Protein AF-A0A6J7BBJ6-F1 (afdb_monomer)

Radius of gyration: 28.61 Å; Cα contacts (8 Å, |Δi|>4): 931; chains: 1; bounding box: 84×84×96 Å

Mean predicted aligned error: 10.79 Å

Solvent-accessible surface area (backbone atoms only — not comparable to full-atom values): 25155 Å² total; per-residue (Å²): 145,76,91,88,80,88,88,90,77,88,82,89,84,88,84,90,83,84,90,85,85,83,83,91,78,79,90,72,74,82,72,78,76,70,74,73,74,55,92,48,52,34,48,38,43,37,74,63,39,53,21,38,23,24,44,50,30,40,29,38,36,34,33,75,48,94,60,57,61,78,69,71,33,30,42,39,30,38,13,74,66,78,64,77,52,73,78,51,76,47,78,38,77,61,62,55,50,72,49,68,83,43,61,61,75,39,57,33,28,37,35,33,22,25,26,30,100,70,35,69,21,60,71,35,70,42,76,46,48,16,28,45,49,69,60,57,93,72,55,70,76,49,48,47,60,57,40,11,18,32,39,33,45,47,60,61,39,52,35,86,42,79,49,75,55,103,86,48,77,50,74,43,71,56,62,47,54,70,53,45,57,28,43,41,34,58,60,39,38,18,43,35,38,44,38,42,52,73,90,52,92,53,60,55,52,66,56,70,62,50,49,52,47,42,51,44,34,49,76,63,70,30,31,27,30,26,32,34,54,42,50,64,79,48,49,67,60,37,44,54,31,46,52,52,42,43,65,38,86,75,40,69,27,31,32,43,37,69,68,59,67,75,42,78,53,60,52,62,36,46,47,42,49,42,54,41,40,54,52,49,36,71,76,36,80,83,47,40,29,28,36,31,33,69,31,38,44,48,37,68,70,75,38,33,83,76,47,58,78,58,43,56,38,61,43,32,80,46,33,50,32,40,30,34,53,49,46,14,72,82,47,64,74,70,41,38,34,26,27,56,36,41,42,46,30,54,54,39,44,33,71,50,36,29,72,74,39,35,30,27,47,28,49,31,62,69,52,53,25,68,37,46,32,31,28,49,54,32,51,61,74,65,28,43,16,37,19,20,25,33,37,36,54,66,83,72,27,40,55,61,29,54,59,36,46,46,65,32,54,23,32,73,27,76,48,60,77,50,88,73,78,91,77,74,58,81,50,57,86,70,49,68,76,79,75,74,79,73,77,76,79,77,79,74,84,81,76,86,79,84,82,83,82,87,81,136

Foldseek 3Di:
DDDDDDDDDDDDDDDDDDDDDDDDDDDDDPPPPPVPQDQDAAAEWALWDFLFAAQFKTKIATHGGPGHDDFPWKWKWKDQPQPPDTDDTDTHRHRMDMDGRDHGQGKMKMWMWTHDPRGTYGTDIDIDGNHFADFDDADLQLCQQLFAEEEEDECQQAPQDFDDDPVDTDGHDHDDLLLLLQLLLLVHAEYEYEFDAPPDPDLGPPLVSVVRNLVSNVVSNHAYEYEYEDQLPDLVSRLSSQLCRCPRPNHQAYEYELQHCNPPDQSSSQSSSLVSLVSNCVSCVNHAYEYEYEQLCCCPPPPVVSHPSRRLNSNSNRHNEYEYAQAQCPDDDPSVALQVSLLSRLVSNCVRRNLQHAYAYEPEDDQDLRSLLNNLVNLLVSFANDRAYYYYDSLQHEPSNSNSSNQRNQHHRHRGGDDDDDRDRPDCPSHDPDPDPDPDPDDDDDDDDDDDDDDD

InterPro domains:
  IPR003961 Fibronectin type III [PF00041] (44-122)
  IPR003961 Fibronectin type III [PS50853] (41-137)
  IPR003961 Fibronectin type III [SM00060] (42-121)
  IPR003961 Fibronectin type III [cd00063] (42-124)
  IPR013783 Immunoglobulin-like fold [G3DSA:2.60.40.10] (41-142)
  IPR036116 Fibronectin type III superfamily [SSF49265] (38-124)

Sequence (456 aa):
MRSHLRLAALLSTLLLLPSSLLPAWAASKPTKATTKVATVIPTPVRGLMAVDTRPDRITLGWQAPSKGLPLDSYLVMWSTDGGITWLSDQRVTKTTFSMTNVETNTVYTFAVSAVNVKGISSVSMVNASASYPTPLPLTDAALAPYQGLGFWIDMYSWRKVHVKSKKFTVTYQPFTCDSIDEAASYGARTLFIQTAMPVEDATILDPEYLTQLIACAKRNNLYVVSWYYPQLLNVNLDFTRALASAKLPGVDAFALDIESRKVGEVFDRNKRLVELSDRLHAALPNMAMAAVTYTPYNLDEVQPSTWPYFPWAALAKDFAVWQPMTYWNVRKGDLAKGAAYTTHTINGLRVHLGPAARLNIVGGLSSNGKEIAGMVDSMQLAGAGIIGGGIYQWSQMTCAAKDAQLRINAYDGSGSLRSLPAIAPKYTKFCAPKPAPTPAPTPAPVAPSESATATS

Structure (mmCIF, N/CA/C/O backbone):
data_AF-A0A6J7BBJ6-F1
#
_entry.id   AF-A0A6J7BBJ6-F1
#
loop_
_atom_site.group_PDB
_atom_site.id
_atom_site.type_symbol
_atom_site.label_atom_id
_atom_site.label_alt_id
_atom_site.label_comp_id
_atom_site.label_asym_id
_atom_site.label_entity_id
_atom_site.label_seq_id
_atom_site.pdbx_PDB_ins_code
_atom_site.Cartn_x
_atom_site.Cartn_y
_atom_site.Cartn_z
_atom_site.occupancy
_atom_site.B_iso_or_equiv
_atom_site.auth_seq_id
_atom_site.auth_comp_id
_atom_site.auth_asym_id
_atom_site.auth_atom_id
_atom_site.pdbx_PDB_model_num
ATOM 1 N N . MET A 1 1 ? 10.794 18.879 23.995 1.00 36.19 1 MET A N 1
ATOM 2 C CA . MET A 1 1 ? 10.635 18.131 22.725 1.00 36.19 1 MET A CA 1
ATOM 3 C C . MET A 1 1 ? 11.423 18.806 21.601 1.00 36.19 1 MET A C 1
ATOM 5 O O . MET A 1 1 ? 10.872 19.494 20.758 1.00 36.19 1 MET A O 1
ATOM 9 N N . ARG A 1 2 ? 12.747 18.665 21.634 1.00 28.98 2 ARG A N 1
ATOM 10 C CA . ARG A 1 2 ? 13.718 19.003 20.580 1.00 28.98 2 ARG A CA 1
ATOM 11 C C . ARG A 1 2 ? 14.908 18.080 20.858 1.00 28.98 2 ARG A C 1
ATOM 13 O O . ARG A 1 2 ? 15.185 17.837 22.030 1.00 28.98 2 ARG A O 1
ATOM 20 N N . SER A 1 3 ? 15.586 17.580 19.831 1.00 28.39 3 SER A N 1
ATOM 21 C CA . SER A 1 3 ? 16.585 16.489 19.852 1.00 28.39 3 SER A CA 1
ATOM 22 C C . SER A 1 3 ? 15.967 15.090 19.891 1.00 28.39 3 SER A C 1
ATOM 24 O O . SER A 1 3 ? 15.421 14.702 20.909 1.00 28.39 3 SER A O 1
ATOM 26 N N . HIS A 1 4 ? 15.999 14.398 18.748 1.00 28.66 4 HIS A N 1
ATOM 27 C CA . HIS A 1 4 ? 16.333 12.974 18.556 1.00 28.66 4 HIS A CA 1
ATOM 28 C C . HIS A 1 4 ? 16.156 12.621 17.063 1.00 28.66 4 HIS A C 1
ATOM 30 O O . HIS A 1 4 ? 15.421 11.722 16.684 1.00 28.66 4 HIS A O 1
ATOM 36 N N . LEU A 1 5 ? 16.847 13.365 16.197 1.00 33.03 5 LEU A N 1
ATOM 37 C CA . LEU A 1 5 ? 17.366 12.841 14.935 1.00 33.03 5 LEU A CA 1
ATOM 38 C C . LEU A 1 5 ? 18.874 13.080 14.993 1.00 33.03 5 LEU A C 1
ATOM 40 O O . LEU A 1 5 ? 19.284 14.164 15.406 1.00 33.03 5 LEU A O 1
ATOM 44 N N . ARG A 1 6 ? 19.655 12.090 14.549 1.00 31.09 6 ARG A N 1
ATOM 45 C CA . ARG A 1 6 ? 21.118 11.924 14.676 1.00 31.09 6 ARG A CA 1
ATOM 46 C C . ARG A 1 6 ? 21.525 11.146 15.929 1.00 31.09 6 ARG A C 1
ATOM 48 O O . ARG A 1 6 ? 21.572 11.706 17.014 1.00 31.09 6 ARG A O 1
ATOM 55 N N . LEU A 1 7 ? 21.832 9.861 15.748 1.00 24.66 7 LEU A N 1
ATOM 56 C CA . LEU A 1 7 ? 23.057 9.218 16.239 1.00 24.66 7 LEU A CA 1
ATOM 57 C C . LEU A 1 7 ? 23.117 7.789 15.664 1.00 24.66 7 LEU A C 1
ATOM 59 O O . LEU A 1 7 ? 22.435 6.889 16.139 1.00 24.66 7 LEU A O 1
ATOM 63 N N . ALA A 1 8 ? 23.925 7.600 14.626 1.00 24.38 8 ALA A N 1
ATOM 64 C CA . ALA A 1 8 ? 24.483 6.306 14.249 1.00 24.38 8 ALA A CA 1
ATOM 65 C C . ALA A 1 8 ? 25.862 6.594 13.650 1.00 24.38 8 ALA A C 1
ATOM 67 O O . ALA A 1 8 ? 26.001 6.841 12.457 1.00 24.38 8 ALA A O 1
ATOM 68 N N . ALA A 1 9 ? 26.858 6.688 14.525 1.00 24.06 9 ALA A N 1
ATOM 69 C CA . ALA A 1 9 ? 28.260 6.810 14.167 1.00 24.06 9 ALA A CA 1
ATOM 70 C C . ALA A 1 9 ? 29.092 6.195 15.296 1.00 24.06 9 ALA A C 1
ATOM 72 O O . ALA A 1 9 ? 29.017 6.673 16.422 1.00 24.06 9 ALA A O 1
ATOM 73 N N . LEU A 1 10 ? 29.830 5.144 14.920 1.00 24.56 10 LEU A N 1
ATOM 74 C CA . LEU A 1 10 ? 31.069 4.607 15.493 1.00 24.56 10 LEU A CA 1
ATOM 75 C C . LEU A 1 10 ? 31.127 4.293 17.000 1.00 24.56 10 LEU A C 1
ATOM 77 O O . LEU A 1 10 ? 30.938 5.161 17.839 1.00 24.56 10 LEU A O 1
ATOM 81 N N . LEU A 1 11 ? 31.572 3.076 17.331 1.00 24.59 11 LEU A N 1
ATOM 82 C CA . LEU A 1 11 ? 32.906 2.890 17.917 1.00 24.59 11 LEU A CA 1
ATOM 83 C C . LEU A 1 11 ? 33.299 1.402 17.917 1.00 24.59 11 LEU A C 1
ATOM 85 O O . LEU A 1 11 ? 32.611 0.562 18.490 1.00 24.59 11 LEU A O 1
ATOM 89 N N . SER A 1 12 ? 34.432 1.118 17.276 1.00 26.11 12 SER A N 1
ATOM 90 C CA . SER A 1 12 ? 35.237 -0.087 17.466 1.00 26.11 12 SER A CA 1
ATOM 91 C C . SER A 1 12 ? 36.053 0.056 18.748 1.00 26.11 12 SER A C 1
ATOM 93 O O . SER A 1 12 ? 36.660 1.107 18.953 1.00 26.11 12 SER A O 1
ATOM 95 N N . THR A 1 13 ? 36.162 -1.001 19.551 1.00 27.25 13 THR A N 1
ATOM 96 C CA . THR A 1 13 ? 37.215 -1.109 20.569 1.00 27.25 13 THR A CA 1
ATOM 97 C C . THR A 1 13 ? 37.792 -2.517 20.626 1.00 27.25 13 THR A C 1
ATOM 99 O O . THR A 1 13 ? 37.095 -3.527 20.653 1.00 27.25 13 THR A O 1
ATOM 102 N N . LEU A 1 14 ? 39.118 -2.498 20.584 1.00 24.88 14 LEU A N 1
ATOM 103 C CA . LEU A 1 14 ? 40.110 -3.555 20.527 1.00 24.88 14 LEU A CA 1
ATOM 104 C C . LEU A 1 14 ? 40.346 -4.104 21.948 1.00 24.88 14 LEU A C 1
ATOM 106 O O . LEU A 1 14 ? 40.520 -3.307 22.868 1.00 24.88 14 LEU A O 1
ATOM 110 N N . LEU A 1 15 ? 40.416 -5.427 22.131 1.00 28.02 15 LEU A N 1
ATOM 111 C CA . LEU A 1 15 ? 41.016 -6.037 23.325 1.00 28.02 15 LEU A CA 1
ATOM 112 C C . LEU A 1 15 ? 42.174 -6.954 22.910 1.00 28.02 15 LEU A C 1
ATOM 114 O O . LEU A 1 15 ? 41.994 -7.898 22.145 1.00 28.02 15 LEU A O 1
ATOM 118 N N . LEU A 1 16 ? 43.359 -6.625 23.427 1.00 27.19 16 LEU A N 1
ATOM 119 C CA . LEU A 1 16 ? 44.602 -7.395 23.386 1.00 27.19 16 LEU A CA 1
ATOM 120 C C . LEU A 1 16 ? 44.604 -8.459 24.486 1.00 27.19 16 LEU A C 1
ATOM 122 O O . LEU A 1 16 ? 44.319 -8.111 25.626 1.00 27.19 16 LEU A O 1
ATOM 126 N N . LEU A 1 17 ? 45.054 -9.680 24.177 1.00 27.33 17 LEU A N 1
ATOM 127 C CA . LEU A 1 17 ? 45.682 -10.619 25.122 1.00 27.33 17 LEU A CA 1
ATOM 128 C C . LEU A 1 17 ? 46.714 -11.507 24.373 1.00 27.33 17 LEU A C 1
ATOM 130 O O . LEU A 1 17 ? 46.654 -11.588 23.145 1.00 27.33 17 LEU A O 1
ATOM 134 N N . PRO A 1 18 ? 47.711 -12.082 25.081 1.00 28.34 18 PRO A N 1
ATOM 135 C CA . PRO A 1 18 ? 49.076 -12.249 24.584 1.00 28.34 18 PRO A CA 1
ATOM 136 C C . PRO A 1 18 ? 49.394 -13.606 23.942 1.00 28.34 18 PRO A C 1
ATOM 138 O O . PRO A 1 18 ? 48.739 -14.622 24.158 1.00 28.34 18 PRO A O 1
ATOM 141 N N . SER A 1 19 ? 50.483 -13.574 23.178 1.00 31.03 19 SER A N 1
ATOM 142 C CA . SER A 1 19 ? 51.172 -14.655 22.480 1.00 31.03 19 SER A CA 1
ATOM 143 C C . SER A 1 19 ? 51.704 -15.751 23.410 1.00 31.03 19 SER A C 1
ATOM 145 O O . SER A 1 19 ? 52.309 -15.432 24.430 1.00 31.03 19 SER A O 1
ATOM 147 N N . SER A 1 20 ? 51.634 -17.022 22.994 1.00 29.64 20 SER A N 1
ATOM 148 C CA . SER A 1 20 ? 52.809 -17.917 22.959 1.00 29.64 20 SER A CA 1
ATOM 149 C C . SER A 1 20 ? 52.502 -19.324 22.404 1.00 29.64 20 SER A C 1
ATOM 151 O O . SER A 1 20 ? 51.449 -19.895 22.662 1.00 29.64 20 SER A O 1
ATOM 153 N N . LEU A 1 21 ? 53.509 -19.847 21.684 1.00 32.75 21 LEU A N 1
ATOM 154 C CA . LEU A 1 21 ? 53.801 -21.242 21.298 1.00 32.75 21 LEU A CA 1
ATOM 155 C C . LEU A 1 21 ? 53.190 -21.797 19.991 1.00 32.75 21 LEU A C 1
ATOM 157 O O . LEU A 1 21 ? 52.120 -22.394 19.952 1.00 32.75 21 LEU A O 1
ATOM 161 N N . LEU A 1 22 ? 53.987 -21.669 18.921 1.00 34.00 22 LEU A N 1
ATOM 162 C CA . LEU A 1 22 ? 53.967 -22.518 17.721 1.00 34.00 22 LEU A CA 1
ATOM 163 C C . LEU A 1 22 ? 54.633 -23.877 18.014 1.00 34.00 22 LEU A C 1
ATOM 165 O O . LEU A 1 22 ? 55.583 -23.933 18.797 1.00 34.00 22 LEU A O 1
ATOM 169 N N . PRO A 1 23 ? 54.285 -24.917 17.238 1.00 35.38 23 PRO A N 1
ATOM 170 C CA . PRO A 1 23 ? 55.328 -25.608 16.490 1.00 35.38 23 PRO A CA 1
ATOM 171 C C . PRO A 1 23 ? 55.029 -25.639 14.987 1.00 35.38 23 PRO A C 1
ATOM 173 O O . PRO A 1 23 ? 53.888 -25.705 14.533 1.00 35.38 23 PRO A O 1
ATOM 176 N N . ALA A 1 24 ? 56.109 -25.541 14.219 1.00 37.41 24 ALA A N 1
ATOM 177 C CA . ALA A 1 24 ? 56.126 -25.466 12.770 1.00 37.41 24 ALA A CA 1
ATOM 178 C C . ALA A 1 24 ? 55.756 -26.802 12.110 1.00 37.41 24 ALA A C 1
ATOM 180 O O . ALA A 1 24 ? 56.362 -27.828 12.413 1.00 37.41 24 ALA A O 1
ATOM 181 N N . TRP A 1 25 ? 54.862 -26.765 11.116 1.00 31.92 25 TRP A N 1
ATOM 182 C CA . TRP A 1 25 ? 54.855 -27.762 10.048 1.00 31.92 25 TRP A CA 1
ATOM 183 C C . TRP A 1 25 ? 54.296 -27.192 8.734 1.00 31.92 25 TRP A C 1
ATOM 185 O O . TRP A 1 25 ? 53.221 -26.604 8.703 1.00 31.92 25 TRP A O 1
ATOM 195 N N . ALA A 1 26 ? 55.089 -27.373 7.674 1.00 32.69 26 ALA A N 1
ATOM 196 C CA . ALA A 1 26 ? 54.805 -27.189 6.248 1.00 32.69 26 ALA A CA 1
ATOM 197 C C . ALA A 1 26 ? 54.238 -25.829 5.782 1.00 32.69 26 ALA A C 1
ATOM 199 O O . ALA A 1 26 ? 53.033 -25.593 5.733 1.00 32.69 26 ALA A O 1
ATOM 200 N N . ALA A 1 27 ? 55.129 -24.967 5.282 1.00 35.16 27 ALA A N 1
ATOM 201 C CA . ALA A 1 27 ? 54.762 -23.817 4.462 1.00 35.16 27 ALA A CA 1
ATOM 202 C C . ALA A 1 27 ? 54.125 -24.275 3.134 1.00 35.16 27 ALA A C 1
ATOM 204 O O . ALA A 1 27 ? 54.815 -24.530 2.146 1.00 35.16 27 ALA A O 1
ATOM 205 N N . SER A 1 28 ? 52.794 -24.346 3.081 1.00 42.16 28 SER A N 1
ATOM 206 C CA . SER A 1 28 ? 52.070 -24.297 1.812 1.00 42.16 28 SER A CA 1
ATOM 207 C C . SER A 1 28 ? 52.226 -22.888 1.237 1.00 42.16 28 SER A C 1
ATOM 209 O O . SER A 1 28 ? 51.814 -21.913 1.870 1.00 42.16 28 SER A O 1
ATOM 211 N N . LYS A 1 29 ? 52.838 -22.768 0.051 1.00 41.56 29 LYS A N 1
ATOM 212 C CA . LYS A 1 29 ? 52.937 -21.504 -0.701 1.00 41.56 29 LYS A CA 1
ATOM 213 C C . LYS A 1 29 ? 51.572 -20.798 -0.685 1.00 41.56 29 LYS A C 1
ATOM 215 O O . LYS A 1 29 ? 50.580 -21.467 -0.989 1.00 41.56 29 LYS A O 1
ATOM 220 N N . PRO A 1 30 ? 51.480 -19.483 -0.400 1.00 38.91 30 PRO A N 1
ATOM 221 C CA . PRO A 1 30 ? 50.226 -18.772 -0.568 1.00 38.91 30 PRO A CA 1
ATOM 222 C C . PRO A 1 30 ? 49.908 -18.813 -2.058 1.00 38.91 30 PRO A C 1
ATOM 224 O O . PRO A 1 30 ? 50.508 -18.105 -2.869 1.00 38.91 30 PRO A O 1
ATOM 227 N N . THR A 1 31 ? 48.997 -19.700 -2.447 1.00 39.38 31 THR A N 1
ATOM 228 C CA . THR A 1 31 ? 48.417 -19.630 -3.777 1.00 39.38 31 THR A CA 1
ATOM 229 C C . THR A 1 31 ? 47.614 -18.345 -3.744 1.00 39.38 31 THR A C 1
ATOM 231 O O . THR A 1 31 ? 46.583 -18.271 -3.079 1.00 39.38 31 THR A O 1
ATOM 234 N N . LYS A 1 32 ? 48.128 -17.291 -4.389 1.00 46.84 32 LYS A N 1
ATOM 235 C CA . LYS A 1 32 ? 47.303 -16.162 -4.806 1.00 46.84 32 LYS A CA 1
ATOM 236 C C . LYS A 1 32 ? 46.162 -16.794 -5.593 1.00 46.84 32 LYS A C 1
ATOM 238 O O . LYS A 1 32 ? 46.335 -17.143 -6.756 1.00 46.84 32 LYS A O 1
ATOM 243 N N . ALA A 1 33 ? 45.021 -16.990 -4.944 1.00 43.94 33 ALA A N 1
ATOM 244 C CA . ALA A 1 33 ? 43.771 -17.175 -5.637 1.00 43.94 33 ALA A CA 1
ATOM 245 C C . ALA A 1 33 ? 43.508 -15.835 -6.320 1.00 43.94 33 ALA A C 1
ATOM 247 O O . ALA A 1 33 ? 42.884 -14.932 -5.771 1.00 43.94 33 ALA A O 1
ATOM 248 N N . THR A 1 34 ? 44.080 -15.663 -7.508 1.00 42.81 34 THR A N 1
ATOM 249 C CA . THR A 1 34 ? 43.557 -14.727 -8.483 1.00 42.81 34 THR A CA 1
ATOM 250 C C . THR A 1 34 ? 42.170 -15.245 -8.806 1.00 42.81 34 THR A C 1
ATOM 252 O O . THR A 1 34 ? 41.993 -16.118 -9.652 1.00 42.81 34 THR A O 1
ATOM 255 N N . THR A 1 35 ? 41.169 -14.744 -8.084 1.00 45.50 35 THR A N 1
ATOM 256 C CA . THR A 1 35 ? 39.782 -14.824 -8.518 1.00 45.50 35 THR A CA 1
ATOM 257 C C . THR A 1 35 ? 39.772 -14.217 -9.912 1.00 45.50 35 THR A C 1
ATOM 259 O O . THR A 1 35 ? 39.888 -13.003 -10.071 1.00 45.50 35 THR A O 1
ATOM 262 N N . LYS A 1 36 ? 39.773 -15.071 -10.937 1.00 45.66 36 LYS A N 1
ATOM 263 C CA . LYS A 1 36 ? 39.726 -14.665 -12.336 1.00 45.66 36 LYS A CA 1
ATOM 264 C C . LYS A 1 36 ? 38.413 -13.906 -12.489 1.00 45.66 36 LYS A C 1
ATOM 266 O O . LYS A 1 36 ? 37.356 -14.529 -12.550 1.00 45.66 36 LYS A O 1
ATOM 271 N N . VAL A 1 37 ? 38.462 -12.572 -12.447 1.00 51.25 37 VAL A N 1
ATOM 272 C CA . VAL A 1 37 ? 37.293 -11.732 -12.717 1.00 51.25 37 VAL A CA 1
ATOM 273 C C . VAL A 1 37 ? 36.830 -12.132 -14.108 1.00 51.25 37 VAL A C 1
ATOM 275 O O . VAL A 1 37 ? 37.577 -12.017 -15.082 1.00 51.25 37 VAL A O 1
ATOM 278 N N . ALA A 1 38 ? 35.650 -12.741 -14.162 1.00 53.81 38 ALA A N 1
ATOM 279 C CA . ALA A 1 38 ? 35.145 -13.395 -15.350 1.00 53.81 38 ALA A CA 1
ATOM 280 C C . ALA A 1 38 ? 35.119 -12.388 -16.512 1.00 53.81 38 ALA A C 1
ATOM 282 O O . ALA A 1 38 ? 34.450 -11.360 -16.453 1.00 53.81 38 ALA A O 1
ATOM 283 N N . THR A 1 39 ? 35.879 -12.689 -17.564 1.00 59.19 39 THR A N 1
ATOM 284 C CA . THR A 1 39 ? 36.037 -11.898 -18.793 1.00 59.19 39 THR A CA 1
ATOM 285 C C . THR A 1 39 ? 34.835 -12.087 -19.726 1.00 59.19 39 THR A C 1
ATOM 287 O O . THR A 1 39 ? 35.002 -12.383 -20.905 1.00 59.19 39 THR A O 1
ATOM 290 N N . VAL A 1 40 ? 33.619 -12.026 -19.186 1.00 83.06 40 VAL A N 1
ATOM 291 C CA . VAL A 1 40 ? 32.424 -12.582 -19.835 1.00 83.06 40 VAL A CA 1
ATOM 292 C C . VAL A 1 40 ? 31.376 -11.490 -20.046 1.00 83.06 40 VAL A C 1
ATOM 294 O O . VAL A 1 40 ? 31.302 -10.524 -19.279 1.00 83.06 40 VAL A O 1
ATOM 297 N N . ILE A 1 41 ? 30.590 -11.650 -21.115 1.00 87.69 41 ILE A N 1
ATOM 298 C CA . ILE A 1 41 ? 29.355 -10.898 -21.380 1.00 87.69 41 ILE A CA 1
ATOM 299 C C . ILE A 1 41 ? 28.501 -10.874 -20.095 1.00 87.69 41 ILE A C 1
ATOM 301 O O . ILE A 1 41 ? 28.481 -11.882 -19.376 1.00 87.69 41 ILE A O 1
ATOM 305 N N . PRO A 1 42 ? 27.822 -9.758 -19.760 1.00 92.31 42 PRO A N 1
ATOM 306 C CA . PRO A 1 42 ? 27.002 -9.693 -18.558 1.00 92.31 42 PRO A CA 1
ATOM 307 C C . PRO A 1 42 ? 25.896 -10.751 -18.565 1.00 92.31 42 PRO A C 1
ATOM 309 O O . PRO A 1 42 ? 25.458 -11.217 -19.615 1.00 92.31 42 PRO A O 1
ATOM 312 N N . THR A 1 43 ? 25.365 -11.080 -17.390 1.00 93.50 43 THR A N 1
ATOM 313 C CA . THR A 1 43 ? 24.061 -11.752 -17.323 1.00 93.50 43 THR A CA 1
ATOM 314 C C . THR A 1 43 ? 22.934 -10.743 -17.599 1.00 93.50 43 THR A C 1
ATOM 316 O O . THR A 1 43 ? 23.171 -9.532 -17.538 1.00 93.50 43 THR A O 1
ATOM 319 N N . PRO A 1 44 ? 21.697 -11.189 -17.877 1.00 94.81 44 PRO A N 1
ATOM 320 C CA . PRO A 1 44 ? 20.536 -10.301 -17.948 1.00 94.81 44 PRO A CA 1
ATOM 321 C C . PRO A 1 44 ? 20.357 -9.456 -16.686 1.00 94.81 44 PRO A C 1
ATOM 323 O O . PRO A 1 44 ? 20.827 -9.818 -15.597 1.00 94.81 44 PRO A O 1
ATOM 326 N N . VAL A 1 45 ? 19.650 -8.333 -16.829 1.00 95.56 45 VAL A N 1
ATOM 327 C CA . VAL A 1 45 ? 19.219 -7.538 -15.673 1.00 95.56 45 VAL A CA 1
ATOM 328 C C . VAL A 1 45 ? 18.277 -8.362 -14.801 1.00 95.56 45 VAL A C 1
ATOM 330 O O . VAL A 1 45 ? 17.531 -9.209 -15.294 1.00 95.56 45 VAL A O 1
ATOM 333 N N . ARG A 1 46 ? 18.286 -8.122 -13.491 1.00 93.19 46 ARG A N 1
ATOM 334 C CA . ARG A 1 46 ? 17.446 -8.875 -12.547 1.00 93.19 46 ARG A CA 1
ATOM 335 C C . ARG A 1 46 ? 16.256 -8.028 -12.116 1.00 93.19 46 ARG A C 1
ATOM 337 O O . ARG A 1 46 ? 16.377 -6.812 -12.025 1.00 93.19 46 ARG A O 1
ATOM 344 N N . GLY A 1 47 ? 15.133 -8.673 -11.805 1.00 91.69 47 GLY A N 1
ATOM 345 C CA . GLY A 1 47 ? 13.969 -8.000 -11.216 1.00 91.69 47 GLY A CA 1
ATOM 346 C C . GLY A 1 47 ? 13.420 -6.851 -12.064 1.00 91.69 47 GLY A C 1
ATOM 347 O O . GLY A 1 47 ? 13.027 -5.837 -11.497 1.00 91.69 47 GLY A O 1
ATOM 348 N N . LEU A 1 48 ? 13.452 -6.983 -13.396 1.00 96.38 48 LEU A N 1
ATOM 349 C CA . LEU A 1 48 ? 12.831 -6.013 -14.295 1.00 96.38 48 LEU A CA 1
ATOM 350 C C . LEU A 1 48 ? 11.326 -5.957 -14.017 1.00 96.38 48 LEU A C 1
ATOM 352 O O . LEU A 1 48 ? 10.655 -6.987 -14.038 1.00 96.38 48 LEU A O 1
ATOM 356 N N . MET A 1 49 ? 10.811 -4.759 -13.763 1.00 96.88 49 MET A N 1
ATOM 357 C CA . MET A 1 49 ? 9.391 -4.521 -13.519 1.00 96.88 49 MET A CA 1
ATOM 358 C C . MET A 1 49 ? 8.979 -3.132 -14.004 1.00 96.88 49 MET A C 1
ATOM 360 O O . MET A 1 49 ? 9.794 -2.204 -14.025 1.00 96.88 49 MET A O 1
ATOM 364 N N . ALA A 1 50 ? 7.698 -2.973 -14.332 1.00 97.38 50 ALA A N 1
ATOM 365 C CA . ALA A 1 50 ? 7.078 -1.659 -14.416 1.00 97.38 50 ALA A CA 1
ATOM 366 C C . ALA A 1 50 ? 6.775 -1.175 -12.993 1.00 97.38 50 ALA A C 1
ATOM 368 O O . ALA A 1 50 ? 5.940 -1.745 -12.294 1.00 97.38 50 ALA A O 1
ATOM 369 N N . VAL A 1 51 ? 7.499 -0.153 -12.543 1.00 96.69 51 VAL A N 1
ATOM 370 C CA . VAL A 1 51 ? 7.311 0.421 -11.202 1.00 96.69 51 VAL A CA 1
ATOM 371 C C . VAL A 1 51 ? 6.138 1.396 -11.164 1.00 96.69 51 VAL A C 1
ATOM 373 O O . VAL A 1 51 ? 5.506 1.541 -10.123 1.00 96.69 51 VAL A O 1
ATOM 376 N N . ASP A 1 52 ? 5.820 2.030 -12.293 1.00 96.94 52 ASP A N 1
ATOM 377 C CA . ASP A 1 52 ? 4.745 3.014 -12.414 1.00 96.94 52 ASP A CA 1
ATOM 378 C C . ASP A 1 52 ? 4.166 2.991 -13.836 1.00 96.94 52 ASP A C 1
ATOM 380 O O . ASP A 1 52 ? 4.924 2.967 -14.812 1.00 96.94 52 ASP A O 1
ATOM 384 N N . THR A 1 53 ? 2.839 3.007 -13.960 1.00 97.56 53 THR A N 1
ATOM 385 C CA . THR A 1 53 ? 2.122 2.993 -15.243 1.00 97.56 53 THR A CA 1
ATOM 386 C C . THR A 1 53 ? 1.018 4.041 -15.239 1.00 97.56 53 THR A C 1
ATOM 388 O O . THR A 1 53 ? 0.238 4.145 -14.292 1.00 97.56 53 THR A O 1
ATOM 391 N N . ARG A 1 54 ? 0.968 4.846 -16.300 1.00 96.56 54 ARG A N 1
ATOM 392 C CA . ARG A 1 54 ? 0.014 5.942 -16.490 1.00 96.56 54 ARG A CA 1
ATOM 393 C C . ARG A 1 54 ? -0.418 5.999 -17.958 1.00 96.56 54 ARG A C 1
ATOM 395 O O . ARG A 1 54 ? 0.302 5.482 -18.813 1.00 96.56 54 ARG A O 1
ATOM 402 N N . PRO A 1 55 ? -1.542 6.670 -18.271 1.00 97.00 55 PRO A N 1
ATOM 403 C CA . PRO A 1 55 ? -1.991 6.882 -19.649 1.00 97.00 55 PRO A CA 1
ATOM 404 C C . PRO A 1 55 ? -0.948 7.493 -20.597 1.00 97.00 55 PRO A C 1
ATOM 406 O O . PRO A 1 55 ? -0.995 7.233 -21.794 1.00 97.00 55 PRO A O 1
ATOM 409 N N . ASP A 1 56 ? -0.025 8.299 -20.065 1.00 96.44 56 ASP A N 1
ATOM 410 C CA . ASP A 1 56 ? 0.955 9.104 -20.806 1.00 96.44 56 ASP A CA 1
ATOM 411 C C . ASP A 1 56 ? 2.413 8.652 -20.609 1.00 96.44 56 ASP A C 1
ATOM 413 O O . ASP A 1 56 ? 3.326 9.163 -21.272 1.00 96.44 56 ASP A O 1
ATOM 417 N N . AR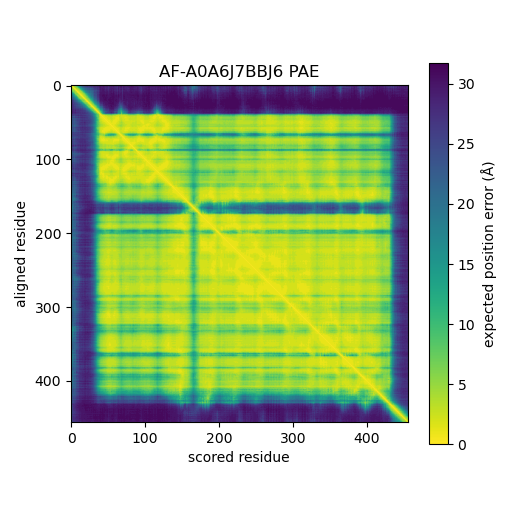G A 1 57 ? 2.661 7.700 -19.696 1.00 97.12 57 ARG A N 1
ATOM 418 C CA . ARG A 1 57 ? 4.013 7.263 -19.328 1.00 97.12 57 ARG A CA 1
ATOM 419 C C . ARG A 1 57 ? 4.048 5.863 -18.724 1.00 97.12 57 ARG A C 1
ATOM 421 O O . ARG A 1 57 ? 3.234 5.519 -17.873 1.00 97.12 57 ARG A O 1
ATOM 428 N N . ILE A 1 58 ? 5.104 5.118 -19.043 1.00 98.06 58 ILE A N 1
ATOM 429 C CA . ILE A 1 58 ? 5.487 3.881 -18.347 1.00 98.06 58 ILE A CA 1
ATOM 430 C C . ILE A 1 58 ? 6.896 4.051 -17.783 1.00 98.06 58 ILE A C 1
ATOM 432 O O . ILE A 1 58 ? 7.802 4.487 -18.491 1.00 98.06 58 ILE A O 1
ATOM 436 N N . THR A 1 59 ? 7.096 3.705 -16.510 1.00 97.75 59 THR A N 1
ATOM 437 C CA . THR A 1 59 ? 8.418 3.708 -15.872 1.00 97.75 59 THR A CA 1
ATOM 438 C C . THR A 1 59 ? 8.828 2.301 -15.469 1.00 97.75 59 THR A C 1
ATOM 440 O O . THR A 1 59 ? 8.122 1.607 -14.738 1.00 97.75 59 THR A O 1
ATOM 443 N N . LEU A 1 60 ? 10.011 1.905 -15.924 1.00 97.69 60 LEU A N 1
ATOM 444 C CA . LEU A 1 60 ? 10.666 0.643 -15.628 1.00 97.69 60 LEU A CA 1
ATOM 445 C C . LEU A 1 60 ? 11.750 0.821 -14.569 1.00 97.69 60 LEU A C 1
ATOM 447 O O . LEU A 1 60 ? 12.416 1.858 -14.490 1.00 97.69 60 LEU A O 1
ATOM 451 N N . GLY A 1 61 ? 11.986 -0.250 -13.823 1.00 96.06 61 GLY A N 1
ATOM 452 C CA . GLY A 1 61 ? 13.126 -0.375 -12.934 1.00 96.06 61 GLY A CA 1
ATOM 453 C C . GLY A 1 61 ? 13.649 -1.804 -12.885 1.00 96.06 61 GLY A C 1
ATOM 454 O O . GLY A 1 61 ? 12.900 -2.760 -13.085 1.00 96.06 61 GLY A O 1
ATOM 455 N N . TRP A 1 62 ? 14.951 -1.945 -12.655 1.00 95.56 62 TRP A N 1
ATOM 456 C CA . TRP A 1 62 ? 15.630 -3.237 -12.584 1.00 95.56 62 TRP A CA 1
ATOM 457 C C . TRP A 1 62 ? 16.862 -3.173 -11.682 1.00 95.56 62 TRP A C 1
ATOM 459 O O . TRP A 1 62 ? 17.267 -2.125 -11.187 1.00 95.56 62 TRP A O 1
ATOM 469 N N . GLN A 1 63 ? 17.490 -4.323 -11.475 1.00 92.81 63 GLN A N 1
ATOM 470 C CA . GLN A 1 63 ? 18.757 -4.456 -10.775 1.00 92.81 63 GLN A CA 1
ATOM 471 C C . GLN A 1 63 ? 19.868 -4.793 -11.757 1.00 92.81 63 GLN A C 1
ATOM 473 O O . GLN A 1 63 ? 19.687 -5.602 -12.675 1.00 92.81 63 GLN A O 1
ATOM 478 N N . ALA A 1 64 ? 21.052 -4.249 -11.496 1.00 91.88 64 ALA A N 1
ATOM 479 C CA . ALA A 1 64 ? 22.253 -4.649 -12.206 1.00 91.88 64 ALA A CA 1
ATOM 480 C C . ALA A 1 64 ? 22.512 -6.172 -12.061 1.00 91.88 64 ALA A C 1
ATOM 482 O O . ALA A 1 64 ? 22.172 -6.772 -11.026 1.00 91.88 64 ALA A O 1
ATOM 483 N N . PRO A 1 65 ? 23.136 -6.814 -13.061 1.00 91.38 65 PRO A N 1
ATOM 484 C CA . PRO A 1 65 ? 23.733 -8.144 -12.943 1.00 91.38 65 PRO A CA 1
ATOM 485 C C . PRO A 1 65 ? 24.550 -8.290 -11.652 1.00 91.38 65 PRO A C 1
ATOM 487 O O . PRO A 1 65 ? 25.240 -7.364 -11.236 1.00 91.38 65 PRO A O 1
ATOM 490 N N . SER A 1 66 ? 24.467 -9.446 -10.988 1.00 80.56 66 SER A N 1
ATOM 491 C CA . SER A 1 66 ? 25.119 -9.664 -9.683 1.00 80.56 66 SER A CA 1
ATOM 492 C C . SER A 1 66 ? 26.623 -9.936 -9.776 1.00 80.56 66 SER A C 1
ATOM 494 O O . SER A 1 66 ? 27.318 -9.909 -8.761 1.00 80.56 66 SER A O 1
ATOM 496 N N . LYS A 1 67 ? 27.123 -10.248 -10.975 1.00 75.75 67 LYS A N 1
ATOM 497 C CA . LYS A 1 67 ? 28.518 -10.593 -11.264 1.00 75.75 67 LYS A CA 1
ATOM 498 C C . LYS A 1 67 ? 28.872 -10.131 -12.676 1.00 75.75 67 LYS A C 1
ATOM 500 O O . LYS A 1 67 ? 27.997 -10.054 -13.535 1.00 75.75 67 LYS A O 1
ATOM 505 N N . GLY A 1 68 ? 30.158 -9.905 -12.920 1.00 73.38 68 GLY A N 1
ATOM 506 C CA . GLY A 1 68 ? 30.690 -9.556 -14.236 1.00 73.38 68 GLY A CA 1
ATOM 507 C C . GLY A 1 68 ? 31.652 -8.377 -14.172 1.00 73.38 68 GLY A C 1
ATOM 508 O O . GLY A 1 68 ? 31.999 -7.898 -13.092 1.00 73.38 68 GLY A O 1
ATOM 509 N N . LEU A 1 69 ? 32.093 -7.934 -15.346 1.00 80.81 69 LEU A N 1
ATOM 510 C CA . LEU A 1 69 ? 32.805 -6.667 -15.491 1.00 80.81 69 LEU A CA 1
ATOM 511 C C . LEU A 1 69 ? 31.856 -5.484 -15.229 1.00 80.81 69 LEU A C 1
ATOM 513 O O . LEU A 1 69 ? 30.637 -5.660 -15.336 1.00 80.81 69 LEU A O 1
ATOM 517 N N . PRO A 1 70 ? 32.397 -4.287 -14.933 1.00 87.62 70 PRO A N 1
ATOM 518 C CA . PRO A 1 70 ? 31.614 -3.057 -14.913 1.00 87.62 70 PRO A CA 1
ATOM 519 C C . PRO A 1 70 ? 30.754 -2.921 -16.172 1.00 87.62 70 PRO A C 1
ATOM 521 O O . PRO A 1 70 ? 31.187 -3.283 -17.267 1.00 87.62 70 PRO A O 1
ATOM 524 N N . LEU A 1 71 ? 29.526 -2.439 -15.993 1.00 92.69 71 LEU A N 1
ATOM 525 C CA . LEU A 1 71 ? 28.614 -2.189 -17.101 1.00 92.69 71 LEU A CA 1
ATOM 526 C C . LEU A 1 71 ? 28.880 -0.821 -17.718 1.00 92.69 71 LEU A C 1
ATOM 528 O O . LEU A 1 71 ? 29.083 0.152 -16.994 1.00 92.69 71 LEU A O 1
ATOM 532 N N . ASP A 1 72 ? 28.789 -0.758 -19.043 1.00 94.31 72 ASP A N 1
ATOM 533 C CA . ASP A 1 72 ? 28.844 0.491 -19.801 1.00 94.31 72 ASP A CA 1
ATOM 534 C C . ASP A 1 72 ? 27.455 1.139 -19.869 1.00 94.31 72 ASP A C 1
ATOM 536 O O . ASP A 1 72 ? 27.308 2.351 -19.734 1.00 94.31 72 ASP A O 1
ATOM 540 N N . SER A 1 73 ? 26.415 0.329 -20.101 1.00 96.81 73 SER A N 1
ATOM 541 C CA . SER A 1 73 ? 25.028 0.790 -20.244 1.00 96.81 73 SER A CA 1
ATOM 542 C C . SER A 1 73 ? 24.024 -0.367 -20.154 1.00 96.81 73 SER A C 1
ATOM 544 O O . SER A 1 73 ? 24.384 -1.534 -19.974 1.00 96.81 73 SER A O 1
ATOM 546 N N . TYR A 1 74 ? 22.750 -0.031 -20.304 1.00 97.81 74 TYR A N 1
ATOM 547 C CA . TYR A 1 74 ? 21.640 -0.935 -20.554 1.00 97.81 74 TYR A CA 1
ATOM 548 C C . TYR A 1 74 ? 21.000 -0.565 -21.887 1.00 97.81 74 TYR A C 1
ATOM 550 O O . TYR A 1 74 ? 20.818 0.620 -22.167 1.00 97.81 74 TYR A O 1
ATOM 558 N N . LEU A 1 75 ? 20.653 -1.571 -22.686 1.00 97.62 75 LEU A N 1
ATOM 559 C CA . LEU A 1 75 ? 19.866 -1.412 -23.903 1.00 97.62 75 LEU A CA 1
ATOM 560 C C . LEU A 1 75 ? 18.399 -1.686 -23.574 1.00 97.62 75 LEU A C 1
ATOM 562 O O . LEU A 1 75 ? 18.090 -2.769 -23.082 1.00 97.62 75 LEU A O 1
ATOM 566 N N . VAL A 1 76 ? 17.526 -0.718 -23.837 1.00 98.12 76 VAL A N 1
ATOM 567 C CA . VAL A 1 76 ? 16.080 -0.802 -23.623 1.00 98.12 76 VAL A CA 1
ATOM 568 C C . VAL A 1 76 ? 15.378 -0.778 -24.971 1.00 98.12 76 VAL A C 1
ATOM 570 O O . VAL A 1 76 ? 15.553 0.155 -25.752 1.00 98.12 76 VAL A O 1
ATOM 573 N N . MET A 1 77 ? 14.565 -1.797 -25.220 1.00 97.31 77 MET A N 1
ATOM 574 C CA . MET A 1 77 ? 13.751 -1.936 -26.421 1.00 97.31 77 MET A CA 1
ATOM 575 C C . MET A 1 77 ? 12.286 -2.088 -26.025 1.00 97.31 77 MET A C 1
ATOM 577 O O . MET A 1 77 ? 11.985 -2.595 -24.942 1.00 97.31 77 MET A O 1
ATOM 581 N N . TRP A 1 78 ? 11.369 -1.663 -26.891 1.00 97.31 78 TRP A N 1
ATOM 582 C CA . TRP A 1 78 ? 9.937 -1.875 -26.688 1.00 97.31 78 TRP A CA 1
ATOM 583 C C . TRP A 1 78 ? 9.215 -2.268 -27.972 1.00 97.31 78 TRP A C 1
ATOM 585 O O . TRP A 1 78 ? 9.660 -1.964 -29.079 1.00 97.31 78 TRP A O 1
ATOM 595 N N . SER A 1 79 ? 8.097 -2.954 -27.791 1.00 97.31 79 SER A N 1
ATOM 596 C CA . SER A 1 79 ? 7.249 -3.523 -28.831 1.00 97.31 79 SER A CA 1
ATOM 597 C C . SER A 1 79 ? 5.779 -3.335 -28.453 1.00 97.31 79 SER A C 1
ATOM 599 O O . SER A 1 79 ? 5.445 -3.346 -27.267 1.00 97.31 79 SER A O 1
ATOM 601 N N . THR A 1 80 ? 4.911 -3.174 -29.451 1.00 96.88 80 THR A N 1
ATOM 602 C CA . THR A 1 80 ? 3.443 -3.135 -29.302 1.00 96.88 80 THR A CA 1
ATOM 603 C C . THR A 1 80 ? 2.755 -4.395 -29.839 1.00 96.88 80 THR A C 1
ATOM 605 O O . THR A 1 80 ? 1.540 -4.521 -29.736 1.00 96.88 80 THR A O 1
ATOM 608 N N . ASP A 1 81 ? 3.515 -5.349 -30.386 1.00 95.12 81 ASP A N 1
ATOM 609 C CA . ASP A 1 81 ? 3.020 -6.591 -30.996 1.00 95.12 81 ASP A CA 1
ATOM 610 C C . ASP A 1 81 ? 3.550 -7.851 -30.285 1.00 95.12 81 ASP A C 1
ATOM 612 O O . ASP A 1 81 ? 3.645 -8.928 -30.869 1.00 95.12 81 ASP A O 1
ATOM 616 N N . GLY A 1 82 ? 3.891 -7.722 -28.999 1.00 92.38 82 GLY A N 1
ATOM 617 C CA . GLY A 1 82 ? 4.319 -8.845 -28.159 1.00 92.38 82 GLY A CA 1
ATOM 618 C C . GLY A 1 82 ? 5.766 -9.296 -28.381 1.00 92.38 82 GLY A C 1
ATOM 619 O O . GLY A 1 82 ? 6.114 -10.424 -28.036 1.00 92.38 82 GLY A O 1
ATOM 620 N N . GLY A 1 83 ? 6.611 -8.432 -28.947 1.00 92.94 83 GLY A N 1
ATOM 621 C CA . GLY A 1 83 ? 8.022 -8.706 -29.225 1.00 92.94 83 GLY A CA 1
ATOM 622 C C . GLY A 1 83 ? 8.289 -9.274 -30.620 1.00 92.94 83 GLY A C 1
ATOM 623 O O . GLY A 1 83 ? 9.392 -9.777 -30.848 1.00 92.94 83 GLY A O 1
ATOM 624 N N . ILE A 1 84 ? 7.316 -9.205 -31.541 1.00 92.62 84 ILE A N 1
ATOM 625 C CA . ILE A 1 84 ? 7.501 -9.602 -32.946 1.00 92.62 84 ILE A CA 1
ATOM 626 C C . ILE A 1 84 ? 8.340 -8.539 -33.663 1.00 92.62 84 ILE A C 1
ATOM 628 O O . ILE A 1 84 ? 9.334 -8.867 -34.314 1.00 92.62 84 ILE A O 1
ATOM 632 N N . THR A 1 85 ? 7.988 -7.264 -33.492 1.00 94.81 85 THR A N 1
ATOM 633 C CA . THR A 1 85 ? 8.753 -6.111 -33.968 1.00 94.81 85 THR A CA 1
ATOM 634 C C . THR A 1 85 ? 9.149 -5.201 -32.809 1.00 94.81 85 THR A C 1
ATOM 636 O O . THR A 1 85 ? 8.392 -4.975 -31.863 1.00 94.81 85 THR A O 1
ATOM 639 N N . TRP A 1 86 ? 10.373 -4.676 -32.872 1.00 95.12 86 TRP A N 1
ATOM 640 C CA . TRP A 1 86 ? 10.931 -3.782 -31.860 1.00 95.12 86 TRP A CA 1
ATOM 641 C C . TRP A 1 86 ? 11.068 -2.375 -32.433 1.00 95.12 86 TRP A C 1
ATOM 643 O O . TRP A 1 86 ? 11.692 -2.182 -33.474 1.00 95.12 86 TRP A O 1
ATOM 653 N N . LEU A 1 87 ? 10.483 -1.396 -31.746 1.00 89.00 87 LEU A N 1
ATOM 654 C CA . LEU A 1 87 ? 10.323 -0.026 -32.237 1.00 89.00 87 LEU A CA 1
ATOM 655 C C . LEU A 1 87 ? 11.521 0.884 -31.920 1.00 89.00 87 LEU A C 1
ATOM 657 O O . LEU A 1 87 ? 11.655 1.946 -32.523 1.00 89.00 87 LEU A O 1
ATOM 661 N N . SER A 1 88 ? 12.373 0.520 -30.956 1.00 87.38 88 SER A N 1
ATOM 662 C CA . SER A 1 88 ? 13.513 1.348 -30.537 1.00 87.38 88 SER A CA 1
ATOM 663 C C . SER A 1 88 ? 14.573 0.559 -29.764 1.00 87.38 88 SER A C 1
ATOM 665 O O . SER A 1 88 ? 14.291 -0.533 -29.272 1.00 87.38 88 SER A O 1
ATOM 667 N N . ASP A 1 89 ? 15.768 1.142 -29.632 1.00 84.94 89 ASP A N 1
ATOM 668 C CA . ASP A 1 89 ? 16.934 0.626 -28.912 1.00 84.94 89 ASP A CA 1
ATOM 669 C C . ASP A 1 89 ? 17.670 1.740 -28.124 1.00 84.94 89 ASP A C 1
ATOM 671 O O . ASP A 1 89 ? 18.779 2.177 -28.435 1.00 84.94 89 ASP A O 1
ATOM 675 N N . GLN A 1 90 ? 17.074 2.212 -27.029 1.00 94.62 90 GLN A N 1
ATOM 676 C CA . GLN A 1 90 ? 17.688 3.266 -26.218 1.00 94.62 90 GLN A CA 1
ATOM 677 C C . GLN A 1 90 ? 18.773 2.743 -25.278 1.00 94.62 90 GLN A C 1
ATOM 679 O O . GLN A 1 90 ? 18.581 1.765 -24.558 1.00 94.62 90 GLN A O 1
ATOM 684 N N . ARG A 1 91 ? 19.910 3.448 -25.222 1.00 96.44 91 ARG A N 1
ATOM 685 C CA . ARG A 1 91 ? 20.970 3.189 -24.240 1.00 96.44 91 ARG A CA 1
ATOM 686 C C . ARG A 1 91 ? 20.850 4.113 -23.036 1.00 96.44 91 ARG A C 1
ATOM 688 O O . ARG A 1 91 ? 20.857 5.332 -23.179 1.00 96.44 91 ARG A O 1
ATOM 695 N N . VAL A 1 92 ? 20.814 3.529 -21.841 1.00 97.00 92 VAL A N 1
ATOM 696 C CA . VAL A 1 92 ? 20.778 4.256 -20.564 1.00 97.00 92 VAL A CA 1
ATOM 697 C C . VAL A 1 92 ? 21.848 3.742 -19.607 1.00 97.00 92 VAL A C 1
ATOM 699 O O . VAL A 1 92 ? 22.255 2.590 -19.679 1.00 97.00 92 VAL A O 1
ATOM 702 N N . THR A 1 93 ? 22.312 4.579 -18.684 1.00 95.50 93 THR A N 1
ATOM 703 C CA . THR A 1 93 ? 23.316 4.190 -17.671 1.00 95.50 93 THR A CA 1
ATOM 704 C C . THR A 1 93 ? 22.708 3.938 -16.292 1.00 95.50 93 THR A C 1
ATOM 706 O O . THR A 1 93 ? 23.320 3.294 -15.441 1.00 95.50 93 THR A O 1
ATOM 709 N N . LYS A 1 94 ? 21.484 4.424 -16.064 1.00 93.88 94 LYS A N 1
ATOM 710 C CA . LYS A 1 94 ? 20.715 4.187 -14.838 1.00 93.88 94 LYS A CA 1
ATOM 711 C C . LYS A 1 94 ? 19.985 2.851 -14.928 1.00 93.88 94 LYS A C 1
ATOM 713 O O . LYS A 1 94 ? 19.698 2.368 -16.016 1.00 93.88 94 LYS A O 1
ATOM 718 N N . THR A 1 95 ? 19.621 2.286 -13.781 1.00 94.12 95 THR A N 1
ATOM 719 C CA . THR A 1 95 ? 18.794 1.071 -13.707 1.00 94.12 95 THR A CA 1
ATOM 720 C C . THR A 1 95 ? 17.291 1.362 -13.794 1.00 94.12 95 THR A C 1
ATOM 722 O O . THR A 1 95 ? 16.474 0.648 -13.210 1.00 94.12 95 THR A O 1
ATOM 725 N N . THR A 1 96 ? 16.939 2.462 -14.461 1.00 95.12 96 THR A N 1
ATOM 726 C CA . THR A 1 96 ? 15.573 2.949 -14.643 1.00 95.12 96 THR A CA 1
ATOM 727 C C . THR A 1 96 ? 15.410 3.581 -16.011 1.00 95.12 96 THR A C 1
ATOM 729 O O . THR A 1 96 ? 16.359 4.134 -16.573 1.00 95.12 96 THR A O 1
ATOM 732 N N . PHE A 1 97 ? 14.188 3.517 -16.528 1.00 96.69 97 PHE A N 1
ATOM 733 C CA . PHE A 1 97 ? 13.814 4.128 -17.796 1.00 96.69 97 PHE A CA 1
ATOM 734 C C . PHE A 1 97 ? 12.348 4.551 -17.753 1.00 96.69 97 PHE A C 1
ATOM 736 O O . PHE A 1 97 ? 11.498 3.756 -17.363 1.00 96.69 97 PHE A O 1
ATOM 743 N N . SER A 1 98 ? 12.052 5.787 -18.155 1.00 96.62 98 SER A N 1
ATOM 744 C CA . SER A 1 98 ? 10.682 6.286 -18.289 1.00 96.62 98 SER A CA 1
ATOM 745 C C . SER A 1 98 ? 10.409 6.593 -19.753 1.00 96.62 98 SER A C 1
ATOM 747 O O . SER A 1 98 ? 11.015 7.504 -20.312 1.00 96.62 98 SER A O 1
ATOM 749 N N . MET A 1 99 ? 9.476 5.856 -20.349 1.00 96.62 99 MET A N 1
ATOM 750 C CA . MET A 1 99 ? 8.955 6.141 -21.679 1.00 96.62 99 MET A CA 1
ATOM 751 C C . MET A 1 99 ? 7.763 7.085 -21.543 1.00 96.62 99 MET A C 1
ATOM 753 O O . MET A 1 99 ? 6.779 6.736 -20.894 1.00 96.62 99 MET A O 1
ATOM 757 N N . THR A 1 100 ? 7.865 8.282 -22.112 1.00 95.31 100 THR A N 1
ATOM 758 C CA . THR A 1 100 ? 6.778 9.274 -22.190 1.00 95.31 100 THR A CA 1
ATOM 759 C C . THR A 1 100 ? 6.128 9.253 -23.570 1.00 95.31 100 THR A C 1
ATOM 761 O O . THR A 1 100 ? 6.719 8.721 -24.508 1.00 95.31 100 THR A O 1
ATOM 764 N N . ASN A 1 101 ? 4.963 9.890 -23.716 1.00 90.25 101 ASN A N 1
ATOM 765 C CA . ASN A 1 101 ? 4.202 9.947 -24.975 1.00 90.25 101 ASN A CA 1
ATOM 766 C C . ASN A 1 101 ? 3.817 8.551 -25.491 1.00 90.25 101 ASN A C 1
ATOM 768 O O . ASN A 1 101 ? 3.834 8.292 -26.693 1.00 90.25 101 ASN A O 1
ATOM 772 N N . VAL A 1 102 ? 3.512 7.642 -24.565 1.00 95.62 102 VAL A N 1
ATOM 773 C CA . VAL A 1 102 ? 2.954 6.328 -24.895 1.00 95.62 102 VAL A CA 1
ATOM 774 C C . VAL A 1 102 ? 1.503 6.478 -25.343 1.00 95.62 102 VAL A C 1
ATOM 776 O O . VAL A 1 102 ? 0.811 7.411 -24.933 1.00 95.62 102 VAL A O 1
ATOM 779 N N . GLU A 1 103 ? 1.030 5.555 -26.169 1.00 96.56 103 GLU A N 1
ATOM 780 C CA . GLU A 1 103 ? -0.363 5.531 -26.593 1.00 96.56 103 GLU A CA 1
ATOM 781 C C . GLU A 1 103 ? -1.231 4.964 -25.466 1.00 96.56 103 GLU A C 1
ATOM 783 O O . GLU A 1 103 ? -1.052 3.822 -25.038 1.00 96.56 103 GLU A O 1
ATOM 788 N N . THR A 1 104 ? -2.166 5.769 -24.960 1.00 97.19 104 THR A N 1
ATOM 789 C CA . THR A 1 104 ? -3.052 5.379 -23.858 1.00 97.19 104 THR A CA 1
ATOM 790 C C . THR A 1 104 ? -3.785 4.069 -24.161 1.00 97.19 104 THR A C 1
ATOM 792 O O . THR A 1 104 ? -4.271 3.860 -25.266 1.00 97.19 104 THR A O 1
ATOM 795 N N . ASN A 1 105 ? -3.895 3.199 -23.153 1.00 96.56 105 ASN A N 1
ATOM 796 C CA . ASN A 1 105 ? -4.487 1.856 -23.228 1.00 96.56 105 ASN A CA 1
ATOM 797 C C . ASN A 1 105 ? -3.752 0.862 -24.147 1.00 96.56 105 ASN A C 1
ATOM 799 O O . ASN A 1 105 ? -4.275 -0.219 -24.410 1.00 96.56 105 ASN A O 1
ATOM 803 N N . THR A 1 106 ? -2.529 1.174 -24.581 1.00 97.56 106 THR A N 1
ATOM 804 C CA . THR A 1 106 ? -1.693 0.239 -25.345 1.00 97.56 106 THR A CA 1
ATOM 805 C C . THR A 1 106 ? -0.842 -0.622 -24.419 1.00 97.56 106 THR A C 1
ATOM 807 O O . THR A 1 106 ? -0.258 -0.130 -23.447 1.00 97.56 106 THR A O 1
ATOM 810 N N . VAL A 1 107 ? -0.759 -1.919 -24.723 1.00 97.62 107 VAL A N 1
ATOM 811 C CA . VAL A 1 107 ? 0.154 -2.853 -24.055 1.00 97.62 107 VAL A CA 1
ATOM 812 C C . VAL A 1 107 ? 1.507 -2.801 -24.752 1.00 97.62 107 VAL A C 1
ATOM 814 O O . VAL A 1 107 ? 1.602 -3.008 -25.958 1.00 97.62 107 VAL A O 1
ATOM 817 N N . TYR A 1 108 ? 2.557 -2.565 -23.974 1.00 97.81 108 TYR A N 1
ATOM 818 C CA . TYR A 1 108 ? 3.937 -2.585 -24.432 1.00 97.81 108 TYR A CA 1
ATOM 819 C C . TYR A 1 108 ? 4.676 -3.774 -23.826 1.00 97.81 108 TYR A C 1
ATOM 821 O O . TYR A 1 108 ? 4.604 -4.013 -22.618 1.00 97.81 108 TYR A O 1
ATOM 829 N N . THR A 1 109 ? 5.447 -4.473 -24.650 1.00 98.25 109 THR A N 1
ATOM 830 C CA . THR A 1 109 ? 6.472 -5.419 -24.205 1.00 98.25 109 THR A CA 1
ATOM 831 C C . THR A 1 109 ? 7.809 -4.698 -24.198 1.00 98.25 109 THR A C 1
ATOM 833 O O . THR A 1 109 ? 8.262 -4.224 -25.235 1.00 98.25 109 THR A O 1
ATOM 836 N N . PHE A 1 110 ? 8.454 -4.619 -23.039 1.00 98.25 110 PHE A N 1
ATOM 837 C CA . PHE A 1 110 ? 9.791 -4.054 -22.891 1.00 98.25 110 PHE A CA 1
ATOM 838 C C . PHE A 1 110 ? 10.824 -5.163 -22.757 1.00 98.25 110 PHE A C 1
ATOM 840 O O . PHE A 1 110 ? 10.590 -6.132 -22.039 1.00 98.25 110 PHE A O 1
ATOM 847 N N . ALA A 1 111 ? 11.983 -4.981 -23.383 1.00 98.00 111 ALA A N 1
ATOM 848 C CA . ALA A 1 111 ? 13.168 -5.809 -23.211 1.00 98.00 111 ALA A CA 1
ATOM 849 C C . ALA A 1 111 ? 14.336 -4.953 -22.719 1.00 98.00 111 ALA A C 1
ATOM 851 O O . ALA A 1 111 ? 14.578 -3.863 -23.236 1.00 98.00 111 ALA A O 1
ATOM 852 N N . VAL A 1 112 ? 15.074 -5.455 -21.729 1.00 98.06 112 VAL A N 1
ATOM 853 C CA . VAL A 1 112 ? 16.273 -4.797 -21.203 1.00 98.06 112 VAL A CA 1
ATOM 854 C C . VAL A 1 112 ? 17.448 -5.767 -21.192 1.00 98.06 112 VAL A C 1
ATOM 856 O O . VAL A 1 112 ? 17.376 -6.830 -20.571 1.00 98.06 112 VAL A O 1
ATOM 859 N N . SER A 1 113 ? 18.550 -5.364 -21.823 1.00 97.31 113 SER A N 1
ATOM 860 C CA . SER A 1 113 ? 19.838 -6.066 -21.794 1.00 97.31 113 SER A CA 1
ATOM 861 C C . SER A 1 113 ? 20.903 -5.231 -21.090 1.00 97.31 113 SER A C 1
ATOM 863 O O . SER A 1 113 ? 20.917 -4.005 -21.178 1.00 97.31 113 SER A O 1
ATOM 865 N N . ALA A 1 114 ? 21.834 -5.896 -20.412 1.00 97.25 114 ALA A N 1
ATOM 866 C CA . ALA A 1 114 ? 23.018 -5.267 -19.835 1.00 97.25 114 ALA A CA 1
ATOM 867 C C . ALA A 1 114 ? 24.171 -5.285 -20.847 1.00 97.25 114 ALA A C 1
ATOM 869 O O . ALA A 1 114 ? 24.368 -6.275 -21.554 1.00 97.25 114 ALA A O 1
ATOM 870 N N . VAL A 1 115 ? 24.941 -4.198 -20.903 1.00 96.00 115 VAL A N 1
ATOM 871 C CA . VAL A 1 115 ? 26.010 -3.999 -21.889 1.00 96.00 115 VAL A CA 1
ATOM 872 C C . VAL A 1 115 ? 27.325 -3.716 -21.176 1.00 96.00 115 VAL A C 1
ATOM 874 O O . VAL A 1 115 ? 27.383 -2.871 -20.282 1.00 96.00 115 VAL A O 1
ATOM 877 N N . ASN A 1 116 ? 28.389 -4.405 -21.582 1.00 94.56 116 ASN A N 1
ATOM 878 C CA . ASN A 1 116 ? 29.762 -4.062 -21.220 1.00 94.56 116 ASN A CA 1
ATOM 879 C C . ASN A 1 116 ? 30.700 -4.221 -22.427 1.00 94.56 116 ASN A C 1
ATOM 881 O O . ASN A 1 116 ? 30.293 -4.676 -23.497 1.00 94.56 116 ASN A O 1
ATOM 885 N N . VAL A 1 117 ? 31.989 -3.965 -22.206 1.00 93.06 117 VAL A N 1
ATOM 886 C CA . VAL A 1 117 ? 33.062 -4.084 -23.207 1.00 93.06 117 VAL A CA 1
ATOM 887 C C . VAL A 1 117 ? 33.203 -5.465 -23.867 1.00 93.06 117 VAL A C 1
ATOM 889 O O . VAL A 1 117 ? 33.959 -5.612 -24.825 1.00 93.06 117 VAL A O 1
ATOM 892 N N . LYS A 1 118 ? 32.553 -6.511 -23.344 1.00 93.50 118 LYS A N 1
ATOM 893 C CA . LYS A 1 118 ? 32.551 -7.867 -23.917 1.00 93.50 118 LYS A CA 1
ATOM 894 C C . LYS A 1 118 ? 31.312 -8.167 -24.746 1.00 93.50 118 LYS A C 1
ATOM 896 O O . LYS A 1 118 ? 31.364 -9.102 -25.538 1.00 93.50 118 LYS A O 1
ATOM 901 N N . GLY A 1 119 ? 30.232 -7.408 -24.588 1.00 93.44 119 GLY A N 1
ATOM 902 C CA . GLY A 1 119 ? 29.027 -7.561 -25.391 1.00 93.44 119 GLY A CA 1
ATOM 903 C C . GLY A 1 119 ? 27.739 -7.255 -24.635 1.00 93.44 119 GLY A C 1
ATOM 904 O O . GLY A 1 119 ? 27.732 -6.629 -23.573 1.00 93.44 119 GLY A O 1
ATOM 905 N N . ILE A 1 120 ? 26.638 -7.717 -25.223 1.00 95.12 120 ILE A N 1
ATOM 906 C CA . ILE A 1 120 ? 25.265 -7.488 -24.771 1.00 95.12 120 ILE A CA 1
ATOM 907 C C . ILE A 1 120 ? 24.713 -8.805 -24.221 1.00 95.12 120 ILE A C 1
ATOM 909 O O . ILE A 1 120 ? 24.879 -9.854 -24.842 1.00 95.12 120 ILE A O 1
ATOM 913 N N . SER A 1 121 ? 24.082 -8.761 -23.051 1.00 95.56 121 SER A N 1
ATOM 914 C CA . SER A 1 121 ? 23.445 -9.934 -22.451 1.00 95.56 121 SER A CA 1
ATOM 915 C C . SER A 1 121 ? 22.120 -10.304 -23.125 1.00 95.56 121 SER A C 1
ATOM 917 O O . SER A 1 121 ? 21.547 -9.516 -23.884 1.00 95.56 121 SER A O 1
ATOM 919 N N . SER A 1 122 ? 21.594 -11.497 -22.824 1.00 95.25 122 SER A N 1
ATOM 920 C CA . SER A 1 122 ? 20.210 -11.826 -23.180 1.00 95.25 122 SER A CA 1
ATOM 921 C C . SER A 1 122 ? 19.215 -10.877 -22.499 1.00 95.25 122 SER A C 1
ATOM 923 O O . SER A 1 122 ? 19.515 -10.242 -21.484 1.00 95.25 122 SER A O 1
ATOM 925 N N . VAL A 1 123 ? 18.029 -10.760 -23.093 1.00 95.69 123 VAL A N 1
ATOM 926 C CA . VAL A 1 123 ? 17.000 -9.818 -22.646 1.00 95.69 123 VAL A CA 1
ATOM 927 C C . VAL A 1 123 ? 16.259 -10.331 -21.413 1.00 95.69 123 VAL A C 1
ATOM 929 O O . VAL A 1 123 ? 15.918 -11.510 -21.318 1.00 95.69 123 VAL A O 1
ATOM 932 N N . SER A 1 124 ? 15.945 -9.420 -20.497 1.00 97.50 124 SER A N 1
ATOM 933 C CA . SER A 1 124 ? 14.845 -9.587 -19.542 1.00 97.50 124 SER A CA 1
ATOM 934 C C . SER A 1 124 ? 13.629 -8.847 -20.084 1.00 97.50 124 SER A C 1
ATOM 936 O O . SER A 1 124 ? 13.785 -7.725 -20.560 1.00 97.50 124 SER A O 1
ATOM 938 N N . MET A 1 125 ? 12.437 -9.446 -20.007 1.00 97.31 125 MET A N 1
ATOM 939 C CA . MET A 1 125 ? 11.213 -8.860 -20.562 1.00 97.31 125 MET A CA 1
ATOM 940 C C . MET A 1 125 ? 10.144 -8.588 -19.505 1.00 97.31 125 MET A C 1
ATOM 942 O O . MET A 1 125 ? 10.050 -9.307 -18.511 1.00 97.31 125 MET A O 1
ATOM 946 N N . VAL A 1 126 ? 9.327 -7.561 -19.741 1.00 97.50 126 VAL A N 1
ATOM 947 C CA . VAL A 1 126 ? 8.125 -7.259 -18.953 1.00 97.50 126 VAL A CA 1
ATOM 948 C C . VAL A 1 126 ? 7.052 -6.640 -19.845 1.00 97.50 126 VAL A C 1
ATOM 950 O O . VAL A 1 126 ? 7.365 -5.842 -20.727 1.00 97.50 126 VAL A O 1
ATOM 953 N N . ASN A 1 127 ? 5.789 -6.982 -19.596 1.00 97.38 127 ASN A N 1
ATOM 954 C CA . ASN A 1 127 ? 4.649 -6.324 -20.229 1.00 97.38 127 ASN A CA 1
ATOM 955 C C . ASN A 1 127 ? 4.097 -5.239 -19.304 1.00 97.38 127 ASN A C 1
ATOM 957 O O . ASN A 1 127 ? 3.992 -5.448 -18.095 1.00 97.38 127 ASN A O 1
ATOM 961 N N . ALA A 1 128 ? 3.721 -4.098 -19.870 1.00 97.38 128 ALA A N 1
ATOM 962 C CA . ALA A 1 128 ? 3.094 -3.010 -19.137 1.00 97.38 128 ALA A CA 1
ATOM 963 C C . ALA A 1 128 ? 2.091 -2.273 -20.023 1.00 97.38 128 ALA A C 1
ATOM 965 O O . ALA A 1 128 ? 2.342 -2.048 -21.204 1.00 97.38 128 ALA A O 1
ATOM 966 N N . SER A 1 129 ? 0.967 -1.876 -19.435 1.00 97.06 129 SER A N 1
ATOM 967 C CA . SER A 1 129 ? -0.060 -1.107 -20.134 1.00 97.06 129 SER A CA 1
ATOM 968 C C . SER A 1 129 ? 0.127 0.378 -19.866 1.00 97.06 129 SER A C 1
ATOM 970 O O . SER A 1 129 ? 0.403 0.781 -18.736 1.00 97.06 129 SER A O 1
ATOM 972 N N . ALA A 1 130 ? -0.058 1.199 -20.894 1.00 97.44 130 ALA A N 1
ATOM 973 C CA . ALA A 1 130 ? -0.114 2.652 -20.797 1.00 97.44 130 ALA A CA 1
ATOM 974 C C . ALA A 1 130 ? -1.463 3.104 -20.212 1.00 97.44 130 ALA A C 1
ATOM 976 O O . ALA A 1 130 ? -2.282 3.743 -20.870 1.00 97.44 130 ALA A O 1
ATOM 977 N N . SER A 1 131 ? -1.735 2.701 -18.977 1.00 97.38 131 SER A N 1
ATOM 978 C CA . SER A 1 131 ? -2.953 3.014 -18.236 1.00 97.38 131 SER A CA 1
ATOM 979 C C . SER A 1 131 ? -2.647 3.041 -16.742 1.00 97.38 131 SER A C 1
ATOM 981 O O . SER A 1 131 ? -1.638 2.497 -16.284 1.00 97.38 131 SER A O 1
ATOM 983 N N . TYR A 1 132 ? -3.537 3.649 -15.958 1.00 97.31 132 TYR A N 1
ATOM 984 C CA . TYR A 1 132 ? -3.492 3.449 -14.512 1.00 97.31 132 TYR A CA 1
ATOM 985 C C . TYR A 1 132 ? -3.716 1.970 -14.171 1.00 97.31 132 TYR A C 1
ATOM 987 O O . TYR A 1 132 ? -4.441 1.284 -14.905 1.00 97.31 132 TYR A O 1
ATOM 995 N N . PRO A 1 133 ? -3.135 1.472 -13.067 1.00 95.25 133 PRO A N 1
ATOM 996 C CA . PRO A 1 133 ? -3.460 0.145 -12.574 1.00 95.25 133 PRO A CA 1
ATOM 997 C C . PRO A 1 133 ? -4.960 0.018 -12.300 1.00 95.25 133 PRO A C 1
ATOM 999 O O . PRO A 1 133 ? -5.569 0.890 -11.677 1.00 95.25 133 PRO A O 1
ATOM 1002 N N . THR A 1 134 ? -5.571 -1.069 -12.763 1.00 90.56 134 THR A N 1
ATOM 1003 C CA . THR A 1 134 ? -6.982 -1.340 -12.484 1.00 90.56 134 THR A CA 1
ATOM 1004 C C . THR A 1 134 ? -7.127 -1.824 -11.040 1.00 90.56 134 THR A C 1
ATOM 1006 O O . THR A 1 134 ? -6.466 -2.796 -10.670 1.00 90.56 134 THR A O 1
ATOM 1009 N N . PRO A 1 135 ? -7.982 -1.195 -10.212 1.00 88.12 135 PRO A N 1
ATOM 1010 C CA . PRO A 1 135 ? -8.252 -1.693 -8.870 1.00 88.12 135 PRO A CA 1
ATOM 1011 C C . PRO A 1 135 ? -8.791 -3.124 -8.904 1.00 88.12 135 PRO A C 1
ATOM 1013 O O . PRO A 1 135 ? -9.609 -3.457 -9.762 1.00 88.12 135 PRO A O 1
ATOM 1016 N N . LEU A 1 136 ? -8.402 -3.942 -7.923 1.00 89.25 136 LEU A N 1
ATOM 1017 C CA . LEU A 1 136 ? -8.878 -5.320 -7.814 1.00 89.25 136 LEU A CA 1
ATOM 1018 C C . LEU A 1 136 ? -10.420 -5.402 -7.843 1.00 89.25 136 LEU A C 1
ATOM 1020 O O . LEU A 1 136 ? -11.081 -4.627 -7.130 1.00 89.25 136 LEU A O 1
ATOM 1024 N N . PRO A 1 137 ? -11.007 -6.317 -8.640 1.00 89.12 137 PRO A N 1
ATOM 1025 C CA . PRO A 1 137 ? -12.441 -6.564 -8.628 1.00 89.12 137 PRO A CA 1
ATOM 1026 C C . PRO A 1 137 ? -12.799 -7.340 -7.357 1.00 89.12 137 PRO A C 1
ATOM 1028 O O . PRO A 1 137 ? -12.412 -8.492 -7.189 1.00 89.12 137 PRO A O 1
ATOM 1031 N N . LEU A 1 138 ? -13.519 -6.697 -6.440 1.00 87.31 138 LEU A N 1
ATOM 1032 C CA . LEU A 1 138 ? -13.899 -7.269 -5.149 1.00 87.31 138 LEU A CA 1
ATOM 1033 C C . LEU A 1 138 ? -15.371 -7.012 -4.865 1.00 87.31 138 LEU A C 1
ATOM 1035 O O . LEU A 1 138 ? -15.941 -6.034 -5.347 1.00 87.31 138 LEU A O 1
ATOM 1039 N N . THR A 1 139 ? -15.969 -7.890 -4.063 1.00 91.75 139 THR A N 1
ATOM 1040 C CA . THR A 1 139 ? -17.332 -7.703 -3.565 1.00 91.75 139 THR A CA 1
ATOM 1041 C C . THR A 1 139 ? -17.375 -6.589 -2.521 1.00 91.75 139 THR A C 1
ATOM 1043 O O . THR A 1 139 ? -16.394 -6.343 -1.812 1.00 91.75 139 THR A O 1
ATOM 1046 N N . ASP A 1 140 ? -18.541 -5.965 -2.357 1.00 90.12 140 ASP A N 1
ATOM 1047 C CA . ASP A 1 140 ? -18.755 -4.970 -1.299 1.00 90.12 140 ASP A CA 1
ATOM 1048 C C . ASP A 1 140 ? -18.477 -5.549 0.094 1.00 90.12 140 ASP A C 1
ATOM 1050 O O . ASP A 1 140 ? -17.912 -4.870 0.947 1.00 90.12 140 ASP A O 1
ATOM 1054 N N . ALA A 1 141 ? -18.796 -6.830 0.312 1.00 93.38 141 ALA A N 1
ATOM 1055 C CA . ALA A 1 141 ? -18.520 -7.525 1.567 1.00 93.38 141 ALA A CA 1
ATOM 1056 C C . ALA A 1 141 ? -17.015 -7.619 1.870 1.00 93.38 141 ALA A C 1
ATOM 1058 O O . ALA A 1 141 ? -16.612 -7.405 3.010 1.00 93.38 141 ALA A O 1
ATOM 1059 N N . ALA A 1 142 ? -16.179 -7.885 0.859 1.00 94.19 142 ALA A N 1
ATOM 1060 C CA . ALA A 1 142 ? -14.727 -7.923 1.032 1.00 94.19 142 ALA A CA 1
ATOM 1061 C C . ALA A 1 142 ? -14.139 -6.528 1.315 1.00 94.19 142 ALA A C 1
ATOM 1063 O O . ALA A 1 142 ? -13.136 -6.413 2.013 1.00 94.19 142 ALA A O 1
ATOM 1064 N N . LEU A 1 143 ? -14.760 -5.461 0.800 1.00 94.38 143 LEU A N 1
ATOM 1065 C CA . LEU A 1 143 ? -14.325 -4.077 1.026 1.00 94.38 143 LEU A CA 1
ATOM 1066 C C . LEU A 1 143 ? -14.864 -3.464 2.324 1.00 94.38 143 LEU A C 1
ATOM 1068 O O . LEU A 1 143 ? -14.262 -2.518 2.836 1.00 94.38 143 LEU A O 1
ATOM 1072 N N . ALA A 1 144 ? -15.965 -3.989 2.864 1.00 95.56 144 ALA A N 1
ATOM 1073 C CA . ALA A 1 144 ? -16.650 -3.447 4.034 1.00 95.56 144 ALA A CA 1
ATOM 1074 C C . ALA A 1 144 ? -15.742 -3.186 5.257 1.00 95.56 144 ALA A C 1
ATOM 1076 O O . ALA A 1 144 ? -15.927 -2.139 5.884 1.00 95.56 144 ALA A O 1
ATOM 1077 N N . PRO A 1 145 ? -14.725 -4.021 5.575 1.00 97.56 145 PRO A N 1
ATOM 1078 C CA . PRO A 1 145 ? -13.792 -3.744 6.671 1.00 97.56 145 PRO A CA 1
ATOM 1079 C C . PRO A 1 145 ? -13.016 -2.430 6.530 1.00 97.56 145 PRO A C 1
ATOM 1081 O O . PRO A 1 145 ? -12.587 -1.863 7.529 1.00 97.56 145 PRO A O 1
ATOM 1084 N N . TYR A 1 146 ? -12.852 -1.904 5.317 1.00 97.44 146 TYR A N 1
ATOM 1085 C CA . TYR A 1 146 ? -12.132 -0.652 5.064 1.00 97.44 146 TYR A CA 1
ATOM 1086 C C . TYR A 1 146 ? -13.052 0.559 4.891 1.00 97.44 146 TYR A C 1
ATOM 1088 O O . TYR A 1 146 ? -12.556 1.659 4.633 1.00 97.44 146 TYR A O 1
ATOM 1096 N N . GLN A 1 147 ? -14.370 0.377 4.998 1.00 94.94 147 GLN A N 1
ATOM 1097 C CA . GLN A 1 147 ? -15.343 1.430 4.733 1.00 94.94 147 GLN A CA 1
ATOM 1098 C C . GLN A 1 147 ? -15.785 2.171 5.998 1.00 94.94 147 GLN A C 1
ATOM 1100 O O . GLN A 1 147 ? -16.168 1.571 7.003 1.00 94.94 147 GLN A O 1
ATOM 1105 N N . GLY A 1 148 ? -15.839 3.497 5.905 1.00 94.69 148 GLY A N 1
ATOM 1106 C CA . GLY A 1 148 ? -16.238 4.374 7.000 1.00 94.69 148 GLY A CA 1
ATOM 1107 C C . GLY A 1 148 ? -15.148 4.588 8.051 1.00 94.69 148 GLY A C 1
ATOM 1108 O O . GLY A 1 148 ? -13.949 4.523 7.762 1.00 94.69 148 GLY A O 1
ATOM 1109 N N . LEU A 1 149 ? -15.581 4.934 9.265 1.00 95.50 149 LEU A N 1
ATOM 1110 C CA . LEU A 1 149 ? -14.706 5.305 10.369 1.00 95.50 149 LEU A CA 1
ATOM 1111 C C . LEU A 1 149 ? -14.007 4.078 10.961 1.00 95.50 149 LEU A C 1
ATOM 1113 O O . LEU A 1 149 ? -14.645 3.203 11.548 1.00 95.50 149 LEU A O 1
ATOM 1117 N N . GLY A 1 150 ? -12.681 4.066 10.877 1.00 95.81 150 GLY A N 1
ATOM 1118 C CA . GLY A 1 150 ? -11.820 3.160 11.623 1.00 95.81 150 GLY A CA 1
ATOM 1119 C C . GLY A 1 150 ? -11.033 3.866 12.722 1.00 95.81 150 GLY A C 1
ATOM 1120 O O . GLY A 1 150 ? -10.807 5.073 12.673 1.00 95.81 150 GLY A O 1
ATOM 1121 N N . PHE A 1 151 ? -10.550 3.104 13.697 1.00 93.81 151 PHE A N 1
ATOM 1122 C CA . PHE A 1 151 ? -9.560 3.581 14.663 1.00 93.81 151 PHE A CA 1
ATOM 1123 C C . PHE A 1 151 ? -8.379 2.622 14.728 1.00 93.81 151 PHE A C 1
ATOM 1125 O O . PHE A 1 151 ? -8.533 1.407 14.596 1.00 93.81 151 PHE A O 1
ATOM 1132 N N . TRP A 1 152 ? -7.192 3.194 14.917 1.00 93.75 152 TRP A N 1
ATOM 1133 C CA . TRP A 1 152 ? -5.932 2.469 14.818 1.00 93.75 152 TRP A CA 1
ATOM 1134 C C . TRP A 1 152 ? -5.256 2.336 16.174 1.00 93.75 152 TRP A C 1
ATOM 1136 O O . TRP A 1 152 ? -5.139 3.305 16.934 1.00 93.75 152 TRP A O 1
ATOM 1146 N N . ILE A 1 153 ? -4.766 1.131 16.451 1.00 91.19 153 ILE A N 1
ATOM 1147 C CA . ILE A 1 153 ? -3.917 0.846 17.600 1.00 91.19 153 ILE A CA 1
ATOM 1148 C C . ILE A 1 153 ? -2.679 0.062 17.163 1.00 91.19 153 ILE A C 1
ATOM 1150 O O . ILE A 1 153 ? -2.726 -0.812 16.293 1.00 91.19 153 ILE A O 1
ATOM 1154 N N . ASP A 1 154 ? -1.560 0.392 17.794 1.00 89.06 154 ASP A N 1
ATOM 1155 C CA . ASP A 1 154 ? -0.288 -0.307 17.654 1.00 89.06 154 ASP A CA 1
ATOM 1156 C C . ASP A 1 154 ? 0.032 -1.116 18.915 1.00 89.06 154 ASP A C 1
ATOM 1158 O O . ASP A 1 154 ? -0.632 -0.992 19.948 1.00 89.06 154 ASP A O 1
ATOM 1162 N N . MET A 1 155 ? 1.079 -1.935 18.845 1.00 85.69 155 MET A N 1
ATOM 1163 C CA . MET A 1 155 ? 1.520 -2.757 19.973 1.00 85.69 155 MET A CA 1
ATOM 1164 C C . MET A 1 155 ? 1.890 -1.937 21.220 1.00 85.69 155 MET A C 1
ATOM 1166 O O . MET A 1 155 ? 1.748 -2.435 22.333 1.00 85.69 155 MET A O 1
ATOM 1170 N N . TYR A 1 156 ? 2.301 -0.674 21.066 1.00 80.81 156 TYR A N 1
ATOM 1171 C CA . TYR A 1 156 ? 2.588 0.219 22.194 1.00 80.81 156 TYR A CA 1
ATOM 1172 C C . TYR A 1 156 ? 1.319 0.681 22.912 1.00 80.81 156 TYR A C 1
ATOM 1174 O O . TYR A 1 156 ? 1.372 1.038 24.086 1.00 80.81 156 TYR A O 1
ATOM 1182 N N . SER A 1 157 ? 0.189 0.677 22.209 1.00 79.00 157 SER A N 1
ATOM 1183 C CA . SER A 1 157 ? -1.102 1.102 22.734 1.00 79.00 157 SER A CA 1
ATOM 1184 C C . SER A 1 157 ? -1.764 0.013 23.568 1.00 79.00 157 SER A C 1
ATOM 1186 O O . SER A 1 157 ? -2.367 0.320 24.589 1.00 79.00 157 SER A O 1
ATOM 1188 N N . TRP A 1 158 ? -1.687 -1.251 23.150 1.00 80.44 158 TRP A N 1
ATOM 1189 C CA . TRP A 1 158 ? -2.418 -2.341 23.804 1.00 80.44 158 TRP A CA 1
ATOM 1190 C C . TRP A 1 158 ? -1.537 -3.263 24.658 1.00 80.44 158 TRP A C 1
ATOM 1192 O O . TRP A 1 158 ? -2.051 -3.926 25.554 1.00 80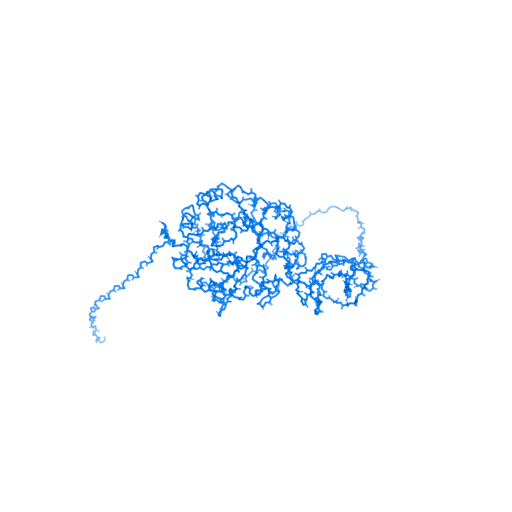.44 158 TRP A O 1
ATOM 1202 N N . ARG A 1 159 ? -0.211 -3.270 24.481 1.00 74.19 159 ARG A N 1
ATOM 1203 C CA . ARG A 1 159 ? 0.701 -4.000 25.378 1.00 74.19 159 ARG A CA 1
ATOM 1204 C C . ARG A 1 159 ? 1.197 -3.089 26.492 1.00 74.19 159 ARG A C 1
ATOM 1206 O O . ARG A 1 159 ? 1.435 -1.898 26.294 1.00 74.19 159 ARG A O 1
ATOM 1213 N N . LYS A 1 160 ? 1.464 -3.661 27.666 1.00 66.25 160 LYS A N 1
ATOM 1214 C CA . LYS A 1 160 ? 2.221 -2.961 28.714 1.00 66.25 160 LYS A CA 1
ATOM 1215 C C . LYS A 1 160 ? 3.691 -2.868 28.303 1.00 66.25 160 LYS A C 1
ATOM 1217 O O . LYS A 1 160 ? 4.492 -3.732 28.649 1.00 66.25 160 LYS A O 1
ATOM 1222 N N . VAL A 1 161 ? 4.058 -1.811 27.585 1.00 62.12 161 VAL A N 1
ATOM 1223 C CA . VAL A 1 161 ? 5.454 -1.551 27.210 1.00 62.12 161 VAL A CA 1
ATOM 1224 C C . VAL A 1 161 ? 6.057 -0.501 28.140 1.00 62.12 161 VAL A C 1
ATOM 1226 O O . VAL A 1 161 ? 5.520 0.597 28.292 1.00 62.12 161 VAL A O 1
ATOM 1229 N N . HIS A 1 162 ? 7.203 -0.827 28.743 1.00 60.28 162 HIS A N 1
ATOM 1230 C CA . HIS A 1 162 ? 8.037 0.144 29.450 1.00 60.28 162 HIS A CA 1
ATOM 1231 C C . HIS A 1 162 ? 9.053 0.728 28.470 1.00 60.28 162 HIS A C 1
ATOM 1233 O O . HIS A 1 162 ? 10.096 0.125 28.212 1.00 60.28 162 HIS A O 1
ATOM 1239 N N . VAL A 1 163 ? 8.776 1.913 27.927 1.00 57.06 163 VAL A N 1
ATOM 1240 C CA . VAL A 1 163 ? 9.754 2.596 27.075 1.00 57.06 163 VAL A CA 1
ATOM 1241 C C . VAL A 1 163 ? 10.710 3.371 27.971 1.00 57.06 163 VAL A C 1
ATOM 1243 O O . VAL A 1 163 ? 10.362 4.432 28.491 1.00 57.06 163 VAL A O 1
ATOM 1246 N N . LYS A 1 164 ? 11.923 2.839 28.155 1.00 48.38 164 LYS A N 1
ATOM 1247 C CA . LYS A 1 164 ? 13.032 3.544 28.808 1.00 48.38 164 LYS A CA 1
ATOM 1248 C C . LYS A 1 164 ? 13.874 4.259 27.755 1.00 48.38 164 LYS A C 1
ATOM 1250 O O . LYS A 1 164 ? 14.541 3.622 26.947 1.00 48.38 164 LYS A O 1
ATOM 1255 N N . SER A 1 165 ? 13.888 5.588 27.789 1.00 56.25 165 SER A N 1
ATOM 1256 C CA . SER A 1 165 ? 14.932 6.389 27.145 1.00 56.25 165 SER A CA 1
ATOM 1257 C C . SER A 1 165 ? 15.843 7.002 28.209 1.00 56.25 165 SER A C 1
ATOM 1259 O O . SER A 1 165 ? 15.479 7.077 29.381 1.00 56.25 165 SER A O 1
ATOM 1261 N N . LYS A 1 166 ? 17.007 7.530 27.803 1.00 50.19 166 LYS A N 1
ATOM 1262 C CA . LYS A 1 166 ? 17.905 8.280 28.706 1.00 50.19 166 LYS A CA 1
ATOM 1263 C C . LYS A 1 166 ? 17.227 9.480 29.398 1.00 50.19 166 LYS A C 1
ATOM 1265 O O . LYS A 1 166 ? 17.802 10.019 30.333 1.00 50.19 166 LYS A O 1
ATOM 1270 N N . LYS A 1 167 ? 16.058 9.935 28.921 1.00 43.59 167 LYS A N 1
ATOM 1271 C CA . LYS A 1 167 ? 15.369 11.151 29.390 1.00 43.59 167 LYS A CA 1
ATOM 1272 C C . LYS A 1 167 ? 13.974 10.914 29.978 1.00 43.59 167 LYS A C 1
ATOM 1274 O O . LYS A 1 167 ? 13.435 11.833 30.581 1.00 43.59 167 LYS A O 1
ATOM 1279 N N . PHE A 1 168 ? 13.365 9.745 29.781 1.00 48.00 168 PHE A N 1
ATOM 1280 C CA . PHE A 1 168 ? 12.038 9.444 30.323 1.00 48.00 168 PHE A CA 1
ATOM 1281 C C . PHE A 1 168 ? 11.779 7.939 30.378 1.00 48.00 168 PHE A C 1
ATOM 1283 O O . PHE A 1 168 ? 12.275 7.187 29.539 1.00 48.00 168 PHE A O 1
ATOM 1290 N N . THR A 1 169 ? 10.949 7.531 31.336 1.00 48.44 169 THR A N 1
ATOM 1291 C CA . THR A 1 169 ? 10.240 6.249 31.304 1.00 48.44 169 THR A CA 1
ATOM 1292 C C . THR A 1 169 ? 8.766 6.559 31.093 1.00 48.44 169 THR A C 1
ATOM 1294 O O . THR A 1 169 ? 8.192 7.306 31.882 1.00 48.44 169 THR A O 1
ATOM 1297 N N . VAL A 1 170 ? 8.167 6.037 30.024 1.00 54.44 170 VAL A N 1
ATOM 1298 C CA . VAL A 1 170 ? 6.719 6.140 29.792 1.00 54.44 170 VAL A CA 1
ATOM 1299 C C . VAL A 1 170 ? 6.130 4.739 29.862 1.00 54.44 170 VAL A C 1
ATOM 1301 O O . VAL A 1 170 ? 6.591 3.832 29.167 1.00 54.44 170 VAL A O 1
ATOM 1304 N N . THR A 1 171 ? 5.120 4.590 30.715 1.00 53.06 171 THR A N 1
ATOM 1305 C CA . THR A 1 171 ? 4.252 3.415 30.772 1.00 53.06 171 THR A CA 1
ATOM 1306 C C . THR A 1 171 ? 2.964 3.777 30.054 1.00 53.06 171 THR A C 1
ATOM 1308 O O . THR A 1 171 ? 2.230 4.660 30.500 1.00 53.06 171 THR A O 1
ATOM 1311 N N . TYR A 1 172 ? 2.705 3.124 28.927 1.00 54.41 172 TYR A N 1
ATOM 1312 C CA . TYR A 1 172 ? 1.456 3.310 28.201 1.00 54.41 172 TYR A CA 1
ATOM 1313 C C . TYR A 1 172 ? 0.324 2.585 28.936 1.00 54.41 172 TYR A C 1
ATOM 1315 O O . TYR A 1 172 ? 0.483 1.445 29.378 1.00 54.41 172 TYR A O 1
ATOM 1323 N N . GLN A 1 173 ? -0.806 3.276 29.116 1.00 57.44 173 GLN A N 1
ATOM 1324 C CA . GLN A 1 173 ? -2.028 2.652 29.618 1.00 57.44 173 GLN A CA 1
ATOM 1325 C C . GLN A 1 173 ? -2.571 1.732 28.521 1.00 57.44 173 GLN A C 1
ATOM 1327 O O . GLN A 1 173 ? -2.721 2.204 27.392 1.00 57.44 173 GLN A O 1
ATOM 1332 N N . PRO A 1 174 ? -2.846 0.451 28.820 1.00 65.88 174 PRO A N 1
ATOM 1333 C CA . PRO A 1 174 ? -3.291 -0.483 27.805 1.00 65.88 174 PRO A CA 1
ATOM 1334 C C . PRO A 1 174 ? -4.653 -0.046 27.270 1.00 65.88 174 PRO A C 1
ATOM 1336 O O . PRO A 1 174 ? -5.570 0.279 28.022 1.00 65.88 174 PRO A O 1
ATOM 1339 N N . PHE A 1 175 ? -4.772 -0.041 25.953 1.00 80.31 175 PHE A N 1
ATOM 1340 C CA . PHE A 1 175 ? -6.037 -0.030 25.247 1.00 80.31 175 PHE A CA 1
ATOM 1341 C C . PHE A 1 175 ? -6.852 -1.262 25.665 1.00 80.31 175 PHE A C 1
ATOM 1343 O O . PHE A 1 175 ? -6.353 -2.381 25.592 1.00 80.31 175 PHE A O 1
ATOM 1350 N N . THR A 1 176 ? -8.085 -1.064 26.131 1.00 87.50 176 THR A N 1
ATOM 1351 C CA . THR A 1 176 ? -8.932 -2.112 26.735 1.00 87.50 176 THR A CA 1
ATOM 1352 C C . THR A 1 176 ? -10.248 -2.288 25.980 1.00 87.50 176 THR A C 1
ATOM 1354 O O . THR A 1 176 ? -10.600 -1.477 25.124 1.00 87.50 176 THR A O 1
ATOM 1357 N N . CYS A 1 177 ? -11.035 -3.303 26.356 1.00 90.19 177 CYS A N 1
ATOM 1358 C CA . CYS A 1 177 ? -12.403 -3.472 25.860 1.00 90.19 177 CYS A CA 1
ATOM 1359 C C . CYS A 1 177 ? -13.289 -2.237 26.101 1.00 90.19 177 CYS A C 1
ATOM 1361 O O . CYS A 1 177 ? -14.026 -1.871 25.197 1.00 90.19 177 CYS A O 1
ATOM 1363 N N . ASP A 1 178 ? -13.142 -1.517 27.223 1.00 88.81 178 ASP A N 1
ATOM 1364 C CA . ASP A 1 178 ? -13.845 -0.239 27.449 1.00 88.81 178 ASP A CA 1
ATOM 1365 C C . ASP A 1 178 ? -13.558 0.794 26.346 1.00 88.81 178 ASP A C 1
ATOM 1367 O O . ASP A 1 17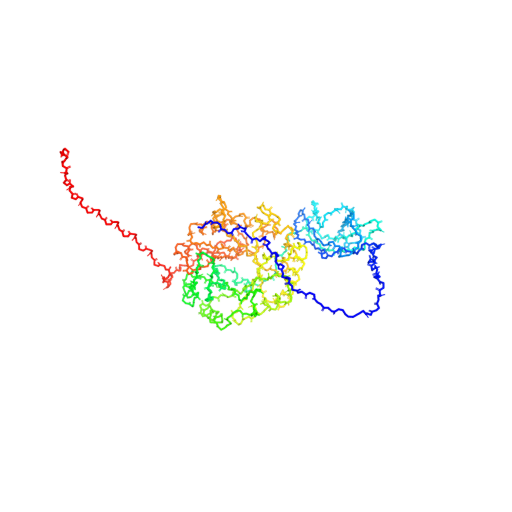8 ? -14.428 1.579 25.978 1.00 88.81 178 ASP A O 1
ATOM 1371 N N . SER A 1 179 ? -12.327 0.815 25.821 1.00 88.44 179 SER A N 1
ATOM 1372 C CA . SER A 1 179 ? -11.944 1.738 24.742 1.00 88.44 179 SER A CA 1
ATOM 1373 C C . SER A 1 179 ? -12.610 1.352 23.417 1.00 88.44 179 SER A C 1
ATOM 1375 O O . SER A 1 179 ? -12.975 2.226 22.633 1.00 88.44 179 SER A O 1
ATOM 1377 N N . ILE A 1 180 ? -12.795 0.049 23.182 1.00 92.50 180 ILE A N 1
ATOM 1378 C CA . ILE A 1 180 ? -13.498 -0.498 22.013 1.00 92.50 180 ILE A CA 1
ATOM 1379 C C . ILE A 1 180 ? -14.999 -0.222 22.111 1.00 92.50 180 ILE A C 1
ATOM 1381 O O . ILE A 1 180 ? -15.591 0.253 21.145 1.00 92.50 180 ILE A O 1
ATOM 1385 N N . ASP A 1 181 ? -15.595 -0.486 23.275 1.00 91.62 181 ASP A N 1
ATOM 1386 C CA . ASP A 1 181 ? -17.010 -0.237 23.551 1.00 91.62 181 ASP A CA 1
ATOM 1387 C C . ASP A 1 181 ? -17.328 1.265 23.363 1.00 91.62 181 ASP A C 1
ATOM 1389 O O . ASP A 1 181 ? -18.335 1.628 22.748 1.00 91.62 181 ASP A O 1
ATOM 1393 N N . GLU A 1 182 ? -16.430 2.160 23.803 1.00 88.94 182 GLU A N 1
ATOM 1394 C CA . GLU A 1 182 ? -16.552 3.598 23.541 1.00 88.94 182 GLU A CA 1
ATOM 1395 C C . GLU A 1 182 ? -16.479 3.913 22.041 1.00 88.94 182 GLU A C 1
ATOM 1397 O O . GLU A 1 182 ? -17.392 4.558 21.522 1.00 88.94 182 GLU A O 1
ATOM 1402 N N . ALA A 1 183 ? -15.437 3.454 21.338 1.00 90.88 183 ALA A N 1
ATOM 1403 C CA . ALA A 1 183 ? -15.260 3.724 19.911 1.00 90.88 183 ALA A CA 1
ATOM 1404 C C . ALA A 1 183 ? -16.462 3.256 19.079 1.00 90.88 183 ALA A C 1
ATOM 1406 O O . ALA A 1 183 ? -16.973 4.005 18.243 1.00 90.88 183 ALA A O 1
ATOM 1407 N N . ALA A 1 184 ? -16.973 2.058 19.365 1.00 91.69 184 ALA A N 1
ATOM 1408 C CA . ALA A 1 184 ? -18.182 1.532 18.744 1.00 91.69 184 ALA A CA 1
ATOM 1409 C C . ALA A 1 184 ? -19.412 2.405 19.038 1.00 91.69 184 ALA A C 1
ATOM 1411 O O . ALA A 1 184 ? -20.222 2.651 18.148 1.00 91.69 184 ALA A O 1
ATOM 1412 N N . SER A 1 185 ? -19.542 2.938 20.259 1.00 87.88 185 SER A N 1
ATOM 1413 C CA . SER A 1 185 ? -20.651 3.838 20.608 1.00 87.88 185 SER A CA 1
ATOM 1414 C C . SER A 1 185 ? -20.593 5.198 19.903 1.00 87.88 185 SER A C 1
ATOM 1416 O O . SER A 1 185 ? -21.633 5.819 19.705 1.00 87.88 185 SER A O 1
ATOM 1418 N N . TYR A 1 186 ? -19.402 5.626 19.476 1.00 87.75 186 TYR A N 1
ATOM 1419 C CA . TYR A 1 186 ? -19.201 6.752 18.563 1.00 87.75 186 TYR A CA 1
ATOM 1420 C C . TYR A 1 186 ? -19.381 6.339 17.093 1.00 87.75 186 TYR A C 1
ATOM 1422 O O . TYR A 1 186 ? -19.159 7.134 16.201 1.00 87.75 186 TYR A O 1
ATOM 1430 N N . GLY A 1 187 ? -19.778 5.111 16.771 1.00 89.19 187 GLY A N 1
ATOM 1431 C CA . GLY A 1 187 ? -19.990 4.706 15.382 1.00 89.19 187 GLY A CA 1
ATOM 1432 C C . GLY A 1 187 ? -18.709 4.418 14.610 1.00 89.19 187 GLY A C 1
ATOM 1433 O O . GLY A 1 187 ? -18.733 4.437 13.378 1.00 89.19 187 GLY A O 1
ATOM 1434 N N . ALA A 1 188 ? -17.598 4.130 15.292 1.00 93.75 188 ALA A N 1
ATOM 1435 C CA . ALA A 1 188 ? -16.523 3.405 14.634 1.00 93.75 188 ALA A CA 1
ATOM 1436 C C . ALA A 1 188 ? -17.061 2.078 14.086 1.00 93.75 188 ALA A C 1
ATOM 1438 O O . ALA A 1 188 ? -17.896 1.426 14.712 1.00 93.75 188 ALA A O 1
ATOM 1439 N N . ARG A 1 189 ? -16.574 1.686 12.912 1.00 95.94 189 ARG A N 1
ATOM 1440 C CA . ARG A 1 189 ? -16.960 0.451 12.221 1.00 95.94 189 ARG A CA 1
ATOM 1441 C C . ARG A 1 189 ? -15.834 -0.570 12.193 1.00 95.94 189 ARG A C 1
ATOM 1443 O O . ARG A 1 189 ? -16.114 -1.762 12.119 1.00 95.94 189 ARG A O 1
ATOM 1450 N N . THR A 1 190 ? -14.588 -0.107 12.291 1.00 98.00 190 THR A N 1
ATOM 1451 C CA . THR A 1 190 ? -13.407 -0.959 12.142 1.00 98.00 190 THR A CA 1
ATOM 1452 C C . THR A 1 190 ? -12.348 -0.671 13.201 1.00 98.00 190 THR A C 1
ATOM 1454 O O . THR A 1 190 ? -11.932 0.472 13.394 1.00 98.00 190 THR A O 1
ATOM 1457 N N . LEU A 1 191 ? -11.857 -1.734 13.834 1.00 97.69 191 LEU A N 1
ATOM 1458 C CA . LEU A 1 191 ? -10.622 -1.741 14.609 1.00 97.69 191 LEU A CA 1
ATOM 1459 C C . LEU A 1 191 ? -9.451 -2.150 13.701 1.00 97.69 191 LEU A C 1
ATOM 1461 O O . LEU A 1 191 ? -9.431 -3.270 13.193 1.00 97.69 191 LEU A O 1
ATOM 1465 N N . PHE A 1 192 ? -8.455 -1.277 13.550 1.00 97.75 192 PHE A N 1
ATOM 1466 C CA . PHE A 1 192 ? -7.167 -1.606 12.934 1.00 97.75 192 PHE A CA 1
ATOM 1467 C C . PHE A 1 192 ? -6.136 -1.911 14.026 1.00 97.75 192 PHE A C 1
ATOM 1469 O O . PHE A 1 192 ? -5.804 -1.034 14.826 1.00 97.75 192 PHE A O 1
ATOM 1476 N N . ILE A 1 193 ? -5.622 -3.142 14.073 1.00 96.12 193 ILE A N 1
ATOM 1477 C CA . ILE A 1 193 ? -4.804 -3.637 15.192 1.00 96.12 193 ILE A CA 1
ATOM 1478 C C . ILE A 1 193 ? -3.483 -4.265 14.740 1.00 96.12 193 ILE A C 1
ATOM 1480 O O . ILE A 1 193 ? -3.461 -5.174 13.913 1.00 96.12 193 ILE A O 1
ATOM 1484 N N . GLN A 1 194 ? -2.369 -3.801 15.313 1.00 94.88 194 GLN A N 1
ATOM 1485 C CA . GLN A 1 194 ? -1.062 -4.418 15.081 1.00 94.88 194 GLN A CA 1
ATOM 1486 C C . GLN A 1 194 ? -0.955 -5.728 15.848 1.00 94.88 194 GLN A C 1
ATOM 1488 O O . GLN A 1 194 ? -1.218 -5.747 17.047 1.00 94.88 194 GLN A O 1
ATOM 1493 N N . THR A 1 195 ? -0.492 -6.787 15.196 1.00 94.12 195 THR A N 1
ATOM 1494 C CA . THR A 1 195 ? -0.488 -8.148 15.766 1.00 94.12 195 THR A CA 1
ATOM 1495 C C . THR A 1 195 ? 0.910 -8.732 15.950 1.00 94.12 195 THR A C 1
ATOM 1497 O O . THR A 1 195 ? 1.111 -9.613 16.784 1.00 94.12 195 THR A O 1
ATOM 1500 N N . ALA A 1 196 ? 1.892 -8.248 15.189 1.00 90.31 196 ALA A N 1
ATOM 1501 C CA . ALA A 1 196 ? 3.254 -8.768 15.177 1.00 90.31 196 ALA A CA 1
ATOM 1502 C C . ALA A 1 196 ? 4.291 -7.650 14.987 1.00 90.31 196 ALA A C 1
ATOM 1504 O O . ALA A 1 196 ? 3.979 -6.575 14.466 1.00 90.31 196 ALA A O 1
ATOM 1505 N N . MET A 1 197 ? 5.542 -7.913 15.384 1.00 83.88 197 MET A N 1
ATOM 1506 C CA . MET A 1 197 ? 6.672 -7.013 15.145 1.00 83.88 197 MET A CA 1
ATOM 1507 C C . MET A 1 197 ? 7.911 -7.797 14.681 1.00 83.88 197 MET A C 1
ATOM 1509 O O . MET A 1 197 ? 8.216 -8.843 15.250 1.00 83.88 197 MET A O 1
ATOM 1513 N N . PRO A 1 198 ? 8.675 -7.291 13.696 1.00 75.19 198 PRO A N 1
ATOM 1514 C CA . PRO A 1 198 ? 9.823 -8.004 13.141 1.00 75.19 198 PRO A CA 1
ATOM 1515 C C . PRO A 1 198 ? 10.940 -8.356 14.125 1.00 75.19 198 PRO A C 1
ATOM 1517 O O . PRO A 1 198 ? 11.631 -9.348 13.915 1.00 75.19 198 PRO A O 1
ATOM 1520 N N . VAL A 1 199 ? 11.146 -7.523 15.150 1.00 76.50 199 VAL A N 1
ATOM 1521 C CA . VAL A 1 199 ? 12.284 -7.626 16.082 1.00 76.50 199 VAL A CA 1
ATOM 1522 C C . VAL A 1 199 ? 12.012 -8.492 17.311 1.00 76.50 199 VAL A C 1
ATOM 1524 O O . VAL A 1 199 ? 12.918 -8.703 18.106 1.00 76.50 199 VAL A O 1
ATOM 1527 N N . GLU A 1 200 ? 10.778 -8.948 17.482 1.00 79.94 200 GLU A N 1
ATOM 1528 C CA . GLU A 1 200 ? 10.384 -9.840 18.573 1.00 79.94 200 GLU A CA 1
ATOM 1529 C C . GLU A 1 200 ? 10.532 -11.288 18.097 1.00 79.94 200 GLU A C 1
ATOM 1531 O O . GLU A 1 200 ? 10.438 -11.535 16.898 1.00 79.94 200 GLU A O 1
ATOM 1536 N N . ASP A 1 201 ? 10.726 -12.258 18.992 1.00 83.44 201 ASP A N 1
ATOM 1537 C CA . ASP A 1 201 ? 10.811 -13.675 18.593 1.00 83.44 201 ASP A CA 1
ATOM 1538 C C . ASP A 1 201 ? 9.431 -14.260 18.257 1.00 83.44 201 ASP A C 1
ATOM 1540 O O . ASP A 1 201 ? 9.289 -15.141 17.405 1.00 83.44 201 ASP A O 1
ATOM 1544 N N . ALA A 1 202 ? 8.381 -13.730 18.886 1.00 86.50 202 ALA A N 1
ATOM 1545 C CA . ALA A 1 202 ? 7.021 -14.215 18.716 1.00 86.50 202 ALA A CA 1
ATOM 1546 C C . ALA A 1 202 ? 6.503 -14.023 17.275 1.00 86.50 202 ALA A C 1
ATOM 1548 O O . ALA A 1 202 ? 6.803 -13.040 16.591 1.00 86.50 202 ALA A O 1
ATOM 1549 N N . THR A 1 203 ? 5.689 -14.972 16.802 1.00 92.69 203 THR A N 1
ATOM 1550 C CA . THR A 1 203 ? 4.985 -14.838 15.510 1.00 92.69 203 THR A CA 1
ATOM 1551 C C . THR A 1 203 ? 3.791 -13.893 15.631 1.00 92.69 203 THR A C 1
ATOM 1553 O O . THR A 1 203 ? 3.579 -13.073 14.745 1.00 92.69 203 THR A O 1
ATOM 1556 N N . ILE A 1 204 ? 3.062 -13.984 16.747 1.00 94.19 204 ILE A N 1
ATOM 1557 C CA . ILE A 1 204 ? 1.980 -13.086 17.160 1.00 94.19 204 ILE A CA 1
ATOM 1558 C C . ILE A 1 204 ? 2.291 -12.626 18.583 1.00 94.19 204 ILE A C 1
ATOM 1560 O O . ILE A 1 204 ? 2.683 -13.439 19.421 1.00 94.19 204 ILE A O 1
ATOM 1564 N N . LEU A 1 205 ? 2.153 -11.331 18.844 1.00 90.44 205 LEU A N 1
ATOM 1565 C CA . LEU A 1 205 ? 2.432 -10.733 20.146 1.00 90.44 205 LEU A CA 1
ATOM 1566 C C . LEU A 1 205 ? 1.268 -10.983 21.106 1.00 90.44 205 LEU A C 1
ATOM 1568 O O . LEU A 1 205 ? 0.116 -10.819 20.715 1.00 90.44 205 LEU A O 1
ATOM 1572 N N . ASP A 1 206 ? 1.591 -11.349 22.350 1.00 88.31 206 ASP A N 1
ATOM 1573 C CA . ASP A 1 206 ? 0.673 -11.549 23.482 1.00 88.31 206 ASP A CA 1
ATOM 1574 C C . ASP A 1 206 ? -0.719 -12.103 23.066 1.00 88.31 206 ASP A C 1
ATOM 1576 O O . ASP A 1 206 ? -1.743 -11.430 23.239 1.00 88.31 206 ASP A O 1
ATOM 1580 N N . PRO A 1 207 ? -0.777 -13.319 22.479 1.00 89.88 207 PRO A N 1
ATOM 1581 C CA . PRO A 1 207 ? -1.937 -13.803 21.725 1.00 89.88 207 PRO A CA 1
ATOM 1582 C C . PRO A 1 207 ? -3.229 -13.895 22.545 1.00 89.88 207 PRO A C 1
ATOM 1584 O O . PRO A 1 207 ? -4.309 -13.680 21.997 1.00 89.88 207 PRO A O 1
ATOM 1587 N N . GLU A 1 208 ? -3.144 -14.173 23.847 1.00 89.31 208 GLU A N 1
ATOM 1588 C CA . GLU A 1 208 ? -4.312 -14.230 24.736 1.00 89.31 208 GLU A CA 1
ATOM 1589 C C . GLU A 1 208 ? -5.002 -12.865 24.850 1.00 89.31 208 GLU A C 1
ATOM 1591 O O . GLU A 1 208 ? -6.207 -12.746 24.618 1.00 89.31 208 GLU A O 1
ATOM 1596 N N . TYR A 1 209 ? -4.231 -11.813 25.138 1.00 90.19 209 TYR A N 1
ATOM 1597 C CA . TYR A 1 209 ? -4.777 -10.466 25.285 1.00 90.19 209 TYR A CA 1
ATOM 1598 C C . TYR A 1 209 ? -5.230 -9.889 23.942 1.00 90.19 209 TYR A C 1
ATOM 1600 O O . TYR A 1 209 ? -6.283 -9.257 23.853 1.00 90.19 209 TYR A O 1
ATOM 1608 N N . LEU A 1 210 ? -4.484 -10.176 22.872 1.00 91.81 210 LEU A N 1
ATOM 1609 C CA . LEU A 1 210 ? -4.889 -9.821 21.518 1.00 91.81 210 LEU A CA 1
ATOM 1610 C C . LEU A 1 210 ? -6.246 -10.449 21.157 1.00 91.81 210 LEU A C 1
ATOM 1612 O O . LEU A 1 210 ? -7.143 -9.755 20.679 1.00 91.81 210 LEU A O 1
ATOM 1616 N N . THR A 1 211 ? -6.429 -11.739 21.454 1.00 92.94 211 THR A N 1
ATOM 1617 C CA . THR A 1 211 ? -7.693 -12.457 21.222 1.00 92.94 211 THR A CA 1
ATOM 1618 C C . THR A 1 211 ? -8.840 -11.848 22.029 1.00 92.94 211 THR A C 1
ATOM 1620 O O . THR A 1 211 ? -9.945 -11.702 21.508 1.00 92.94 211 THR A O 1
ATOM 1623 N N . GLN A 1 212 ? -8.586 -11.419 23.270 1.00 94.44 212 GLN A N 1
ATOM 1624 C CA . GLN A 1 212 ? -9.583 -10.721 24.086 1.00 94.44 212 GLN A CA 1
ATOM 1625 C C . GLN A 1 212 ? -10.051 -9.411 23.429 1.00 94.44 212 GLN A C 1
ATOM 1627 O O . GLN A 1 212 ? -11.254 -9.153 23.366 1.00 94.44 212 GLN A O 1
ATOM 1632 N N . LEU A 1 213 ? -9.130 -8.590 22.914 1.00 94.75 213 LEU A N 1
ATOM 1633 C CA . LEU A 1 213 ? -9.480 -7.334 22.240 1.00 94.75 213 LEU A CA 1
ATOM 1634 C C . LEU A 1 213 ? -10.271 -7.578 20.950 1.00 94.75 213 LEU A C 1
ATOM 1636 O O . LEU A 1 213 ? -11.268 -6.897 20.708 1.00 94.75 213 LEU A O 1
ATOM 1640 N N . ILE A 1 214 ? -9.877 -8.581 20.159 1.00 97.25 214 ILE A N 1
ATOM 1641 C CA . ILE A 1 214 ? -10.608 -8.983 18.951 1.00 97.25 214 ILE A CA 1
ATOM 1642 C C . ILE A 1 214 ? -12.029 -9.427 19.318 1.00 97.25 214 ILE A C 1
ATOM 1644 O O . ILE A 1 214 ? -12.994 -8.938 18.733 1.00 97.25 214 ILE A O 1
ATOM 1648 N N . ALA A 1 215 ? -12.191 -10.272 20.339 1.00 97.75 215 ALA A N 1
ATOM 1649 C CA . ALA A 1 215 ? -13.507 -10.701 20.810 1.00 97.75 215 ALA A CA 1
ATOM 1650 C C . ALA A 1 215 ? -14.381 -9.514 21.260 1.00 97.75 215 ALA A C 1
ATOM 1652 O O . ALA A 1 215 ? -15.567 -9.453 20.928 1.00 97.75 215 ALA A O 1
ATOM 1653 N N . CYS A 1 216 ? -13.798 -8.528 21.950 1.00 96.94 216 CYS A N 1
ATOM 1654 C CA . CYS A 1 216 ? -14.498 -7.302 22.334 1.00 96.94 216 CYS A CA 1
ATOM 1655 C C . CYS A 1 216 ? -14.938 -6.467 21.121 1.00 96.94 216 CYS A C 1
ATOM 1657 O O . CYS A 1 216 ? -16.056 -5.948 21.120 1.00 96.94 216 CYS A O 1
ATOM 1659 N N . ALA A 1 217 ? -14.120 -6.383 20.069 1.00 97.88 217 ALA A N 1
ATOM 1660 C CA . ALA A 1 217 ? -14.497 -5.724 18.820 1.00 97.88 217 ALA A CA 1
ATOM 1661 C C . ALA A 1 217 ? -15.667 -6.443 18.131 1.00 97.88 217 ALA A C 1
ATOM 1663 O O . ALA A 1 217 ? -16.666 -5.805 17.791 1.00 97.88 217 ALA A O 1
ATOM 1664 N N . LYS A 1 218 ? -15.609 -7.776 18.016 1.00 98.31 218 LYS A N 1
ATOM 1665 C CA . LYS A 1 218 ? -16.688 -8.568 17.402 1.00 98.31 218 LYS A CA 1
ATOM 1666 C C . LYS A 1 218 ? -17.999 -8.483 18.177 1.00 98.31 218 LYS A C 1
ATOM 1668 O O . LYS A 1 218 ? -19.050 -8.352 17.561 1.00 98.31 218 LYS A O 1
ATOM 1673 N N . ARG A 1 219 ? -17.952 -8.458 19.512 1.00 97.50 219 ARG A N 1
ATOM 1674 C CA . ARG A 1 219 ? -19.129 -8.238 20.373 1.00 97.50 219 ARG A CA 1
ATOM 1675 C C . ARG A 1 219 ? -19.829 -6.898 20.103 1.00 97.50 219 ARG A C 1
ATOM 1677 O O . ARG A 1 219 ? -21.034 -6.799 20.301 1.00 97.50 219 ARG A O 1
ATOM 1684 N N . ASN A 1 220 ? -19.093 -5.891 19.632 1.00 96.38 220 ASN A N 1
ATOM 1685 C CA . ASN A 1 220 ? -19.635 -4.591 19.226 1.00 96.38 220 ASN A CA 1
ATOM 1686 C C . ASN A 1 220 ? -19.967 -4.503 17.726 1.00 96.38 220 ASN A C 1
ATOM 1688 O O . ASN A 1 220 ? -20.235 -3.413 17.229 1.00 96.38 220 ASN A O 1
ATOM 1692 N N . ASN A 1 221 ? -19.955 -5.626 16.999 1.00 96.75 221 ASN A N 1
ATOM 1693 C CA . ASN A 1 221 ? -20.148 -5.683 15.547 1.00 96.75 221 ASN A CA 1
ATOM 1694 C C . ASN A 1 221 ? -19.139 -4.841 14.750 1.00 96.75 221 ASN A C 1
ATOM 1696 O O . ASN A 1 221 ? -19.448 -4.367 13.657 1.00 96.75 221 ASN A O 1
ATOM 1700 N N . LEU A 1 222 ? -17.929 -4.656 15.283 1.00 98.25 222 LEU A N 1
ATOM 1701 C CA . LEU A 1 222 ? -16.848 -4.042 14.527 1.00 98.25 222 LEU A CA 1
ATOM 1702 C C . LEU A 1 222 ? -16.226 -5.061 13.569 1.00 98.25 222 LEU A C 1
ATOM 1704 O O . LEU A 1 222 ? -16.094 -6.252 13.883 1.00 98.25 222 LEU A O 1
ATOM 1708 N N . TYR A 1 223 ? -15.781 -4.565 12.420 1.00 98.62 223 TYR A N 1
ATOM 1709 C CA . TYR A 1 223 ? -14.771 -5.250 11.633 1.00 98.62 223 TYR A CA 1
ATOM 1710 C C . TYR A 1 223 ? -13.413 -5.153 12.328 1.00 98.62 223 TYR A C 1
ATOM 1712 O O . TYR A 1 223 ? -13.110 -4.171 13.011 1.00 98.62 223 TYR A O 1
ATOM 1720 N N . VAL A 1 224 ? -12.574 -6.160 12.130 1.00 98.56 224 VAL A N 1
ATOM 1721 C CA . VAL A 1 224 ? -11.198 -6.186 12.615 1.00 98.56 224 VAL A CA 1
ATOM 1722 C C . VAL A 1 224 ? -10.265 -6.349 11.429 1.00 98.56 224 VAL A C 1
ATOM 1724 O O . VAL A 1 224 ? -10.305 -7.353 10.719 1.00 98.56 224 VAL A O 1
ATOM 1727 N N . VAL A 1 225 ? -9.392 -5.365 11.243 1.00 98.69 225 VAL A N 1
ATOM 1728 C CA . VAL A 1 225 ? -8.299 -5.423 10.278 1.00 98.69 225 VAL A CA 1
ATOM 1729 C C . VAL A 1 225 ? -6.997 -5.557 11.048 1.00 98.69 225 VAL A C 1
ATOM 1731 O O . VAL A 1 225 ? -6.584 -4.644 11.765 1.00 98.69 225 VAL A O 1
ATOM 1734 N N . SER A 1 226 ? -6.342 -6.706 10.914 1.00 98.06 226 SER A N 1
ATOM 1735 C CA . SER A 1 226 ? -4.998 -6.867 11.472 1.00 98.06 226 SER A CA 1
ATOM 1736 C C . SER A 1 226 ? -3.968 -6.204 10.563 1.00 98.06 226 SER A C 1
ATOM 1738 O O . SER A 1 226 ? -4.149 -6.166 9.344 1.00 98.06 226 SER A O 1
ATOM 1740 N N . TRP A 1 227 ? -2.882 -5.683 11.134 1.00 97.75 227 TRP A N 1
ATOM 1741 C CA . TRP A 1 227 ? -1.791 -5.122 10.344 1.00 97.75 227 TRP A CA 1
ATOM 1742 C C . TRP A 1 227 ? -0.399 -5.509 10.840 1.00 97.75 227 TRP A C 1
ATOM 1744 O O . TRP A 1 227 ? -0.175 -5.762 12.028 1.00 97.75 227 TRP A O 1
ATOM 1754 N N . TYR A 1 228 ? 0.549 -5.565 9.901 1.00 97.19 228 TYR A N 1
ATOM 1755 C CA . TYR A 1 228 ? 1.935 -5.962 10.149 1.00 97.19 228 TYR A CA 1
ATOM 1756 C C . TYR A 1 228 ? 2.930 -5.109 9.356 1.00 97.19 228 TYR A C 1
ATOM 1758 O O . TYR A 1 228 ? 2.738 -4.869 8.167 1.00 97.19 228 TYR A O 1
ATOM 1766 N N . TYR A 1 229 ? 4.023 -4.718 10.017 1.00 96.12 229 TYR A N 1
ATOM 1767 C CA . TYR A 1 229 ? 5.183 -4.050 9.422 1.00 96.12 229 TYR A CA 1
ATOM 1768 C C . TYR A 1 229 ? 6.285 -5.086 9.153 1.00 96.12 229 TYR A C 1
ATOM 1770 O O . TYR A 1 229 ? 6.887 -5.547 10.119 1.00 96.12 229 TYR A O 1
ATOM 1778 N N . PRO A 1 230 ? 6.580 -5.470 7.899 1.00 96.44 230 PRO A N 1
ATOM 1779 C CA . PRO A 1 230 ? 7.663 -6.368 7.536 1.00 96.44 230 PRO A CA 1
ATOM 1780 C C . PRO A 1 230 ? 9.011 -5.639 7.483 1.00 96.44 230 PRO A C 1
ATOM 1782 O O . PRO A 1 230 ? 9.110 -4.477 7.092 1.00 96.44 230 PRO A O 1
ATOM 1785 N N . GLN A 1 231 ? 10.109 -6.326 7.805 1.00 95.44 231 GLN A N 1
ATOM 1786 C CA . GLN A 1 231 ? 11.447 -5.744 7.601 1.00 95.44 231 GLN A CA 1
ATOM 1787 C C . GLN A 1 231 ? 11.982 -5.936 6.181 1.00 95.44 231 GLN A C 1
ATOM 1789 O O . GLN A 1 231 ? 12.917 -5.238 5.792 1.00 95.44 231 GLN A O 1
ATOM 1794 N N . LEU A 1 232 ? 11.434 -6.882 5.419 1.00 97.06 232 LEU A N 1
ATOM 1795 C CA . LEU A 1 232 ? 11.916 -7.323 4.108 1.00 97.06 232 LEU A CA 1
ATOM 1796 C C . LEU A 1 232 ? 13.334 -7.921 4.142 1.00 97.06 232 LEU A C 1
ATOM 1798 O O . LEU A 1 232 ? 13.891 -8.276 3.105 1.00 97.06 232 LEU A O 1
ATOM 1802 N N . LEU A 1 233 ? 13.946 -8.074 5.319 1.00 96.62 233 LEU A N 1
ATOM 1803 C CA . LEU A 1 233 ? 15.250 -8.724 5.475 1.00 96.62 233 LEU A CA 1
ATOM 1804 C C . LEU A 1 233 ? 15.133 -10.241 5.290 1.00 96.62 233 LEU A C 1
ATOM 1806 O O . LEU A 1 233 ? 16.003 -10.845 4.662 1.00 96.62 233 LEU A O 1
ATOM 1810 N N . ASN A 1 234 ? 14.030 -10.822 5.770 1.00 95.94 234 ASN A N 1
ATOM 1811 C CA . ASN A 1 234 ? 13.678 -12.227 5.620 1.00 95.94 234 ASN A CA 1
ATOM 1812 C C . ASN A 1 234 ? 12.212 -12.340 5.173 1.00 95.94 234 ASN A C 1
ATOM 1814 O O . ASN A 1 234 ? 11.303 -12.367 5.999 1.00 95.94 234 ASN A O 1
ATOM 1818 N N . VAL A 1 235 ? 12.002 -12.434 3.855 1.00 97.56 235 VAL A N 1
ATOM 1819 C CA . VAL A 1 235 ? 10.6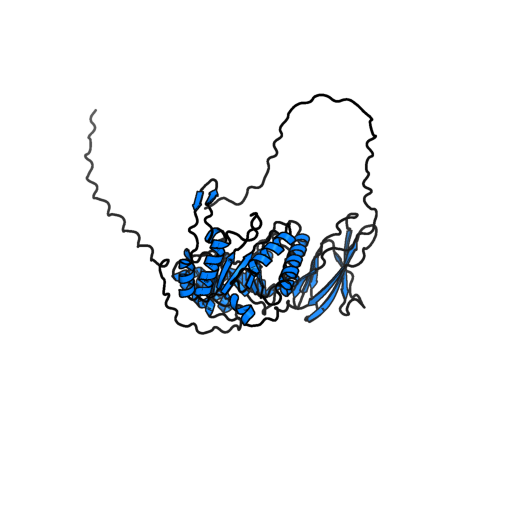63 -12.498 3.239 1.00 97.56 235 VAL A CA 1
ATOM 1820 C C . VAL A 1 235 ? 9.857 -13.700 3.744 1.00 97.56 235 VAL A C 1
ATOM 1822 O O . VAL A 1 235 ? 8.646 -13.596 3.896 1.00 97.56 235 VAL A O 1
ATOM 1825 N N . ASN A 1 236 ? 10.504 -14.823 4.076 1.00 97.75 236 ASN A N 1
ATOM 1826 C CA . ASN A 1 236 ? 9.808 -15.990 4.625 1.00 97.75 236 ASN A CA 1
ATOM 1827 C C . ASN A 1 236 ? 9.263 -15.730 6.031 1.00 97.75 236 ASN A C 1
ATOM 1829 O O . ASN A 1 236 ? 8.126 -16.092 6.315 1.00 97.75 236 ASN A O 1
ATOM 1833 N N . LEU A 1 237 ? 10.051 -15.090 6.897 1.00 95.94 237 LEU A N 1
ATOM 1834 C CA . LEU A 1 237 ? 9.594 -14.721 8.236 1.00 95.94 237 LEU A CA 1
ATOM 1835 C C . LEU A 1 237 ? 8.472 -13.679 8.171 1.00 95.94 237 LEU A C 1
ATOM 1837 O O . LEU A 1 237 ? 7.462 -13.821 8.859 1.00 95.94 237 LEU A O 1
ATOM 1841 N N . ASP A 1 238 ? 8.632 -12.666 7.317 1.00 97.94 238 ASP A N 1
ATOM 1842 C CA . ASP A 1 238 ? 7.610 -11.642 7.103 1.00 97.94 238 ASP A CA 1
ATOM 1843 C C . ASP A 1 238 ? 6.304 -12.252 6.573 1.00 97.94 238 ASP A C 1
ATOM 1845 O O . ASP A 1 238 ? 5.233 -11.934 7.085 1.00 97.94 238 ASP A O 1
ATOM 1849 N N . PHE A 1 239 ? 6.389 -13.190 5.624 1.00 98.31 239 PHE A N 1
ATOM 1850 C CA . PHE A 1 239 ? 5.237 -13.933 5.112 1.00 98.31 239 PHE A CA 1
ATOM 1851 C C . PHE A 1 239 ? 4.538 -14.740 6.211 1.00 98.31 239 PHE A C 1
ATOM 1853 O O . PHE A 1 239 ? 3.322 -14.639 6.358 1.00 98.31 239 PHE A O 1
ATOM 1860 N N . THR A 1 240 ? 5.289 -15.499 7.016 1.00 97.62 240 THR A N 1
ATOM 1861 C CA . THR A 1 240 ? 4.729 -16.291 8.123 1.00 97.62 240 THR A CA 1
ATOM 1862 C C . THR A 1 240 ? 3.964 -15.413 9.113 1.00 97.62 240 THR A C 1
ATOM 1864 O O . THR A 1 240 ? 2.855 -15.762 9.513 1.00 97.62 240 THR A O 1
ATOM 1867 N N . ARG A 1 241 ? 4.514 -14.250 9.482 1.00 97.12 241 ARG A N 1
ATOM 1868 C CA . ARG A 1 241 ? 3.884 -13.321 10.434 1.00 97.12 241 ARG A CA 1
ATOM 1869 C C . ARG A 1 241 ? 2.662 -12.618 9.862 1.00 97.12 241 ARG A C 1
ATOM 1871 O O . ARG A 1 241 ? 1.634 -12.547 10.535 1.00 97.12 241 ARG A O 1
ATOM 1878 N N . ALA A 1 242 ? 2.754 -12.130 8.629 1.00 98.00 242 ALA A N 1
ATOM 1879 C CA . ALA A 1 242 ? 1.632 -11.503 7.941 1.00 98.00 242 ALA A CA 1
ATOM 1880 C C . ALA A 1 242 ? 0.468 -12.491 7.769 1.00 98.00 242 ALA A C 1
ATOM 1882 O O . ALA A 1 242 ? -0.664 -12.180 8.133 1.00 98.00 242 ALA A O 1
ATOM 1883 N N . LEU A 1 243 ? 0.752 -13.720 7.324 1.00 98.31 243 LEU A N 1
ATOM 1884 C CA . LEU A 1 243 ? -0.267 -14.752 7.148 1.00 98.31 243 LEU A CA 1
ATOM 1885 C C . LEU A 1 243 ? -0.902 -15.175 8.479 1.00 98.31 243 LEU A C 1
ATOM 1887 O O . LEU A 1 243 ? -2.119 -15.330 8.549 1.00 98.31 243 LEU A O 1
ATOM 1891 N N . ALA A 1 244 ? -0.098 -15.347 9.533 1.00 97.62 244 ALA A N 1
ATOM 1892 C CA . ALA A 1 244 ? -0.612 -15.657 10.864 1.00 97.62 244 ALA A CA 1
ATOM 1893 C C . ALA A 1 244 ? -1.532 -14.543 11.385 1.00 97.62 244 ALA A C 1
ATOM 1895 O O . ALA A 1 244 ? -2.580 -14.838 11.945 1.00 97.62 244 ALA A O 1
ATOM 1896 N N . SER A 1 245 ? -1.170 -13.280 11.142 1.00 97.69 245 SER A N 1
ATOM 1897 C CA . SER A 1 245 ? -1.963 -12.108 11.534 1.00 97.69 245 SER A CA 1
ATOM 1898 C C . SER A 1 245 ? -3.312 -12.072 10.820 1.00 97.69 245 SER A C 1
ATOM 1900 O O . SER A 1 245 ? -4.348 -11.957 11.470 1.00 97.69 245 SER A O 1
ATOM 1902 N N . ALA A 1 246 ? -3.300 -12.260 9.497 1.00 98.06 246 ALA A N 1
ATOM 1903 C CA . ALA A 1 246 ? -4.502 -12.286 8.669 1.00 98.06 246 ALA A CA 1
ATOM 1904 C C . ALA A 1 246 ? -5.463 -13.432 9.035 1.00 98.06 246 ALA A C 1
ATOM 1906 O O . ALA A 1 246 ? -6.670 -13.297 8.868 1.00 98.06 246 ALA A O 1
ATOM 1907 N N . LYS A 1 247 ? -4.941 -14.561 9.535 1.00 97.12 247 LYS A N 1
ATOM 1908 C CA . LYS A 1 247 ? -5.725 -15.761 9.874 1.00 97.12 247 LYS A CA 1
ATOM 1909 C C . LYS A 1 247 ? -6.133 -15.861 11.346 1.00 97.12 247 LYS A C 1
ATOM 1911 O O . LYS A 1 247 ? -6.667 -16.896 11.747 1.00 97.12 247 LYS A O 1
ATOM 1916 N N . LEU A 1 248 ? -5.889 -14.832 12.159 1.00 97.06 248 LEU A N 1
ATOM 1917 C CA . LEU A 1 248 ? -6.349 -14.831 13.548 1.00 97.06 248 LEU A CA 1
ATOM 1918 C C . LEU A 1 248 ? -7.886 -14.943 13.612 1.00 97.06 248 LEU A C 1
ATOM 1920 O O . LEU A 1 248 ? -8.579 -14.260 12.854 1.00 97.06 248 LEU A O 1
ATOM 1924 N N . PRO A 1 249 ? -8.447 -15.763 14.521 1.00 97.31 249 PRO A N 1
ATOM 1925 C CA . PRO A 1 249 ? -9.893 -15.863 14.685 1.00 97.31 249 PRO A CA 1
ATOM 1926 C C . PRO A 1 249 ? -10.531 -14.495 14.951 1.00 97.31 249 PRO A C 1
ATOM 1928 O O . PRO A 1 249 ? -10.118 -13.780 15.860 1.00 97.31 249 PRO A O 1
ATOM 1931 N N . GLY A 1 250 ? -11.549 -14.142 14.164 1.00 97.06 250 GLY A N 1
ATOM 1932 C CA . GLY A 1 250 ? -12.252 -12.860 14.266 1.00 97.06 250 GLY A CA 1
ATOM 1933 C C . GLY A 1 250 ? -11.636 -11.709 13.464 1.00 97.06 250 GLY A C 1
ATOM 1934 O O . GLY A 1 250 ? -12.206 -10.624 13.483 1.00 97.06 250 GLY A O 1
ATOM 1935 N N . VAL A 1 251 ? -10.526 -11.920 12.748 1.00 98.06 251 VAL A N 1
ATOM 1936 C CA . VAL A 1 251 ? -10.007 -10.955 11.764 1.00 98.06 251 VAL A CA 1
ATOM 1937 C C . VAL A 1 251 ? -10.798 -11.060 10.460 1.00 98.06 251 VAL A C 1
ATOM 1939 O O . VAL A 1 251 ? -10.983 -12.151 9.927 1.00 98.06 251 VAL A O 1
ATOM 1942 N N . ASP A 1 252 ? -11.250 -9.915 9.946 1.00 98.19 252 ASP A N 1
ATOM 1943 C CA . ASP A 1 252 ? -12.064 -9.819 8.731 1.00 98.19 252 ASP A CA 1
ATOM 1944 C C . ASP A 1 252 ? -11.230 -9.441 7.493 1.00 98.19 252 ASP A C 1
ATOM 1946 O O . ASP A 1 252 ? -11.560 -9.847 6.381 1.00 98.19 252 ASP A O 1
ATOM 1950 N N . ALA A 1 253 ? -10.146 -8.674 7.668 1.00 98.38 253 ALA A N 1
ATOM 1951 C CA . ALA A 1 253 ? -9.223 -8.317 6.587 1.00 98.38 253 ALA A CA 1
ATOM 1952 C C . ALA A 1 253 ? -7.799 -8.011 7.092 1.00 98.38 253 ALA A C 1
ATOM 1954 O O . ALA A 1 253 ? -7.528 -8.040 8.297 1.00 98.38 253 ALA A O 1
ATOM 1955 N N . PHE A 1 254 ? -6.874 -7.712 6.175 1.00 98.62 254 PHE A N 1
ATOM 1956 C CA . PHE A 1 254 ? -5.452 -7.544 6.493 1.00 98.62 254 PHE A CA 1
ATOM 1957 C C . PHE A 1 254 ? -4.832 -6.304 5.842 1.00 98.62 254 PHE A C 1
ATOM 1959 O O . PHE A 1 254 ? -5.090 -6.003 4.681 1.00 98.62 254 PHE A O 1
ATOM 1966 N N . ALA A 1 255 ? -3.977 -5.586 6.565 1.00 98.56 255 ALA A N 1
ATOM 1967 C CA . ALA A 1 255 ? -3.194 -4.486 6.016 1.00 98.56 255 ALA A CA 1
ATOM 1968 C C . ALA A 1 255 ? -1.688 -4.745 6.175 1.00 98.56 255 ALA A C 1
ATOM 1970 O O . ALA A 1 255 ? -1.197 -5.017 7.271 1.00 98.56 255 ALA A O 1
ATOM 1971 N N . LEU A 1 256 ? -0.937 -4.643 5.081 1.00 98.50 256 LEU A N 1
ATOM 1972 C CA . LEU A 1 256 ? 0.519 -4.726 5.106 1.00 98.50 256 LEU A CA 1
ATOM 1973 C C . LEU A 1 256 ? 1.095 -3.314 5.129 1.00 98.50 256 LEU A C 1
ATOM 1975 O O . LEU A 1 256 ? 0.809 -2.516 4.239 1.00 98.50 256 LEU A O 1
ATOM 1979 N N . ASP A 1 257 ? 1.923 -3.010 6.119 1.00 97.38 257 ASP A N 1
ATOM 1980 C CA . ASP A 1 257 ? 2.681 -1.764 6.148 1.00 97.38 257 ASP A CA 1
ATOM 1981 C C . ASP A 1 257 ? 3.912 -1.895 5.260 1.00 97.38 257 ASP A C 1
ATOM 1983 O O . ASP A 1 257 ? 4.806 -2.692 5.507 1.00 97.38 257 ASP A O 1
ATOM 1987 N N . ILE A 1 258 ? 3.939 -1.142 4.168 1.00 96.56 258 ILE A N 1
ATOM 1988 C CA . ILE A 1 258 ? 4.941 -1.276 3.113 1.00 96.56 258 ILE A CA 1
ATOM 1989 C C . ILE A 1 258 ? 5.966 -0.137 3.146 1.00 96.56 258 ILE A C 1
ATOM 1991 O O . ILE A 1 258 ? 6.553 0.217 2.126 1.00 96.56 258 ILE A O 1
ATOM 1995 N N . GLU A 1 259 ? 6.226 0.423 4.333 1.00 94.44 259 GLU A N 1
ATOM 1996 C CA . GLU A 1 259 ? 7.113 1.578 4.540 1.00 94.44 259 GLU A CA 1
ATOM 1997 C C . GLU A 1 259 ? 8.551 1.200 4.955 1.00 94.44 259 GLU A C 1
ATOM 1999 O O . GLU A 1 259 ? 9.396 2.050 5.250 1.00 94.44 259 GLU A O 1
ATOM 2004 N N . SER A 1 260 ? 8.890 -0.089 4.985 1.00 94.44 260 SER A N 1
ATOM 2005 C CA . SER A 1 260 ? 10.188 -0.539 5.490 1.00 94.44 260 SER A CA 1
ATOM 2006 C C . SER A 1 260 ? 11.377 -0.191 4.595 1.00 94.44 260 SER A C 1
ATOM 2008 O O . SER A 1 260 ? 11.422 -0.490 3.405 1.00 94.44 260 SER A O 1
ATOM 2010 N N . ARG A 1 261 ? 12.419 0.391 5.202 1.00 94.69 261 ARG A N 1
ATOM 2011 C CA . ARG A 1 261 ? 13.675 0.782 4.534 1.00 94.69 261 ARG A CA 1
ATOM 2012 C C . ARG A 1 261 ? 14.892 -0.036 4.971 1.00 94.69 261 ARG A C 1
ATOM 2014 O O . ARG A 1 261 ? 16.021 0.410 4.784 1.00 94.69 261 ARG A O 1
ATOM 2021 N N . LYS A 1 262 ? 14.695 -1.191 5.617 1.00 95.50 262 LYS A N 1
ATOM 2022 C CA . LYS A 1 262 ? 15.817 -1.987 6.152 1.00 95.50 262 LYS A CA 1
ATOM 2023 C C . LYS A 1 262 ? 16.679 -2.619 5.061 1.00 95.50 262 LYS A C 1
ATOM 2025 O O . LYS A 1 262 ? 17.878 -2.781 5.264 1.00 95.50 262 LYS A O 1
ATOM 2030 N N . VAL A 1 263 ? 16.091 -2.937 3.910 1.00 95.06 263 VAL A N 1
ATOM 2031 C CA . VAL A 1 263 ? 16.837 -3.308 2.703 1.00 95.06 263 VAL A CA 1
ATOM 2032 C C . VAL A 1 263 ? 17.288 -2.022 2.010 1.00 95.06 263 VAL A C 1
ATOM 2034 O O . VAL A 1 263 ? 16.451 -1.229 1.583 1.00 95.06 263 VAL A O 1
ATOM 2037 N N . GLY A 1 264 ? 18.604 -1.799 1.944 1.00 91.75 264 GLY A N 1
ATOM 2038 C CA . GLY A 1 264 ? 19.180 -0.547 1.438 1.00 91.75 264 GLY A CA 1
ATOM 2039 C C . GLY A 1 264 ? 19.073 -0.380 -0.079 1.00 91.75 264 GLY A C 1
ATOM 2040 O O . GLY A 1 264 ? 18.742 0.706 -0.551 1.00 91.75 264 GLY A O 1
ATOM 2041 N N . GLU A 1 265 ? 19.310 -1.454 -0.836 1.00 90.44 265 GLU A N 1
ATOM 2042 C CA . GLU A 1 265 ? 19.232 -1.430 -2.298 1.00 90.44 265 GLU A CA 1
ATOM 2043 C C . GLU A 1 265 ? 17.779 -1.346 -2.775 1.00 90.44 265 GLU A C 1
ATOM 2045 O O . GLU A 1 265 ? 16.962 -2.228 -2.500 1.00 90.44 265 GLU A O 1
ATOM 2050 N N . VAL A 1 266 ? 17.452 -0.281 -3.513 1.00 91.81 266 VAL A N 1
ATOM 2051 C CA . VAL A 1 266 ? 16.070 0.095 -3.863 1.00 91.81 266 VAL A CA 1
ATOM 2052 C C . VAL A 1 266 ? 15.343 -1.020 -4.604 1.00 91.81 266 VAL A C 1
ATOM 2054 O O . VAL A 1 266 ? 14.232 -1.380 -4.230 1.00 91.81 266 VAL A O 1
ATOM 2057 N N . PHE A 1 267 ? 15.968 -1.600 -5.626 1.00 91.38 267 PHE A N 1
ATOM 2058 C CA . PHE A 1 267 ? 15.320 -2.621 -6.445 1.00 91.38 267 PHE A CA 1
ATOM 2059 C C . PHE A 1 267 ? 15.365 -4.023 -5.820 1.00 91.38 267 PHE A C 1
ATOM 2061 O O . PHE A 1 267 ? 14.485 -4.830 -6.108 1.00 91.38 267 PHE A O 1
ATOM 2068 N N . ASP A 1 268 ? 16.306 -4.302 -4.903 1.00 92.31 268 ASP A N 1
ATOM 2069 C CA . ASP A 1 268 ? 16.207 -5.489 -4.033 1.00 92.31 268 ASP A CA 1
ATOM 2070 C C . ASP A 1 268 ? 15.006 -5.351 -3.099 1.00 92.31 268 ASP A C 1
ATOM 2072 O O . ASP A 1 268 ? 14.225 -6.287 -2.937 1.00 92.31 268 ASP A O 1
ATOM 2076 N N . ARG A 1 269 ? 14.833 -4.165 -2.512 1.00 95.50 269 ARG A N 1
ATOM 2077 C CA . ARG A 1 269 ? 13.700 -3.848 -1.647 1.00 95.50 269 ARG A CA 1
ATOM 2078 C C . ARG A 1 269 ? 12.372 -3.938 -2.405 1.00 95.50 269 ARG A C 1
ATOM 2080 O O . ARG A 1 269 ? 11.472 -4.608 -1.912 1.00 95.50 269 ARG A O 1
ATOM 2087 N N . ASN A 1 270 ? 12.266 -3.353 -3.604 1.00 96.44 270 ASN A N 1
ATOM 2088 C CA . ASN A 1 270 ? 11.069 -3.459 -4.449 1.00 96.44 270 ASN A CA 1
ATOM 2089 C C . ASN A 1 270 ? 10.748 -4.918 -4.772 1.00 96.44 270 ASN A C 1
ATOM 2091 O O . ASN A 1 270 ? 9.620 -5.347 -4.562 1.00 96.44 270 ASN A O 1
ATOM 2095 N N . LYS A 1 271 ? 11.740 -5.697 -5.224 1.00 95.19 271 LYS A N 1
ATOM 2096 C CA . LYS A 1 271 ? 11.549 -7.114 -5.546 1.00 95.19 271 LYS A CA 1
ATOM 2097 C C . LYS A 1 271 ? 11.019 -7.900 -4.348 1.00 95.19 271 LYS A C 1
ATOM 2099 O O . LYS A 1 271 ? 10.073 -8.659 -4.500 1.00 95.19 271 LYS A O 1
ATOM 2104 N N . ARG A 1 272 ? 11.622 -7.726 -3.171 1.00 97.38 272 ARG A N 1
ATOM 2105 C CA . ARG A 1 272 ? 11.216 -8.438 -1.949 1.00 97.38 272 ARG A CA 1
ATOM 2106 C C . ARG A 1 272 ? 9.831 -8.025 -1.465 1.00 97.38 272 ARG A C 1
ATOM 2108 O O . ARG A 1 272 ? 9.101 -8.864 -0.953 1.00 97.38 272 ARG A O 1
ATOM 2115 N N . LEU A 1 273 ? 9.486 -6.747 -1.617 1.00 98.25 273 LEU A N 1
ATOM 2116 C CA . LEU A 1 273 ? 8.156 -6.248 -1.298 1.00 98.25 273 LEU A CA 1
ATOM 2117 C C . LEU A 1 273 ? 7.105 -6.841 -2.241 1.00 98.25 273 LEU A C 1
ATOM 2119 O O . LEU A 1 273 ? 6.103 -7.353 -1.762 1.00 98.25 273 LEU A O 1
ATOM 2123 N N . VAL A 1 274 ? 7.356 -6.824 -3.554 1.00 97.94 274 VAL A N 1
ATOM 2124 C CA . VAL A 1 274 ? 6.473 -7.454 -4.549 1.00 97.94 274 VAL A CA 1
ATOM 2125 C C . VAL A 1 274 ? 6.348 -8.954 -4.267 1.00 97.94 274 VAL A C 1
ATOM 2127 O O . VAL A 1 274 ? 5.244 -9.441 -4.101 1.00 97.94 274 VAL A O 1
ATOM 2130 N N . GLU A 1 275 ? 7.455 -9.674 -4.054 1.00 98.06 275 GLU A N 1
ATOM 2131 C CA . GLU A 1 275 ? 7.424 -11.105 -3.711 1.00 98.06 275 GLU A CA 1
ATOM 2132 C C . GLU A 1 275 ? 6.570 -11.406 -2.466 1.00 98.06 275 GLU A C 1
ATOM 2134 O O . GLU A 1 275 ? 5.808 -12.373 -2.454 1.00 98.06 275 GLU A O 1
ATOM 2139 N N . LEU A 1 276 ? 6.687 -10.596 -1.408 1.00 98.75 276 LEU A N 1
ATOM 2140 C CA . LEU A 1 276 ? 5.872 -10.749 -0.204 1.00 98.75 276 LEU A CA 1
ATOM 2141 C C . LEU A 1 276 ? 4.383 -10.524 -0.501 1.00 98.75 276 LEU A C 1
ATOM 2143 O O . LEU A 1 276 ? 3.556 -11.332 -0.076 1.00 98.75 276 LEU A O 1
ATOM 2147 N N . SER A 1 277 ? 4.056 -9.455 -1.231 1.00 98.62 277 SER A N 1
ATOM 2148 C CA . SER A 1 277 ? 2.686 -9.107 -1.618 1.00 98.62 277 SER A CA 1
ATOM 2149 C C . SER A 1 277 ? 2.045 -10.197 -2.479 1.00 98.62 277 SER A C 1
ATOM 2151 O O . SER A 1 277 ? 0.963 -10.665 -2.131 1.00 98.62 277 SER A O 1
ATOM 2153 N N . ASP A 1 278 ? 2.745 -10.684 -3.509 1.00 98.25 278 ASP A N 1
ATOM 2154 C CA . ASP A 1 278 ? 2.299 -11.767 -4.397 1.00 98.25 278 ASP A CA 1
ATOM 2155 C C . ASP A 1 278 ? 1.937 -13.024 -3.602 1.00 98.25 278 ASP A C 1
ATOM 2157 O O . ASP A 1 278 ? 0.877 -13.628 -3.778 1.00 98.25 278 ASP A O 1
ATOM 2161 N N . ARG A 1 279 ? 2.833 -13.423 -2.690 1.00 98.75 279 ARG A N 1
ATOM 2162 C CA . ARG A 1 279 ? 2.645 -14.614 -1.859 1.00 98.75 279 ARG A CA 1
ATOM 2163 C C . ARG A 1 279 ? 1.453 -14.459 -0.924 1.00 98.75 279 ARG A C 1
ATOM 2165 O O . ARG A 1 279 ? 0.715 -15.424 -0.733 1.00 98.75 279 ARG A O 1
ATOM 2172 N N . LEU A 1 280 ? 1.276 -13.283 -0.321 1.00 98.69 280 LEU A N 1
ATOM 2173 C CA . LEU A 1 280 ? 0.145 -13.012 0.568 1.00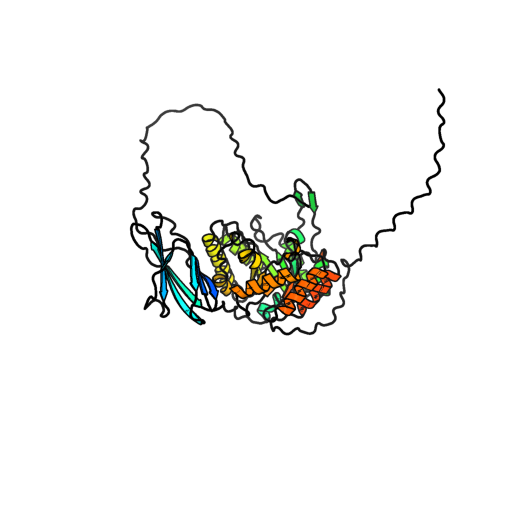 98.69 280 LEU A CA 1
ATOM 2174 C C . LEU A 1 280 ? -1.175 -12.998 -0.196 1.00 98.69 280 LEU A C 1
ATOM 2176 O O . LEU A 1 280 ? -2.113 -13.657 0.243 1.00 98.69 280 LEU A O 1
ATOM 2180 N N . HIS A 1 281 ? -1.220 -12.342 -1.357 1.00 97.44 281 HIS A N 1
ATOM 2181 C CA . HIS A 1 281 ? -2.398 -12.309 -2.217 1.00 97.44 281 HIS A CA 1
ATOM 2182 C C . HIS A 1 281 ? -2.819 -13.728 -2.627 1.00 97.44 281 HIS A C 1
ATOM 2184 O O . HIS A 1 281 ? -3.973 -14.114 -2.453 1.00 97.44 281 HIS A O 1
ATOM 2190 N N . ALA A 1 282 ? -1.860 -14.557 -3.055 1.00 97.81 282 ALA A N 1
ATOM 2191 C CA . ALA A 1 282 ? -2.112 -15.957 -3.390 1.00 97.81 282 ALA A CA 1
ATOM 2192 C C . ALA A 1 282 ? -2.586 -16.798 -2.187 1.00 97.81 282 ALA A C 1
ATOM 2194 O O . ALA A 1 282 ? -3.399 -17.708 -2.343 1.00 97.81 282 ALA A O 1
ATOM 2195 N N . ALA A 1 283 ? -2.091 -16.511 -0.979 1.00 98.38 283 ALA A N 1
ATOM 2196 C CA . ALA A 1 283 ? -2.461 -17.231 0.241 1.00 98.38 283 ALA A CA 1
ATOM 2197 C C . ALA A 1 283 ? -3.794 -16.768 0.865 1.00 98.38 283 ALA A C 1
ATOM 2199 O O . ALA A 1 283 ? -4.314 -17.451 1.756 1.00 98.38 283 ALA A O 1
ATOM 2200 N N . LEU A 1 284 ? -4.330 -15.626 0.421 1.00 96.44 284 LEU A N 1
ATOM 2201 C CA . LEU A 1 284 ? -5.525 -14.963 0.947 1.00 96.44 284 LEU A CA 1
ATOM 2202 C C . LEU A 1 284 ? -6.511 -14.570 -0.183 1.00 96.44 284 LEU A C 1
ATOM 2204 O O . LEU A 1 284 ? -6.959 -13.427 -0.232 1.00 96.44 284 LEU A O 1
ATOM 2208 N N . PRO A 1 285 ? -6.915 -15.498 -1.075 1.00 91.12 285 PRO A N 1
ATOM 2209 C CA . PRO A 1 285 ? -7.592 -15.163 -2.338 1.00 91.12 285 PRO A CA 1
ATOM 2210 C C . PRO A 1 285 ? -8.969 -14.493 -2.187 1.00 91.12 285 PRO A C 1
ATOM 2212 O O . PRO A 1 285 ? -9.431 -13.828 -3.108 1.00 91.12 285 PRO A O 1
ATOM 2215 N N . ASN A 1 286 ? -9.632 -14.657 -1.038 1.00 87.88 286 ASN A N 1
ATOM 2216 C CA . ASN A 1 286 ? -10.960 -14.091 -0.763 1.00 87.88 286 ASN A CA 1
ATOM 2217 C C . ASN A 1 286 ? -10.924 -12.917 0.227 1.00 87.88 286 ASN A C 1
ATOM 2219 O O . ASN A 1 286 ? -11.974 -12.437 0.650 1.00 87.88 286 ASN A O 1
ATOM 2223 N N . MET A 1 287 ? -9.733 -12.488 0.643 1.00 94.25 287 MET A N 1
ATOM 2224 C CA . MET A 1 287 ? -9.563 -11.408 1.604 1.00 94.25 287 MET A CA 1
ATOM 2225 C C . MET A 1 287 ? -9.036 -10.179 0.877 1.00 94.25 287 MET A C 1
ATOM 2227 O O . MET A 1 287 ? -7.992 -10.220 0.230 1.00 94.25 287 MET A O 1
ATOM 2231 N N . ALA A 1 288 ? -9.740 -9.059 1.013 1.00 94.81 288 ALA A N 1
ATOM 2232 C CA . ALA A 1 288 ? -9.191 -7.785 0.588 1.00 94.81 288 ALA A CA 1
ATOM 2233 C C . ALA A 1 288 ? -7.960 -7.461 1.448 1.00 94.81 288 ALA A C 1
ATOM 2235 O O . ALA A 1 288 ? -8.022 -7.537 2.675 1.00 94.81 288 ALA A O 1
ATOM 2236 N N . MET A 1 289 ? -6.851 -7.104 0.802 1.00 98.06 289 MET A N 1
ATOM 2237 C CA . MET A 1 289 ? -5.655 -6.612 1.483 1.00 98.06 289 MET A CA 1
ATOM 2238 C C . MET A 1 289 ? -5.499 -5.113 1.262 1.00 98.06 289 MET A C 1
ATOM 2240 O O . MET A 1 289 ? -5.739 -4.618 0.159 1.00 98.06 289 MET A O 1
ATOM 2244 N N . ALA A 1 290 ? -5.037 -4.397 2.280 1.00 98.50 290 ALA A N 1
ATOM 2245 C CA . ALA A 1 290 ? -4.670 -2.993 2.164 1.00 98.50 290 ALA A CA 1
ATOM 2246 C C . ALA A 1 290 ? -3.156 -2.789 2.242 1.00 98.50 290 ALA A C 1
ATOM 2248 O O . ALA A 1 290 ? -2.457 -3.503 2.960 1.00 98.50 290 ALA A O 1
ATOM 2249 N N . ALA A 1 291 ? -2.662 -1.796 1.513 1.00 98.31 291 ALA A N 1
ATOM 2250 C CA . ALA A 1 291 ? -1.292 -1.319 1.614 1.00 98.31 291 ALA A CA 1
ATOM 2251 C C . ALA A 1 291 ? -1.262 -0.075 2.497 1.00 98.31 291 ALA A C 1
ATOM 2253 O O . ALA A 1 291 ? -1.815 0.956 2.115 1.00 98.31 291 ALA A O 1
ATOM 2254 N N . VAL A 1 292 ? -0.597 -0.146 3.647 1.00 97.50 292 VAL A N 1
ATOM 2255 C CA . VAL A 1 292 ? -0.287 1.041 4.448 1.00 97.50 292 VAL A CA 1
ATOM 2256 C C . VAL A 1 292 ? 1.003 1.643 3.915 1.00 97.50 292 VAL A C 1
ATOM 2258 O O . VAL A 1 292 ? 2.030 0.969 3.881 1.00 97.50 292 VAL A O 1
ATOM 2261 N N . THR A 1 293 ? 0.940 2.873 3.411 1.00 93.94 293 THR A N 1
ATOM 2262 C CA . THR A 1 293 ? 2.016 3.431 2.583 1.00 93.94 293 THR A CA 1
ATOM 2263 C C . THR A 1 293 ? 2.549 4.746 3.112 1.00 93.94 293 THR A C 1
ATOM 2265 O O . THR A 1 293 ? 1.830 5.543 3.725 1.00 93.94 293 THR A O 1
ATOM 2268 N N . TYR A 1 294 ? 3.783 5.044 2.702 1.00 89.44 294 TYR A N 1
ATOM 2269 C CA . TYR A 1 294 ? 4.262 6.414 2.666 1.00 89.44 294 TYR A CA 1
ATOM 2270 C C . TYR A 1 294 ? 3.288 7.259 1.846 1.00 89.44 294 TYR A C 1
ATOM 2272 O O . TYR A 1 294 ? 2.692 6.795 0.866 1.00 89.44 294 TYR A O 1
ATOM 2280 N N . THR A 1 295 ? 3.149 8.528 2.216 1.00 90.56 295 THR A N 1
ATOM 2281 C CA . THR A 1 295 ? 2.445 9.479 1.360 1.00 90.56 295 THR A CA 1
ATOM 2282 C C . THR A 1 295 ? 3.276 9.728 0.094 1.00 90.56 295 THR A C 1
ATOM 2284 O O . THR A 1 295 ? 4.494 9.908 0.198 1.00 90.56 295 THR A O 1
ATOM 2287 N N . PRO A 1 296 ? 2.663 9.795 -1.100 1.00 88.56 296 PRO A N 1
ATOM 2288 C CA . PRO A 1 296 ? 3.387 10.147 -2.326 1.00 88.56 296 PRO A CA 1
ATOM 2289 C C . PRO A 1 296 ? 4.064 11.513 -2.219 1.00 88.56 296 PRO A C 1
ATOM 2291 O O . PRO A 1 296 ? 5.218 11.662 -2.583 1.00 88.56 296 PRO A O 1
ATOM 2294 N N . TYR A 1 297 ? 3.439 12.471 -1.530 1.00 84.75 297 TYR A N 1
ATOM 2295 C CA . TYR A 1 297 ? 4.074 13.746 -1.184 1.00 84.75 297 TYR A CA 1
ATOM 2296 C C . TYR A 1 297 ? 5.468 13.583 -0.534 1.00 84.75 297 TYR A C 1
ATOM 2298 O O . TYR A 1 297 ? 6.417 14.306 -0.848 1.00 84.75 297 TYR A O 1
ATOM 2306 N N . ASN A 1 298 ? 5.630 12.599 0.355 1.00 85.50 298 ASN A N 1
ATOM 2307 C CA . ASN A 1 298 ? 6.926 12.297 0.953 1.00 85.50 298 ASN A CA 1
ATOM 2308 C C . ASN A 1 298 ? 7.910 11.652 -0.033 1.00 85.50 298 ASN A C 1
ATOM 2310 O O . ASN A 1 298 ? 9.106 11.945 0.048 1.00 85.50 298 ASN A O 1
ATOM 2314 N N . LEU A 1 299 ? 7.424 10.772 -0.908 1.00 90.69 299 LEU A N 1
ATOM 2315 C CA . LEU A 1 299 ? 8.239 10.008 -1.855 1.00 90.69 299 LEU A CA 1
ATOM 2316 C C . LEU A 1 299 ? 8.573 10.757 -3.148 1.00 90.69 299 LEU A C 1
ATOM 2318 O O . LEU A 1 299 ? 9.565 10.415 -3.777 1.00 90.69 299 LEU A O 1
ATOM 2322 N N . ASP A 1 300 ? 7.800 11.767 -3.524 1.00 89.06 300 ASP A N 1
ATOM 2323 C CA . ASP A 1 300 ? 7.928 12.423 -4.827 1.00 89.06 300 ASP A CA 1
ATOM 2324 C C . ASP A 1 300 ? 8.413 13.868 -4.688 1.00 89.06 300 ASP A C 1
ATOM 2326 O O . ASP A 1 300 ? 9.226 14.326 -5.489 1.00 89.06 300 ASP A O 1
ATOM 2330 N N . GLU A 1 301 ? 7.972 14.578 -3.643 1.00 86.31 301 GLU A N 1
ATOM 2331 C CA . GLU A 1 301 ? 8.231 16.016 -3.494 1.00 86.31 301 GLU A CA 1
ATOM 2332 C C . GLU A 1 301 ? 9.261 16.322 -2.399 1.00 86.31 301 GLU A C 1
ATOM 2334 O O . GLU A 1 301 ? 10.265 16.989 -2.648 1.00 86.31 301 GLU A O 1
ATOM 2339 N N . VAL A 1 302 ? 9.043 15.840 -1.169 1.00 84.75 302 VAL A N 1
ATOM 2340 C CA . VAL A 1 302 ? 9.857 16.271 -0.013 1.00 84.75 302 VAL A CA 1
ATOM 2341 C C . VAL A 1 302 ? 11.177 15.531 0.092 1.00 84.75 302 VAL A C 1
ATOM 2343 O O . VAL A 1 302 ? 12.213 16.128 0.388 1.00 84.75 302 VAL A O 1
ATOM 2346 N N . GLN A 1 303 ? 11.139 14.208 -0.047 1.00 86.38 303 GLN A N 1
ATOM 2347 C CA . GLN A 1 303 ? 12.312 13.375 0.165 1.00 86.38 303 GLN A CA 1
ATOM 2348 C C . GLN A 1 303 ? 12.337 12.213 -0.829 1.00 86.38 303 GLN A C 1
ATOM 2350 O O . GLN A 1 303 ? 12.265 11.055 -0.411 1.00 86.38 303 GLN A O 1
ATOM 2355 N N . PRO A 1 304 ? 12.514 12.492 -2.134 1.00 88.62 304 PRO A N 1
ATOM 2356 C CA . PRO A 1 304 ? 12.461 11.455 -3.158 1.00 88.62 304 PRO A CA 1
ATOM 2357 C C . PRO A 1 304 ? 13.551 10.390 -3.044 1.00 88.62 304 PRO A C 1
ATOM 2359 O O . PRO A 1 304 ? 13.387 9.255 -3.483 1.00 88.62 304 PRO A O 1
ATOM 2362 N N . SER A 1 305 ? 14.645 10.695 -2.346 1.00 89.75 305 SER A N 1
ATOM 2363 C CA . SER A 1 305 ? 15.672 9.711 -1.992 1.00 89.75 305 SER A CA 1
ATOM 2364 C C . SER A 1 305 ? 15.231 8.694 -0.927 1.00 89.75 305 SER A C 1
ATOM 2366 O O . SER A 1 305 ? 15.948 7.726 -0.674 1.00 89.75 305 SER A O 1
ATOM 2368 N N . THR A 1 306 ? 14.069 8.874 -0.290 1.00 90.12 306 THR A N 1
ATOM 2369 C CA . THR A 1 306 ? 13.513 7.925 0.688 1.00 90.12 306 THR A CA 1
ATOM 2370 C C . THR A 1 306 ? 13.239 6.571 0.054 1.00 90.12 306 THR A C 1
ATOM 2372 O O . THR A 1 306 ? 13.640 5.524 0.583 1.00 90.12 306 THR A O 1
ATOM 2375 N N . TRP A 1 307 ? 12.565 6.597 -1.090 1.00 93.38 307 TRP A N 1
ATOM 2376 C CA . TRP A 1 307 ? 12.237 5.411 -1.857 1.00 93.38 307 TRP A CA 1
ATOM 2377 C C . TRP A 1 307 ? 12.000 5.783 -3.322 1.00 93.38 307 TRP A C 1
ATOM 2379 O O . TRP A 1 307 ? 10.861 5.771 -3.782 1.00 93.38 307 TRP A O 1
ATOM 2389 N N . PRO A 1 308 ? 13.067 6.124 -4.064 1.00 90.69 308 PRO A N 1
ATOM 2390 C CA . PRO A 1 308 ? 12.913 6.453 -5.472 1.00 90.69 308 PRO A CA 1
ATOM 2391 C C . PRO A 1 308 ? 12.348 5.236 -6.209 1.00 90.69 308 PRO A C 1
ATOM 2393 O O . PRO A 1 308 ? 12.721 4.103 -5.897 1.00 90.69 308 PRO A O 1
ATOM 2396 N N . TYR A 1 309 ? 11.466 5.469 -7.183 1.00 92.25 309 TYR A N 1
ATOM 2397 C CA . TYR A 1 309 ? 10.853 4.404 -7.987 1.00 92.25 309 TYR A CA 1
ATOM 2398 C C . TYR A 1 309 ? 10.088 3.379 -7.139 1.00 92.25 309 TYR A C 1
ATOM 2400 O O . TYR A 1 309 ? 10.243 2.166 -7.312 1.00 92.25 309 TYR A O 1
ATOM 2408 N N . PHE A 1 310 ? 9.290 3.869 -6.188 1.00 95.88 310 PHE A N 1
ATOM 2409 C CA . PHE A 1 310 ? 8.362 3.029 -5.440 1.00 95.88 310 PHE A CA 1
ATOM 2410 C C . PHE A 1 310 ? 7.459 2.245 -6.415 1.00 95.88 310 PHE A C 1
ATOM 2412 O O . PHE A 1 310 ? 6.963 2.839 -7.375 1.00 95.88 310 PHE A O 1
ATOM 2419 N N . PRO A 1 311 ? 7.268 0.925 -6.229 1.00 96.62 311 PRO A N 1
ATOM 2420 C CA . PRO A 1 311 ? 6.692 0.061 -7.256 1.00 96.62 311 PRO A CA 1
ATOM 2421 C C . PRO A 1 311 ? 5.152 0.066 -7.227 1.00 96.62 311 PRO A C 1
ATOM 2423 O O . PRO A 1 311 ? 4.530 -0.986 -7.096 1.00 96.62 311 PRO A O 1
ATOM 2426 N N . TRP A 1 312 ? 4.531 1.246 -7.338 1.00 96.50 312 TRP A N 1
ATOM 2427 C CA . TRP A 1 312 ? 3.074 1.434 -7.295 1.00 96.50 312 TRP A CA 1
ATOM 2428 C C . TRP A 1 312 ? 2.323 0.495 -8.242 1.00 96.50 312 TRP A C 1
ATOM 2430 O O . TRP A 1 312 ? 1.407 -0.206 -7.813 1.00 96.50 312 TRP A O 1
ATOM 2440 N N . ALA A 1 313 ? 2.738 0.436 -9.511 1.00 95.88 313 ALA A N 1
ATOM 2441 C CA . ALA A 1 313 ? 2.060 -0.375 -10.520 1.00 95.88 313 ALA A CA 1
ATOM 2442 C C . ALA A 1 313 ? 2.212 -1.880 -10.261 1.00 95.88 313 ALA A C 1
ATOM 2444 O O . ALA A 1 313 ? 1.243 -2.627 -10.387 1.00 95.88 313 ALA A O 1
ATOM 2445 N N . ALA A 1 314 ? 3.401 -2.324 -9.843 1.00 95.88 314 ALA A N 1
ATOM 2446 C CA . ALA A 1 314 ? 3.651 -3.735 -9.558 1.00 95.88 314 ALA A CA 1
ATOM 2447 C C . ALA A 1 314 ? 2.882 -4.242 -8.325 1.00 95.88 314 ALA A C 1
ATOM 2449 O O . ALA A 1 314 ? 2.561 -5.424 -8.271 1.00 95.88 314 ALA A O 1
ATOM 2450 N N . LEU A 1 315 ? 2.575 -3.363 -7.363 1.00 97.00 315 LEU A N 1
ATOM 2451 C CA . LEU A 1 315 ? 1.840 -3.699 -6.136 1.00 97.00 315 LEU A CA 1
ATOM 2452 C C . LEU A 1 315 ? 0.316 -3.599 -6.286 1.00 97.00 315 LEU A C 1
ATOM 2454 O O . LEU A 1 315 ? -0.421 -4.214 -5.519 1.00 97.00 315 LEU A O 1
ATOM 2458 N N . ALA A 1 316 ? -0.184 -2.827 -7.252 1.00 95.81 316 ALA A N 1
ATOM 2459 C CA . ALA A 1 316 ? -1.616 -2.557 -7.391 1.00 95.81 316 ALA A CA 1
ATOM 2460 C C . ALA A 1 316 ? -2.476 -3.796 -7.683 1.00 95.81 316 ALA A C 1
ATOM 2462 O O . ALA A 1 316 ? -3.675 -3.785 -7.415 1.00 95.81 316 ALA A O 1
ATOM 2463 N N . LYS A 1 317 ? -1.867 -4.871 -8.187 1.00 94.44 317 LYS A N 1
ATOM 2464 C CA . LYS A 1 317 ? -2.532 -6.164 -8.378 1.00 94.44 317 LYS A CA 1
ATOM 2465 C C . LYS A 1 317 ? -2.741 -6.946 -7.075 1.00 94.44 317 LYS A C 1
ATOM 2467 O O . LYS A 1 317 ? -3.530 -7.877 -7.072 1.00 94.44 317 LYS A O 1
ATOM 2472 N N . ASP A 1 318 ? -2.047 -6.598 -5.992 1.00 97.25 318 ASP A N 1
ATOM 2473 C CA . ASP A 1 318 ? -2.101 -7.352 -4.733 1.00 97.25 318 ASP A CA 1
ATOM 2474 C C . ASP A 1 318 ? -2.955 -6.646 -3.670 1.00 97.25 318 ASP A C 1
ATOM 2476 O O . ASP A 1 318 ? -3.508 -7.304 -2.786 1.00 97.25 318 ASP A O 1
ATOM 2480 N N . PHE A 1 319 ? -3.106 -5.319 -3.770 1.00 97.75 319 PHE A N 1
ATOM 2481 C CA . PHE A 1 319 ? -3.805 -4.497 -2.781 1.00 97.75 319 PHE A CA 1
ATOM 2482 C C . PHE A 1 319 ? -5.105 -3.890 -3.307 1.00 97.75 319 PHE A C 1
ATOM 2484 O O . PHE A 1 319 ? -5.162 -3.209 -4.328 1.00 97.75 319 PHE A O 1
ATOM 2491 N N . ALA A 1 320 ? -6.165 -4.097 -2.534 1.00 96.56 320 ALA A N 1
ATOM 2492 C CA . ALA A 1 320 ? -7.509 -3.602 -2.785 1.00 96.56 320 ALA A CA 1
ATOM 2493 C C . ALA A 1 320 ? -7.699 -2.135 -2.388 1.00 96.56 320 ALA A C 1
ATOM 2495 O O . ALA A 1 320 ? -8.529 -1.436 -2.979 1.00 96.56 320 ALA A O 1
ATOM 2496 N N . VAL A 1 321 ? -6.980 -1.713 -1.344 1.00 97.81 321 VAL A N 1
ATOM 2497 C CA . VAL A 1 321 ? -7.145 -0.431 -0.655 1.00 97.81 321 VAL A CA 1
ATOM 2498 C C . VAL A 1 321 ? -5.774 0.151 -0.323 1.00 97.81 321 VAL A C 1
ATOM 2500 O O . VAL A 1 321 ? -4.869 -0.565 0.098 1.00 97.81 321 VAL A O 1
ATOM 2503 N N . TRP A 1 322 ? -5.634 1.464 -0.473 1.00 97.81 322 TRP A N 1
ATOM 2504 C CA . TRP A 1 322 ? -4.416 2.201 -0.153 1.00 97.81 322 TRP A CA 1
ATOM 2505 C C . TRP A 1 322 ? -4.637 3.076 1.078 1.00 97.81 322 TRP A C 1
ATOM 2507 O O . TRP A 1 322 ? -5.591 3.855 1.141 1.00 97.81 322 TRP A O 1
ATOM 2517 N N . GLN A 1 323 ? -3.756 2.926 2.062 1.00 97.44 323 GLN A N 1
ATOM 2518 C CA . GLN A 1 323 ? -3.855 3.523 3.388 1.00 97.44 323 GLN A CA 1
ATOM 2519 C C . GLN A 1 323 ? -2.651 4.422 3.668 1.00 97.44 323 GLN A C 1
ATOM 2521 O O . GLN A 1 323 ? -1.721 4.018 4.367 1.00 97.44 323 GLN A O 1
ATOM 2526 N N . PRO A 1 324 ? -2.611 5.642 3.110 1.00 93.94 324 PRO A N 1
ATOM 2527 C CA . PRO A 1 324 ? -1.486 6.531 3.343 1.00 93.94 324 PRO A CA 1
ATOM 2528 C C . PRO A 1 324 ? -1.477 7.029 4.789 1.00 93.94 324 PRO A C 1
ATOM 2530 O O . PRO A 1 324 ? -2.487 7.544 5.276 1.00 93.94 324 PRO A O 1
ATOM 2533 N N . MET A 1 325 ? -0.322 6.956 5.453 1.00 86.88 325 MET A N 1
ATOM 2534 C CA . MET A 1 325 ? -0.158 7.540 6.785 1.00 86.88 325 MET A CA 1
ATOM 2535 C C . MET A 1 325 ? 0.141 9.043 6.704 1.00 86.88 325 MET A C 1
ATOM 2537 O O . MET A 1 325 ? 1.272 9.481 6.479 1.00 86.88 325 MET A O 1
ATOM 2541 N N . THR A 1 326 ? -0.876 9.872 6.925 1.00 84.62 326 THR A N 1
ATOM 2542 C CA . THR A 1 326 ? -0.843 11.305 6.632 1.00 84.62 326 THR A CA 1
ATOM 2543 C C . THR A 1 326 ? -0.318 12.184 7.770 1.00 84.62 326 THR A C 1
ATOM 2545 O O . THR A 1 326 ? -0.719 13.336 7.816 1.00 84.62 326 THR A O 1
ATOM 2548 N N . TYR A 1 327 ? 0.546 11.696 8.674 1.00 86.06 327 TYR A N 1
ATOM 2549 C CA . TYR A 1 327 ? 1.069 12.384 9.879 1.00 86.06 327 TYR A CA 1
ATOM 2550 C C . TYR A 1 327 ? 1.381 13.897 9.712 1.00 86.06 327 TYR A C 1
ATOM 2552 O O . TYR A 1 327 ? 2.541 14.306 9.612 1.00 86.06 327 TYR A O 1
ATOM 2560 N N . TRP A 1 328 ? 0.363 14.763 9.700 1.00 87.50 328 TRP A N 1
ATOM 2561 C CA . TRP A 1 328 ? 0.515 16.207 9.474 1.00 87.50 328 TRP A CA 1
ATOM 2562 C C . TRP A 1 328 ? 1.075 16.877 10.723 1.00 87.50 328 TRP A C 1
ATOM 2564 O O . TRP A 1 328 ? 1.849 17.825 10.650 1.00 87.50 328 TRP A O 1
ATOM 2574 N N . ASN A 1 329 ? 0.761 16.317 11.889 1.00 82.44 329 ASN A N 1
ATOM 2575 C CA . ASN A 1 329 ? 1.193 16.783 13.198 1.00 82.44 32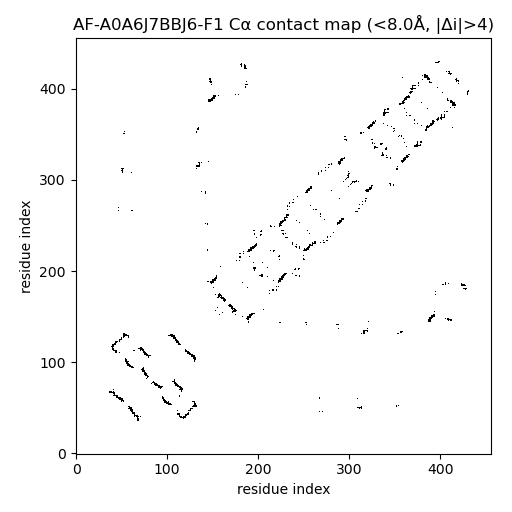9 ASN A CA 1
ATOM 2576 C C . ASN A 1 329 ? 2.725 16.843 13.364 1.00 82.44 329 ASN A C 1
ATOM 2578 O O . ASN A 1 329 ? 3.211 17.575 14.224 1.00 82.44 329 ASN A O 1
ATOM 2582 N N . VAL A 1 330 ? 3.490 16.092 12.561 1.00 83.50 330 VAL A N 1
ATOM 2583 C CA . VAL A 1 330 ? 4.966 16.120 12.575 1.00 83.50 330 VAL A CA 1
ATOM 2584 C C . VAL A 1 330 ? 5.570 17.006 11.477 1.00 83.50 330 VAL A C 1
ATOM 2586 O O . VAL A 1 330 ? 6.795 17.071 11.335 1.00 83.50 330 VAL A O 1
ATOM 2589 N N . ARG A 1 331 ? 4.737 17.678 10.676 1.00 85.44 331 ARG A N 1
ATOM 2590 C CA . ARG A 1 331 ? 5.157 18.588 9.603 1.00 85.44 331 ARG A CA 1
ATOM 2591 C C . ARG A 1 331 ? 5.256 20.030 10.110 1.00 85.44 331 ARG A C 1
ATOM 2593 O O . ARG A 1 331 ? 5.033 20.325 11.282 1.00 85.44 331 ARG A O 1
ATOM 2600 N N . LYS A 1 332 ? 5.672 20.940 9.227 1.00 85.44 332 LYS A N 1
ATOM 2601 C CA . LYS A 1 332 ? 5.853 22.372 9.511 1.00 85.44 332 LYS A CA 1
ATOM 2602 C C . LYS A 1 332 ? 5.126 23.213 8.464 1.00 85.44 332 LYS A C 1
ATOM 2604 O O . LYS A 1 332 ? 4.892 22.737 7.357 1.00 85.44 332 LYS A O 1
ATOM 2609 N N . GLY A 1 333 ? 4.840 24.470 8.803 1.00 87.94 333 GLY A N 1
ATOM 2610 C CA . GLY A 1 333 ? 4.180 25.409 7.892 1.00 87.94 333 GLY A CA 1
ATOM 2611 C C . GLY A 1 333 ? 2.777 24.939 7.514 1.00 87.94 333 GLY A C 1
ATOM 2612 O O . GLY A 1 333 ? 2.085 24.338 8.334 1.00 87.94 333 GLY A O 1
ATOM 2613 N N . ASP A 1 334 ? 2.374 25.170 6.266 1.00 84.81 334 ASP A N 1
ATOM 2614 C CA . ASP A 1 334 ? 1.043 24.785 5.782 1.00 84.81 334 ASP A CA 1
ATOM 2615 C C . ASP A 1 334 ? 0.790 23.277 5.810 1.00 84.81 334 ASP A C 1
ATOM 2617 O O . ASP A 1 334 ? -0.339 22.844 6.012 1.00 84.81 334 ASP A O 1
ATOM 2621 N N . LEU A 1 335 ? 1.841 22.465 5.719 1.00 84.50 335 LEU A N 1
ATOM 2622 C CA . LEU A 1 335 ? 1.750 21.004 5.766 1.00 84.50 335 LEU A CA 1
ATOM 2623 C C . LEU A 1 335 ? 1.488 20.468 7.176 1.00 84.50 335 LEU A C 1
ATOM 2625 O O . LEU A 1 335 ? 1.212 19.282 7.333 1.00 84.50 335 LEU A O 1
ATOM 2629 N N . ALA A 1 336 ? 1.582 21.321 8.203 1.00 86.38 336 ALA A N 1
ATOM 2630 C CA . ALA A 1 336 ? 1.126 20.984 9.547 1.00 86.38 336 ALA A CA 1
ATOM 2631 C C . ALA A 1 336 ? -0.409 20.998 9.667 1.00 86.38 336 ALA A C 1
ATOM 2633 O O . ALA A 1 336 ? -0.939 20.578 10.696 1.00 86.38 336 ALA A O 1
ATOM 2634 N N . LYS A 1 337 ? -1.115 21.477 8.630 1.00 90.38 337 LYS A N 1
ATOM 2635 C CA . LYS A 1 337 ? -2.575 21.507 8.568 1.00 90.38 337 LYS A CA 1
ATOM 2636 C C . LYS A 1 337 ? -3.108 20.194 8.000 1.00 90.38 337 LYS A C 1
ATOM 2638 O O . LYS A 1 337 ? -2.686 19.769 6.921 1.00 90.38 337 LYS A O 1
ATOM 2643 N N . GLY A 1 338 ? -4.081 19.597 8.684 1.00 90.38 338 GLY A N 1
ATOM 2644 C CA . GLY A 1 338 ? -4.687 18.325 8.285 1.00 90.38 338 GLY A CA 1
ATOM 2645 C C . GLY A 1 338 ? -5.298 18.390 6.886 1.00 90.38 338 GLY A C 1
ATOM 2646 O O . GLY A 1 338 ? -5.089 17.481 6.087 1.00 90.38 338 GLY A O 1
ATOM 2647 N N . ALA A 1 339 ? -5.953 19.503 6.541 1.00 93.06 339 ALA A N 1
ATOM 2648 C CA . ALA A 1 339 ? -6.563 19.687 5.223 1.00 93.06 339 ALA A CA 1
ATOM 2649 C C . ALA A 1 339 ? -5.542 19.697 4.071 1.00 93.06 339 ALA A C 1
ATOM 2651 O O . ALA A 1 339 ? -5.631 18.913 3.123 1.00 93.06 339 ALA A O 1
ATOM 2652 N N . ALA A 1 340 ? -4.530 20.564 4.171 1.00 91.81 340 ALA A N 1
ATOM 2653 C CA . ALA A 1 340 ? -3.537 20.736 3.115 1.00 91.81 340 ALA A CA 1
ATOM 2654 C C . ALA A 1 340 ? -2.777 19.428 2.856 1.00 91.81 340 ALA A C 1
ATOM 2656 O O . ALA A 1 340 ? -2.709 18.954 1.723 1.00 91.81 340 ALA A O 1
ATOM 2657 N N . TYR A 1 341 ? -2.266 18.795 3.914 1.00 92.38 341 TYR A N 1
ATOM 2658 C CA . TYR A 1 341 ? -1.470 17.579 3.772 1.00 92.38 341 TYR A CA 1
ATOM 2659 C C . TYR A 1 341 ? -2.290 16.378 3.271 1.00 92.38 341 TYR A C 1
ATOM 2661 O O . TYR A 1 341 ? -1.797 15.576 2.472 1.00 92.38 341 TYR A O 1
ATOM 2669 N N . THR A 1 342 ? -3.562 16.280 3.675 1.00 93.44 342 THR A N 1
ATOM 2670 C CA . THR A 1 342 ? -4.483 15.247 3.173 1.00 93.44 342 THR A CA 1
ATOM 2671 C C . THR A 1 342 ? -4.763 15.429 1.685 1.00 93.44 342 THR A C 1
ATOM 2673 O O . THR A 1 342 ? -4.689 14.463 0.929 1.00 93.44 342 THR A O 1
ATOM 2676 N N . THR A 1 343 ? -4.995 16.666 1.240 1.00 93.56 343 THR A N 1
ATOM 2677 C CA . THR A 1 343 ? -5.213 16.982 -0.180 1.00 93.56 343 THR A CA 1
ATOM 2678 C C . THR A 1 343 ? -4.002 16.598 -1.033 1.00 93.56 343 THR A C 1
ATOM 2680 O O . THR A 1 343 ? -4.151 15.897 -2.033 1.00 93.56 343 THR A O 1
ATOM 2683 N N . HIS A 1 344 ? -2.790 16.981 -0.610 1.00 92.25 344 HIS A N 1
ATOM 2684 C CA . HIS A 1 344 ? -1.555 16.581 -1.296 1.00 92.25 344 HIS A CA 1
ATOM 2685 C C . HIS A 1 344 ? -1.402 15.059 -1.366 1.00 92.25 344 HIS A C 1
ATOM 2687 O O . HIS A 1 344 ? -1.052 14.515 -2.411 1.00 92.25 344 HIS A O 1
ATOM 2693 N N . THR A 1 345 ? -1.708 14.362 -0.271 1.00 93.50 345 THR A N 1
ATOM 2694 C CA . THR A 1 345 ? -1.621 12.901 -0.217 1.00 93.50 345 THR A CA 1
ATOM 2695 C C . THR A 1 345 ? -2.575 12.236 -1.209 1.00 93.50 345 THR A C 1
ATOM 2697 O O . THR A 1 345 ? -2.150 11.366 -1.969 1.00 93.50 345 THR A O 1
ATOM 2700 N N . ILE A 1 346 ? -3.849 12.640 -1.223 1.00 94.62 346 ILE A N 1
ATOM 2701 C CA . ILE A 1 346 ? -4.860 12.060 -2.116 1.00 94.62 346 ILE A CA 1
ATOM 2702 C C . ILE A 1 346 ? -4.499 12.319 -3.581 1.00 94.62 346 ILE A C 1
ATOM 2704 O O . ILE A 1 346 ? -4.526 11.396 -4.397 1.00 94.62 346 ILE A O 1
ATOM 2708 N N . ASN A 1 347 ? -4.120 13.555 -3.913 1.00 94.50 347 ASN A N 1
ATOM 2709 C CA . ASN A 1 347 ? -3.753 13.923 -5.277 1.00 94.50 347 ASN A CA 1
ATOM 2710 C C . ASN A 1 347 ? -2.516 13.153 -5.750 1.00 94.50 347 ASN A C 1
ATOM 2712 O O . ASN A 1 347 ? -2.530 12.598 -6.846 1.00 94.50 347 ASN A O 1
ATOM 2716 N N . GLY A 1 348 ? -1.488 13.042 -4.906 1.00 94.69 348 GLY A N 1
ATOM 2717 C CA . GLY A 1 348 ? -0.296 12.258 -5.215 1.00 94.69 348 GLY A CA 1
ATOM 2718 C C . GLY A 1 348 ? -0.602 10.772 -5.426 1.00 94.69 348 GLY A C 1
ATOM 2719 O O . GLY A 1 348 ? -0.094 10.170 -6.365 1.00 94.69 348 GLY A O 1
ATOM 2720 N N . LEU A 1 349 ? -1.497 10.171 -4.632 1.00 95.31 349 LEU A N 1
ATOM 2721 C CA . LEU A 1 349 ? -1.876 8.765 -4.837 1.00 95.31 349 LEU A CA 1
ATOM 2722 C C . LEU A 1 349 ? -2.583 8.570 -6.177 1.00 95.31 349 LEU A C 1
ATOM 2724 O O . LEU A 1 349 ? -2.282 7.623 -6.898 1.00 95.31 349 LEU A O 1
ATOM 2728 N N . ARG A 1 350 ? -3.471 9.493 -6.555 1.00 95.12 350 ARG A N 1
ATOM 2729 C CA . ARG A 1 350 ? -4.174 9.450 -7.847 1.00 95.12 350 ARG A CA 1
ATOM 2730 C C . ARG A 1 350 ? -3.249 9.636 -9.044 1.00 95.12 350 ARG A C 1
ATOM 2732 O O . ARG A 1 350 ? -3.539 9.102 -10.109 1.00 95.12 350 ARG A O 1
ATOM 2739 N N . VAL A 1 351 ? -2.130 10.339 -8.879 1.00 94.88 351 VAL A N 1
ATOM 2740 C CA . VAL A 1 351 ? -1.101 10.460 -9.921 1.00 94.88 351 VAL A CA 1
ATOM 2741 C C . VAL A 1 351 ? -0.489 9.097 -10.275 1.00 94.88 351 VAL A C 1
ATOM 2743 O O . VAL A 1 351 ? -0.166 8.877 -11.440 1.00 94.88 351 VAL A O 1
ATOM 2746 N N . HIS A 1 352 ? -0.366 8.187 -9.306 1.00 95.56 352 HIS A N 1
ATOM 2747 C CA . HIS A 1 352 ? 0.220 6.854 -9.493 1.00 95.56 352 HIS A CA 1
ATOM 2748 C C . HIS A 1 352 ? -0.813 5.751 -9.746 1.00 95.56 352 HIS A C 1
ATOM 2750 O O . HIS A 1 352 ? -0.588 4.844 -10.541 1.00 95.56 352 HIS A O 1
ATOM 2756 N N . LEU A 1 353 ? -1.957 5.823 -9.068 1.00 95.94 353 LEU A N 1
ATOM 2757 C CA . LEU A 1 353 ? -2.946 4.743 -9.012 1.00 95.94 353 LEU A CA 1
ATOM 2758 C C . LEU A 1 353 ? -4.224 5.060 -9.797 1.00 95.94 353 LEU A C 1
ATOM 2760 O O . LEU A 1 353 ? -5.092 4.204 -9.950 1.00 95.94 353 LEU A O 1
ATOM 2764 N N . GLY A 1 354 ? -4.351 6.291 -10.291 1.00 94.88 354 GLY A N 1
ATOM 2765 C CA . GLY A 1 354 ? -5.531 6.767 -10.995 1.00 94.88 354 GLY A CA 1
ATOM 2766 C C . GLY A 1 354 ? -6.703 7.128 -10.074 1.00 94.88 354 GLY A C 1
ATOM 2767 O O . GLY A 1 354 ? -6.679 6.890 -8.864 1.00 94.88 354 GLY A O 1
ATOM 2768 N N . PRO A 1 355 ? -7.769 7.715 -10.643 1.00 92.94 355 PRO A N 1
ATOM 2769 C CA . PRO A 1 355 ? -8.930 8.185 -9.884 1.00 92.94 355 PRO A CA 1
ATOM 2770 C C . PRO A 1 355 ? -9.783 7.054 -9.291 1.00 92.94 355 PRO A C 1
ATOM 2772 O O . PRO A 1 355 ? -10.519 7.292 -8.339 1.00 92.94 355 PRO A O 1
ATOM 2775 N N . ALA A 1 356 ? -9.685 5.836 -9.831 1.00 91.38 356 ALA A N 1
ATOM 2776 C CA . ALA A 1 356 ? -10.442 4.675 -9.364 1.00 91.38 356 ALA A CA 1
ATOM 2777 C C . ALA A 1 356 ? -9.824 3.997 -8.124 1.00 91.38 356 ALA A C 1
ATOM 2779 O O . ALA A 1 356 ? -10.427 3.084 -7.557 1.00 91.38 356 ALA A O 1
ATOM 2780 N N . ALA A 1 357 ? -8.623 4.411 -7.705 1.00 94.88 357 ALA A N 1
ATOM 2781 C CA . ALA A 1 357 ? -7.960 3.860 -6.533 1.00 94.88 357 ALA A CA 1
ATOM 2782 C C . ALA A 1 357 ? -8.815 4.052 -5.272 1.00 94.88 357 ALA A C 1
ATOM 2784 O O . ALA A 1 357 ? -9.299 5.149 -4.988 1.00 94.88 357 ALA A O 1
ATOM 2785 N N . ARG A 1 358 ? -8.979 2.975 -4.497 1.00 96.31 358 ARG A N 1
ATOM 2786 C CA . ARG A 1 358 ? -9.743 2.993 -3.246 1.00 96.31 358 ARG A CA 1
ATOM 2787 C C . ARG A 1 358 ? -8.832 3.421 -2.105 1.00 96.31 358 ARG A C 1
ATOM 2789 O O . ARG A 1 358 ? -7.848 2.740 -1.820 1.00 96.31 358 ARG A O 1
ATOM 2796 N N . LEU A 1 359 ? -9.152 4.539 -1.465 1.00 96.88 359 LEU A N 1
ATOM 2797 C CA . LEU A 1 359 ? -8.332 5.152 -0.428 1.00 96.88 359 LEU A CA 1
ATOM 2798 C C . LEU A 1 359 ? -9.044 5.102 0.924 1.00 96.88 359 LEU A C 1
ATOM 2800 O O . LEU A 1 359 ? -10.201 5.513 1.048 1.00 96.88 359 LEU A O 1
ATOM 2804 N N . ASN A 1 360 ? -8.324 4.649 1.946 1.00 96.56 360 ASN A N 1
ATOM 2805 C CA . ASN A 1 360 ? -8.724 4.773 3.343 1.00 96.56 360 ASN A CA 1
ATOM 2806 C C . ASN A 1 360 ? -7.677 5.640 4.061 1.00 96.56 360 ASN A C 1
ATOM 2808 O O . ASN A 1 360 ? -6.540 5.225 4.251 1.00 96.56 360 ASN A O 1
ATOM 2812 N N . ILE A 1 361 ? -8.023 6.892 4.371 1.00 95.12 361 ILE A N 1
ATOM 2813 C CA . ILE A 1 361 ? -7.040 7.904 4.790 1.00 95.12 361 ILE A CA 1
ATOM 2814 C C . ILE A 1 361 ? -6.707 7.758 6.276 1.00 95.12 361 ILE A C 1
ATOM 2816 O O . ILE A 1 361 ? -7.587 7.878 7.130 1.00 95.12 361 ILE A O 1
ATOM 2820 N N . VAL A 1 362 ? -5.426 7.542 6.589 1.00 91.88 362 VAL A N 1
ATOM 2821 C CA . VAL A 1 362 ? -4.956 7.341 7.965 1.00 91.88 362 VAL A CA 1
ATOM 2822 C C . VAL A 1 362 ? -4.306 8.621 8.474 1.00 91.88 362 VAL A C 1
ATOM 2824 O O . VAL A 1 362 ? -3.180 8.938 8.109 1.00 91.88 362 VAL A O 1
ATOM 2827 N N . GLY A 1 363 ? -4.978 9.344 9.370 1.00 82.12 363 GLY A N 1
ATOM 2828 C CA . GLY A 1 363 ? -4.537 10.657 9.852 1.00 82.12 363 GLY A CA 1
ATOM 2829 C C . GLY A 1 363 ? -3.261 10.671 10.701 1.00 82.12 363 GLY A C 1
ATOM 2830 O O . GLY A 1 363 ? -2.745 11.733 11.055 1.00 82.12 363 GLY A O 1
ATOM 2831 N N . GLY A 1 364 ? -2.732 9.497 11.049 1.00 80.88 364 GLY A N 1
ATOM 2832 C CA . GLY A 1 364 ? -1.582 9.366 11.932 1.00 80.88 364 GLY A CA 1
ATOM 2833 C C . GLY A 1 364 ? -1.953 9.676 13.382 1.00 80.88 364 GLY A C 1
ATOM 2834 O O . GLY A 1 364 ? -2.901 9.101 13.908 1.00 80.88 364 GLY A O 1
ATOM 2835 N N . LEU A 1 365 ? -1.213 10.578 14.034 1.00 76.75 365 LEU A N 1
ATOM 2836 C CA . LEU A 1 365 ? -1.396 10.946 15.443 1.00 76.75 365 LEU A CA 1
ATOM 2837 C C . LEU A 1 365 ? -1.905 12.384 15.562 1.00 76.75 365 LEU A C 1
ATOM 2839 O O . LEU A 1 365 ? -1.162 13.330 15.323 1.00 76.75 365 LEU A O 1
ATOM 2843 N N . SER A 1 366 ? -3.152 12.584 15.977 1.00 73.75 366 SER A N 1
ATOM 2844 C CA . SER A 1 366 ? -3.669 13.927 16.260 1.00 73.75 366 SER A CA 1
ATOM 2845 C C . SER A 1 366 ? -4.792 13.882 17.288 1.00 73.75 366 SER A C 1
ATOM 2847 O O . SER A 1 366 ? -5.679 13.040 17.209 1.00 73.75 366 SER A O 1
ATOM 2849 N N . SER A 1 367 ? -4.785 14.835 18.219 1.00 72.38 367 SER A N 1
ATOM 2850 C CA . SER A 1 367 ? -5.892 15.095 19.151 1.00 72.38 367 SER A CA 1
ATOM 2851 C C . SER A 1 367 ? -6.589 16.438 18.886 1.00 72.38 367 SER A C 1
ATOM 2853 O O . SER A 1 367 ? -7.520 16.810 19.605 1.00 72.38 367 SER A O 1
ATOM 2855 N N . ASN A 1 368 ? -6.155 17.171 17.851 1.00 83.69 368 ASN A N 1
ATOM 2856 C CA . ASN A 1 368 ? -6.702 18.474 17.484 1.00 83.69 368 ASN A CA 1
ATOM 2857 C C . ASN A 1 368 ? -7.904 18.308 16.546 1.00 83.69 368 ASN A C 1
ATOM 2859 O O . ASN A 1 368 ? -7.733 18.060 15.352 1.00 83.69 368 ASN A O 1
ATOM 2863 N N . GLY A 1 369 ? -9.113 18.500 17.079 1.00 84.62 369 GLY A N 1
ATOM 2864 C CA . GLY A 1 369 ? -10.361 18.346 16.326 1.00 84.62 369 GLY A CA 1
ATOM 2865 C C . GLY A 1 369 ? -10.477 19.237 15.086 1.00 84.62 369 GLY A C 1
ATOM 2866 O O . GLY A 1 369 ? -11.062 18.803 14.100 1.00 84.62 369 GLY A O 1
ATOM 2867 N N . LYS A 1 370 ? -9.865 20.430 15.069 1.00 88.56 370 LYS A N 1
ATOM 2868 C CA . LYS A 1 370 ? -9.892 21.319 13.895 1.00 88.56 370 LYS A CA 1
ATOM 2869 C C . LYS A 1 370 ? -9.112 20.735 12.716 1.00 88.56 370 LYS A C 1
ATOM 2871 O O . LYS A 1 370 ? -9.596 20.755 11.590 1.00 88.56 370 LYS A O 1
ATOM 2876 N N . GLU A 1 371 ? -7.922 20.195 12.969 1.00 90.62 371 GLU A N 1
ATOM 2877 C CA . GLU A 1 371 ? -7.104 19.596 11.904 1.00 90.62 371 GLU A CA 1
ATOM 2878 C C . GLU A 1 371 ? -7.712 18.294 11.389 1.00 90.62 371 GLU A C 1
ATOM 2880 O O . GLU A 1 371 ? -7.677 18.012 10.195 1.00 90.62 371 GLU A O 1
ATOM 2885 N N . ILE A 1 372 ? -8.336 17.538 12.291 1.00 90.44 372 ILE A N 1
ATOM 2886 C CA . ILE A 1 372 ? -9.095 16.336 11.954 1.00 90.44 372 ILE A CA 1
ATOM 2887 C C . ILE A 1 372 ? -10.306 16.695 11.090 1.00 90.44 372 ILE A C 1
ATOM 2889 O O . ILE A 1 372 ? -10.537 16.051 10.071 1.00 90.44 372 ILE A O 1
ATOM 2893 N N . ALA A 1 373 ? -11.045 17.751 11.440 1.00 90.94 373 ALA A N 1
ATOM 2894 C CA . ALA A 1 373 ? -12.135 18.245 10.610 1.00 90.94 373 ALA A CA 1
ATOM 2895 C C . ALA A 1 373 ? -11.635 18.635 9.211 1.00 90.94 373 ALA A C 1
ATOM 2897 O O . ALA A 1 373 ? -12.224 18.201 8.227 1.00 90.94 373 ALA A O 1
ATOM 2898 N N . GLY A 1 374 ? -10.499 19.334 9.118 1.00 93.06 374 GLY A N 1
ATOM 2899 C CA . GLY A 1 374 ? -9.883 19.693 7.839 1.00 93.06 374 GLY A CA 1
ATOM 2900 C C . GLY A 1 374 ? -9.442 18.492 6.988 1.00 93.06 374 GLY A C 1
ATOM 2901 O O . GLY A 1 374 ? -9.616 18.515 5.768 1.00 93.06 374 GLY A O 1
ATOM 2902 N N . MET A 1 375 ? -8.909 17.427 7.604 1.00 93.25 375 MET A N 1
ATOM 2903 C CA . MET A 1 375 ? -8.644 16.151 6.916 1.00 93.25 375 MET A CA 1
ATOM 2904 C C . MET A 1 375 ? -9.935 15.610 6.296 1.00 93.25 375 MET A C 1
ATOM 2906 O O . MET A 1 375 ? -9.967 15.298 5.107 1.00 93.25 375 MET A O 1
ATOM 2910 N N . VAL A 1 376 ? -11.006 15.539 7.087 1.00 92.62 376 VAL A N 1
ATOM 2911 C CA . VAL A 1 376 ? -12.294 15.011 6.629 1.00 92.62 376 VAL A CA 1
ATOM 2912 C C . VAL A 1 376 ? -12.913 15.892 5.542 1.00 92.62 376 VAL A C 1
ATOM 2914 O O . VAL A 1 376 ? -13.423 15.356 4.567 1.00 92.62 376 VAL A O 1
ATOM 2917 N N . ASP A 1 377 ? -12.810 17.216 5.633 1.00 92.75 377 ASP A N 1
ATOM 2918 C CA . ASP A 1 377 ? -13.297 18.117 4.579 1.00 92.75 377 ASP A CA 1
ATOM 2919 C C . ASP A 1 377 ? -12.527 17.893 3.263 1.00 92.75 377 ASP A C 1
ATOM 2921 O O . ASP A 1 377 ? -13.108 17.892 2.179 1.00 92.75 377 ASP A O 1
ATOM 2925 N N . SER A 1 378 ? -11.222 17.619 3.344 1.00 93.44 378 SER A N 1
ATOM 2926 C CA . SER A 1 378 ? -10.400 17.307 2.164 1.00 93.44 378 SER A CA 1
ATOM 2927 C C . SER A 1 378 ? -10.763 15.961 1.538 1.00 93.44 378 SER A C 1
ATOM 2929 O O . SER A 1 378 ? -10.759 15.826 0.316 1.00 93.44 378 SER A O 1
ATOM 2931 N N . MET A 1 379 ? -11.118 14.971 2.362 1.00 93.44 379 MET A N 1
ATOM 2932 C CA . MET A 1 379 ? -11.655 13.689 1.897 1.00 93.44 379 MET A CA 1
ATOM 2933 C C . MET A 1 379 ? -12.968 13.879 1.125 1.00 93.44 379 MET A C 1
ATOM 2935 O O . MET A 1 379 ? -13.139 13.286 0.064 1.00 93.44 379 MET A O 1
ATOM 2939 N N . GLN A 1 380 ? -13.862 14.746 1.607 1.00 90.19 380 GLN A N 1
ATOM 2940 C CA . GLN A 1 380 ? -15.110 15.080 0.918 1.00 90.19 380 GLN A CA 1
ATOM 2941 C C . GLN A 1 380 ? -14.859 15.758 -0.431 1.00 90.19 380 GLN A C 1
ATOM 2943 O O . GLN A 1 380 ? -15.470 15.383 -1.430 1.00 90.19 380 GLN A O 1
ATOM 2948 N N . LEU A 1 381 ? -13.942 16.726 -0.475 1.00 91.44 381 LEU A N 1
ATOM 2949 C CA . LEU A 1 381 ? -13.597 17.443 -1.706 1.00 91.44 381 LEU A CA 1
ATOM 2950 C C . LEU A 1 381 ? -12.906 16.555 -2.745 1.00 91.44 381 LEU A C 1
ATOM 2952 O O . LEU A 1 381 ? -13.005 16.821 -3.941 1.00 91.44 381 LEU A O 1
ATOM 2956 N N . ALA A 1 382 ? -12.221 15.495 -2.314 1.00 90.62 382 ALA A N 1
ATOM 2957 C CA . ALA A 1 382 ? -11.580 14.567 -3.230 1.00 90.62 382 ALA A CA 1
ATOM 2958 C C . ALA A 1 382 ? -12.587 13.789 -4.096 1.00 90.62 382 ALA A C 1
ATOM 2960 O O . ALA A 1 382 ? -12.234 13.404 -5.212 1.00 90.62 382 ALA A O 1
ATOM 2961 N N . GLY A 1 383 ? -13.816 13.555 -3.629 1.00 83.94 383 GLY A N 1
ATOM 2962 C CA . GLY A 1 383 ? -14.848 12.830 -4.375 1.00 83.94 383 GLY A CA 1
ATOM 2963 C C . GLY A 1 383 ? -14.673 11.306 -4.356 1.00 83.94 383 GLY A C 1
ATOM 2964 O O . GLY A 1 383 ? -14.312 10.720 -3.336 1.00 83.94 383 GLY A O 1
ATOM 2965 N N . ALA A 1 384 ? -14.970 10.646 -5.480 1.00 89.12 384 ALA A N 1
ATOM 2966 C CA . ALA A 1 384 ? -15.017 9.183 -5.576 1.00 89.12 384 ALA A CA 1
ATOM 2967 C C . ALA A 1 384 ? -13.681 8.491 -5.234 1.00 89.12 384 ALA A C 1
ATOM 2969 O O . ALA A 1 384 ? -12.597 9.066 -5.350 1.00 89.12 384 ALA A O 1
ATOM 2970 N N . GLY A 1 385 ? -13.764 7.234 -4.801 1.00 92.00 385 GLY A N 1
ATOM 2971 C CA . GLY A 1 385 ? -12.611 6.423 -4.402 1.00 92.00 385 GLY A CA 1
ATOM 2972 C C . GLY A 1 385 ? -12.174 6.602 -2.945 1.00 92.00 385 GLY A C 1
ATOM 2973 O O . GLY A 1 385 ? -11.482 5.732 -2.426 1.00 92.00 385 GLY A O 1
ATOM 2974 N N . ILE A 1 386 ? -12.617 7.644 -2.231 1.00 94.94 386 ILE A N 1
ATOM 2975 C CA . ILE A 1 386 ? -12.452 7.701 -0.770 1.00 94.94 386 ILE A CA 1
ATOM 2976 C C . ILE A 1 386 ? -13.505 6.804 -0.121 1.00 94.94 386 ILE A C 1
ATOM 2978 O O . ILE A 1 386 ? -14.700 7.068 -0.237 1.00 94.94 386 ILE A O 1
ATOM 2982 N N . ILE A 1 387 ? -13.067 5.740 0.554 1.00 94.81 387 ILE A N 1
ATOM 2983 C CA . ILE A 1 387 ? -13.971 4.731 1.129 1.00 94.81 387 ILE A CA 1
ATOM 2984 C C . ILE A 1 387 ? -14.036 4.775 2.655 1.00 94.81 387 ILE A C 1
ATOM 2986 O O . ILE A 1 387 ? -14.984 4.268 3.241 1.00 94.81 387 ILE A O 1
ATOM 2990 N N . GLY A 1 388 ? -13.051 5.379 3.314 1.00 95.50 388 GLY A N 1
ATOM 2991 C CA . GLY A 1 388 ? -12.989 5.418 4.769 1.00 95.50 388 GLY A CA 1
ATOM 2992 C C . GLY A 1 388 ? -11.754 6.144 5.274 1.00 95.50 388 GLY A C 1
ATOM 2993 O O . GLY A 1 388 ? -11.029 6.793 4.516 1.00 95.50 388 GLY A O 1
ATOM 2994 N N . GLY A 1 389 ? -11.512 6.036 6.570 1.00 95.00 389 GLY A N 1
ATOM 2995 C CA . GLY A 1 389 ? -10.356 6.650 7.204 1.00 95.00 389 GLY A CA 1
ATOM 2996 C C . GLY A 1 389 ? -10.412 6.561 8.717 1.00 95.00 389 GLY A C 1
ATOM 2997 O O . GLY A 1 389 ? -11.362 6.032 9.291 1.00 95.00 389 GLY A O 1
ATOM 2998 N N . GLY A 1 390 ? -9.379 7.076 9.370 1.00 94.06 390 GLY A N 1
ATOM 2999 C CA . GLY A 1 390 ? -9.254 6.985 10.818 1.00 94.06 390 GLY A CA 1
ATOM 3000 C C . GLY A 1 390 ? -7.950 7.554 11.342 1.00 94.06 390 GLY A C 1
ATOM 3001 O O . GLY A 1 390 ? -7.079 7.957 10.574 1.00 94.06 390 GLY A O 1
ATOM 3002 N N . ILE A 1 391 ? -7.806 7.584 12.664 1.00 89.62 391 ILE A N 1
ATOM 3003 C CA . ILE A 1 391 ? -6.633 8.139 13.353 1.00 89.62 391 ILE A CA 1
ATOM 3004 C C . ILE A 1 391 ? -6.191 7.175 14.467 1.00 89.62 391 ILE A C 1
ATOM 3006 O O . ILE A 1 391 ? -6.990 6.390 14.988 1.00 89.62 391 ILE A O 1
ATOM 3010 N N . TYR A 1 392 ? -4.905 7.212 14.824 1.00 87.00 392 TYR A N 1
ATOM 3011 C CA . TYR A 1 392 ? -4.351 6.475 15.960 1.00 87.00 392 TYR A CA 1
ATOM 3012 C C . TYR 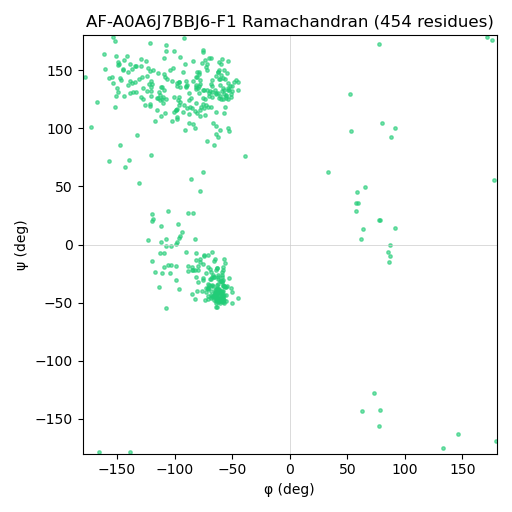A 1 392 ? -4.736 7.091 17.310 1.00 87.00 392 TYR A C 1
ATOM 3014 O O . TYR A 1 392 ? -4.984 8.289 17.417 1.00 87.00 392 TYR A O 1
ATOM 3022 N N . GLN A 1 393 ? -4.662 6.275 18.368 1.00 78.19 393 GLN A N 1
ATOM 3023 C CA . GLN A 1 393 ? -4.784 6.695 19.775 1.00 78.19 393 GLN A CA 1
ATOM 3024 C C . GLN A 1 393 ? -6.167 7.240 20.160 1.00 78.19 393 GLN A C 1
ATOM 3026 O O . GLN A 1 393 ? -6.282 8.276 20.816 1.00 78.19 393 GLN A O 1
ATOM 3031 N N . TRP A 1 394 ? -7.221 6.494 19.816 1.00 83.75 394 TRP A N 1
ATOM 3032 C CA . TRP A 1 394 ? -8.611 6.818 20.166 1.00 83.75 394 TRP A CA 1
ATOM 3033 C C . TRP A 1 394 ? -8.804 7.256 21.630 1.00 83.75 394 TRP A C 1
ATOM 3035 O O . TRP A 1 394 ? -9.440 8.274 21.904 1.00 83.75 394 TRP A O 1
ATOM 3045 N N . SER A 1 395 ? -8.202 6.529 22.577 1.00 77.81 395 SER A N 1
ATOM 3046 C CA . SER A 1 395 ? -8.326 6.786 24.020 1.00 77.81 395 SER A CA 1
ATOM 3047 C C . SER A 1 395 ? -7.715 8.116 24.484 1.00 77.81 395 SER A C 1
ATOM 3049 O O . SER A 1 395 ? -7.996 8.558 25.595 1.00 77.81 395 SER A O 1
ATOM 3051 N N . GLN A 1 396 ? -6.894 8.766 23.652 1.00 75.88 396 GLN A N 1
ATOM 3052 C CA . GLN A 1 396 ? -6.253 10.054 23.946 1.00 75.88 396 GLN A CA 1
ATOM 3053 C C . GLN A 1 396 ? -6.928 11.235 23.227 1.00 75.88 396 GLN A C 1
ATOM 3055 O O . GLN A 1 396 ? -6.501 12.383 23.377 1.00 75.88 396 GLN A O 1
ATOM 3060 N N . MET A 1 397 ? -7.964 10.978 22.425 1.00 80.06 397 MET A N 1
ATOM 3061 C CA . MET A 1 397 ? -8.659 12.014 21.665 1.00 80.06 397 MET A CA 1
ATOM 3062 C C . MET A 1 397 ? -9.666 12.779 22.520 1.00 80.06 397 MET A C 1
ATOM 3064 O O . MET A 1 397 ? -10.374 12.211 23.350 1.00 80.06 397 MET A O 1
ATOM 3068 N N . THR A 1 398 ? -9.784 14.078 22.242 1.00 79.75 398 THR A N 1
ATOM 3069 C CA . THR A 1 398 ? -10.880 14.911 22.758 1.00 79.75 398 THR A CA 1
ATOM 3070 C C . THR A 1 398 ? -12.210 14.531 22.096 1.00 79.75 398 THR A C 1
ATOM 3072 O O . THR A 1 398 ? -12.216 13.975 20.997 1.00 79.75 398 THR A O 1
ATOM 3075 N N . CYS A 1 399 ? -13.348 14.886 22.700 1.00 78.94 399 CYS A N 1
ATOM 3076 C CA . CYS A 1 399 ? -14.659 14.643 22.081 1.00 78.94 399 CYS A CA 1
ATOM 3077 C C . CYS A 1 399 ? -14.782 15.331 20.722 1.00 78.94 399 CYS A C 1
ATOM 3079 O O . CYS A 1 399 ? -15.146 14.685 19.755 1.00 78.94 399 CYS A O 1
ATOM 3081 N N . ALA A 1 400 ? -14.344 16.590 20.607 1.00 81.19 400 ALA A N 1
ATOM 3082 C CA . ALA A 1 400 ? -14.349 17.306 19.332 1.00 81.19 400 ALA A CA 1
ATOM 3083 C C . ALA A 1 400 ? -13.533 16.583 18.241 1.00 81.19 400 ALA A C 1
ATOM 3085 O O . ALA A 1 400 ? -13.901 16.606 17.069 1.00 81.19 400 ALA A O 1
ATOM 3086 N N . ALA A 1 401 ? -12.430 15.921 18.612 1.00 84.50 401 ALA A N 1
ATOM 3087 C CA . ALA A 1 401 ? -11.649 15.092 17.695 1.00 84.50 401 ALA A CA 1
ATOM 3088 C C . ALA A 1 401 ? -12.372 13.795 17.296 1.00 84.50 401 ALA A C 1
ATOM 3090 O O . ALA A 1 401 ? -12.272 13.378 16.141 1.00 84.50 401 ALA A O 1
ATOM 3091 N N . LYS A 1 402 ? -13.106 13.164 18.219 1.00 86.88 402 LYS A N 1
ATOM 3092 C CA . LYS A 1 402 ? -13.944 11.988 17.935 1.00 86.88 402 LYS A CA 1
ATOM 3093 C C . LYS A 1 402 ? -15.141 12.366 17.049 1.00 86.88 402 LYS A C 1
ATOM 3095 O O . LYS A 1 402 ? -15.353 11.736 16.017 1.00 86.88 402 LYS A O 1
ATOM 3100 N N . ASP A 1 403 ? -15.834 13.456 17.369 1.00 83.62 403 ASP A N 1
ATOM 3101 C CA . ASP A 1 403 ? -16.996 13.969 16.633 1.00 83.62 403 ASP A CA 1
ATOM 3102 C C . ASP A 1 403 ? -16.641 14.361 15.193 1.00 83.62 403 ASP A C 1
ATOM 3104 O O . ASP A 1 403 ? -17.360 14.029 14.250 1.00 83.62 403 ASP A O 1
ATOM 3108 N N . ALA A 1 404 ? -15.487 15.007 14.991 1.00 86.25 404 ALA A N 1
ATOM 3109 C CA . ALA A 1 404 ? -15.017 15.379 13.657 1.00 86.25 404 ALA A CA 1
ATOM 3110 C C . ALA A 1 404 ? -14.845 14.164 12.724 1.00 86.25 404 ALA A C 1
ATOM 3112 O O . ALA A 1 404 ? -15.062 14.288 11.514 1.00 86.25 404 ALA A O 1
ATOM 3113 N N . GLN A 1 405 ? -14.490 12.998 13.278 1.00 90.38 405 GLN A N 1
ATOM 3114 C CA . GLN A 1 405 ? -14.285 11.753 12.535 1.00 90.38 405 GLN A CA 1
ATOM 3115 C C . GLN A 1 405 ? -15.589 11.027 12.181 1.00 90.38 405 GLN A C 1
ATOM 3117 O O . GLN A 1 405 ? -15.584 10.233 11.247 1.00 90.38 405 GLN A O 1
ATOM 3122 N N . LEU A 1 406 ? -16.717 11.315 12.842 1.00 87.88 406 LEU A N 1
ATOM 3123 C CA . LEU A 1 406 ? -18.009 10.665 12.554 1.00 87.88 406 LEU A CA 1
ATOM 3124 C C . LEU A 1 406 ? -18.432 10.816 11.098 1.00 87.88 406 LEU A C 1
ATOM 3126 O O . LEU A 1 406 ? -18.965 9.888 10.490 1.00 87.88 406 LEU A O 1
ATOM 3130 N N . ARG A 1 407 ? -18.129 11.982 10.523 1.00 88.62 407 ARG A N 1
ATOM 3131 C CA . ARG A 1 407 ? -18.382 12.312 9.118 1.00 88.62 407 ARG A CA 1
ATOM 3132 C C . ARG A 1 407 ? -17.693 11.347 8.146 1.00 88.62 407 ARG A C 1
ATOM 3134 O O . ARG A 1 407 ? -18.147 11.218 7.018 1.00 88.62 407 ARG A O 1
ATOM 3141 N N . ILE A 1 408 ? -16.667 10.608 8.583 1.00 92.75 408 ILE A N 1
ATOM 3142 C CA . ILE A 1 408 ? -16.008 9.576 7.772 1.00 92.75 408 ILE A CA 1
ATOM 3143 C C . ILE A 1 408 ? -16.970 8.438 7.404 1.00 92.75 408 ILE A C 1
ATOM 3145 O O . ILE A 1 408 ? -16.846 7.848 6.335 1.00 92.75 408 ILE A O 1
ATOM 3149 N N . ASN A 1 409 ? -17.989 8.168 8.221 1.00 91.94 409 ASN A N 1
ATOM 3150 C CA . ASN A 1 409 ? -18.995 7.158 7.893 1.00 91.94 409 ASN A CA 1
ATOM 3151 C C . ASN A 1 409 ? -19.849 7.505 6.662 1.00 91.94 409 ASN A C 1
ATOM 3153 O O . ASN A 1 409 ? -20.571 6.640 6.172 1.00 91.94 409 ASN A O 1
ATOM 3157 N N . ALA A 1 410 ? -19.800 8.750 6.173 1.00 87.75 410 ALA A N 1
ATOM 3158 C CA . ALA A 1 410 ? -20.555 9.168 4.996 1.00 87.75 410 ALA A CA 1
ATOM 3159 C C . ALA A 1 410 ? -19.904 8.707 3.680 1.00 87.75 410 ALA A C 1
ATOM 3161 O O . ALA A 1 410 ? -20.548 8.791 2.634 1.00 87.75 410 ALA A O 1
ATOM 3162 N N . TYR A 1 411 ? -18.654 8.229 3.726 1.00 87.38 411 TYR A N 1
ATOM 3163 C CA . TYR A 1 411 ? -17.893 7.785 2.561 1.00 87.38 411 TYR A CA 1
ATOM 3164 C C . TYR A 1 411 ? -18.156 6.312 2.241 1.00 87.38 411 TYR A C 1
ATOM 3166 O O . TYR A 1 411 ? -17.934 5.433 3.072 1.00 87.38 411 TYR A O 1
ATOM 3174 N N . ASP A 1 412 ? -18.579 6.040 1.008 1.00 82.88 412 ASP A N 1
ATOM 3175 C CA . ASP A 1 412 ? -18.734 4.688 0.457 1.00 82.88 412 ASP A CA 1
ATOM 3176 C C . ASP A 1 412 ? -17.929 4.465 -0.835 1.00 82.88 412 ASP A C 1
ATOM 3178 O O . ASP A 1 412 ? -18.017 3.405 -1.450 1.00 82.88 412 ASP A O 1
ATOM 3182 N N . GLY A 1 413 ? -17.140 5.460 -1.253 1.00 83.00 413 GLY A N 1
ATOM 3183 C CA . GLY A 1 413 ? -16.374 5.440 -2.497 1.00 83.00 413 GLY A CA 1
ATOM 3184 C C . GLY A 1 413 ? -17.120 5.924 -3.739 1.00 83.00 413 GLY A C 1
ATOM 3185 O O . GLY A 1 413 ? -16.460 6.156 -4.750 1.00 83.00 413 GLY A O 1
ATOM 3186 N N . SER A 1 414 ? -18.440 6.140 -3.688 1.00 81.38 414 SER A N 1
ATOM 3187 C CA . SER A 1 414 ? -19.237 6.582 -4.848 1.00 81.38 414 SER A CA 1
ATOM 3188 C C . SER A 1 414 ? -18.974 8.035 -5.258 1.00 81.38 414 SER A C 1
ATOM 3190 O O . SER A 1 414 ? -19.288 8.439 -6.374 1.00 81.38 414 SER A O 1
ATOM 3192 N N . GLY A 1 415 ? -18.413 8.835 -4.348 1.00 79.88 415 GLY A N 1
ATOM 3193 C CA . GLY A 1 415 ? -18.285 10.286 -4.498 1.00 79.88 415 GLY A CA 1
ATOM 3194 C C . GLY A 1 415 ? -19.528 11.063 -4.057 1.00 79.88 415 GLY A C 1
ATOM 3195 O O . GLY A 1 415 ? -19.465 12.286 -3.972 1.00 79.88 415 GLY A O 1
ATOM 3196 N N . SER A 1 416 ? -20.623 10.375 -3.717 1.00 80.69 416 SER A N 1
ATOM 3197 C CA . SER A 1 416 ? -21.785 10.962 -3.043 1.00 80.69 416 SER A CA 1
ATOM 3198 C C . SER A 1 416 ? -21.710 10.698 -1.542 1.00 80.69 416 SER A C 1
ATOM 3200 O O . SER A 1 416 ? -21.348 9.605 -1.112 1.00 80.69 416 SER A O 1
ATOM 3202 N N . LEU A 1 417 ? -22.066 11.694 -0.729 1.00 80.81 417 LEU A N 1
ATOM 3203 C CA . LEU A 1 417 ? -22.133 11.517 0.720 1.00 80.81 417 LEU A CA 1
ATOM 3204 C C . LEU A 1 417 ? -23.444 10.855 1.130 1.00 80.81 417 LEU A C 1
ATOM 3206 O O . LEU A 1 417 ? -24.523 11.294 0.729 1.00 80.81 417 LEU A O 1
ATOM 3210 N N . ARG A 1 418 ? -23.356 9.850 2.003 1.00 80.81 418 ARG A N 1
ATOM 3211 C CA . ARG A 1 418 ? -24.534 9.272 2.657 1.00 80.81 418 ARG A CA 1
ATOM 3212 C C . ARG A 1 418 ? -24.971 10.125 3.844 1.00 80.81 418 ARG A C 1
ATOM 3214 O O . ARG A 1 418 ? -24.142 10.641 4.594 1.00 80.81 418 ARG A O 1
ATOM 3221 N N . SER A 1 419 ? -26.282 10.216 4.062 1.00 76.81 419 SER A N 1
ATOM 3222 C CA . SER A 1 419 ? -26.827 10.765 5.304 1.00 76.81 419 SER A CA 1
ATOM 3223 C C . SER A 1 419 ? -26.432 9.876 6.481 1.00 76.81 419 SER A C 1
ATOM 3225 O O . SER A 1 419 ? -26.649 8.662 6.440 1.00 76.81 419 SER A O 1
ATOM 3227 N N . LEU A 1 420 ? -25.891 10.475 7.537 1.00 73.44 420 LEU A N 1
ATOM 3228 C CA . LEU A 1 420 ? -25.536 9.752 8.752 1.00 73.44 420 LEU A CA 1
ATOM 3229 C C . LEU A 1 420 ? -26.711 9.727 9.731 1.00 73.44 420 LEU A C 1
ATOM 3231 O O . LEU A 1 420 ? -27.336 10.770 9.938 1.00 73.44 420 LEU A O 1
ATOM 3235 N N . PRO A 1 421 ? -27.013 8.578 10.363 1.00 63.06 421 PRO A N 1
ATOM 3236 C CA . PRO A 1 421 ? -27.937 8.562 11.485 1.00 63.06 421 PRO A CA 1
ATOM 3237 C C . PRO A 1 421 ? -27.361 9.404 12.629 1.00 63.06 421 PRO A C 1
ATOM 3239 O O . PRO A 1 421 ? -26.144 9.472 12.810 1.00 63.06 421 PRO A O 1
ATOM 3242 N N . ALA A 1 422 ? -28.229 10.033 13.421 1.00 66.12 422 ALA A N 1
ATOM 3243 C CA . ALA A 1 422 ? -27.795 10.702 14.640 1.00 66.12 422 ALA A CA 1
ATOM 3244 C C . ALA A 1 422 ? -27.228 9.653 15.610 1.00 66.12 422 ALA A C 1
ATOM 3246 O O . ALA A 1 422 ? -27.955 8.779 16.084 1.00 66.12 422 ALA A O 1
ATOM 3247 N N . ILE A 1 423 ? -25.927 9.727 15.887 1.00 67.19 423 ILE A N 1
ATOM 3248 C CA . ILE A 1 423 ? -25.257 8.859 16.858 1.00 67.19 423 ILE A CA 1
ATOM 3249 C C . ILE A 1 423 ? -25.135 9.642 18.161 1.00 67.19 423 ILE A C 1
ATOM 3251 O O . ILE A 1 423 ? -24.453 10.662 18.210 1.00 67.19 423 ILE A O 1
ATOM 3255 N N . ALA A 1 424 ? -25.801 9.165 19.212 1.00 65.75 424 ALA A N 1
ATOM 3256 C CA . ALA A 1 424 ? -25.598 9.643 20.574 1.00 65.75 424 ALA A CA 1
ATOM 3257 C C . ALA A 1 424 ? -24.638 8.673 21.287 1.00 65.75 424 ALA A C 1
ATOM 3259 O O . ALA A 1 424 ? -25.034 7.529 21.544 1.00 65.75 424 ALA A O 1
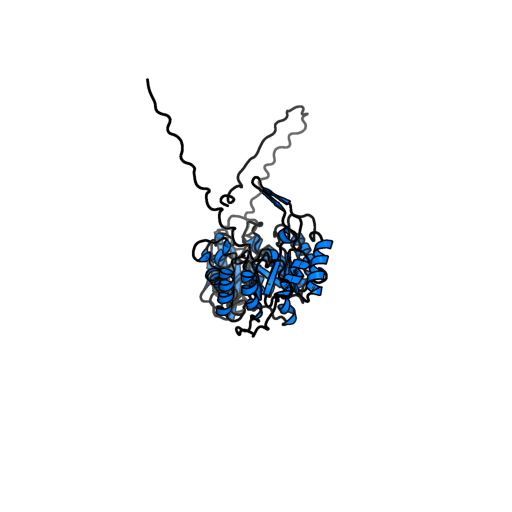ATOM 3260 N N . PRO A 1 425 ? -23.389 9.078 21.590 1.00 66.31 425 PRO A N 1
ATOM 3261 C CA . PRO A 1 425 ? -22.428 8.196 22.236 1.00 66.31 425 PRO A CA 1
ATOM 3262 C C . PRO A 1 425 ? -22.933 7.730 23.601 1.00 66.31 425 PRO A C 1
ATOM 3264 O O . PRO A 1 425 ? -23.307 8.537 24.450 1.00 66.31 425 PRO A O 1
ATOM 3267 N N . LYS A 1 426 ? -22.934 6.413 23.821 1.00 60.47 426 LYS A N 1
ATOM 3268 C CA . LYS A 1 426 ? -23.385 5.806 25.087 1.00 60.47 426 LYS A CA 1
ATOM 3269 C C . LYS A 1 426 ? -22.326 5.874 26.188 1.00 60.47 426 LYS A C 1
ATOM 3271 O O . LYS A 1 426 ? -22.669 5.807 27.364 1.00 60.47 426 LYS A O 1
ATOM 3276 N N . TYR A 1 427 ? -21.055 6.016 25.814 1.00 61.19 427 TYR A N 1
ATOM 3277 C CA . TYR A 1 427 ? -19.928 6.053 26.736 1.00 61.19 427 TYR A CA 1
ATOM 3278 C C . TYR A 1 427 ? -19.115 7.325 26.495 1.00 61.19 427 TYR A C 1
ATOM 3280 O O . TYR A 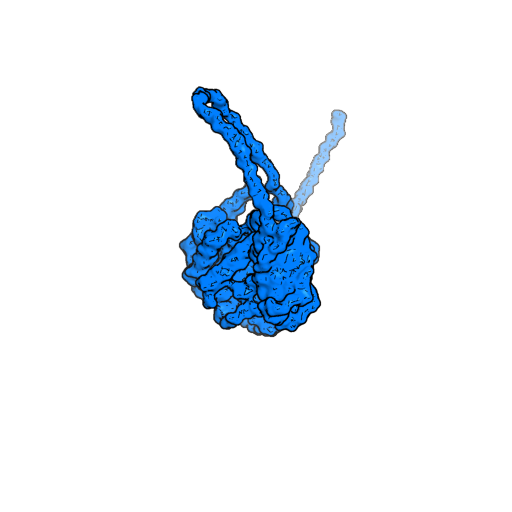1 427 ? -18.600 7.540 25.406 1.00 61.19 427 TYR A O 1
ATOM 3288 N N . THR A 1 428 ? -18.994 8.171 27.518 1.00 61.38 428 THR A N 1
ATOM 3289 C CA . THR A 1 428 ? -18.204 9.417 27.478 1.00 61.38 428 THR A CA 1
ATOM 3290 C C . THR A 1 428 ? -17.076 9.404 28.510 1.00 61.38 428 THR A C 1
ATOM 3292 O O . THR A 1 428 ? -16.568 10.449 28.912 1.00 61.38 428 THR A O 1
ATOM 3295 N N . LYS A 1 429 ? -16.656 8.212 28.957 1.00 62.88 429 LYS A N 1
ATOM 3296 C CA . LYS A 1 429 ? -15.637 8.025 30.006 1.00 62.88 429 LYS A CA 1
ATOM 3297 C C . LYS A 1 429 ? -14.326 8.754 29.687 1.00 62.88 429 LYS A C 1
ATOM 3299 O O . LYS A 1 429 ? -13.711 9.310 30.590 1.00 62.88 429 LYS A O 1
ATOM 3304 N N . PHE A 1 430 ? -13.931 8.810 28.413 1.00 60.28 430 PHE A N 1
ATOM 3305 C CA . PHE A 1 430 ? -12.736 9.531 27.955 1.00 60.28 430 PHE A CA 1
ATOM 3306 C C . PHE A 1 430 ? -13.062 10.933 27.411 1.00 60.28 430 PHE A C 1
ATOM 3308 O O . PHE A 1 430 ? -12.270 11.537 26.694 1.00 60.28 430 PHE A O 1
ATOM 3315 N N . CYS A 1 431 ? -14.244 11.445 27.752 1.00 61.50 431 CYS A N 1
ATOM 3316 C CA . CYS A 1 431 ? -14.831 12.691 27.277 1.00 61.50 431 CYS A CA 1
ATOM 3317 C C . CYS A 1 431 ? -15.105 13.699 28.406 1.00 61.50 431 CYS A C 1
ATOM 3319 O O . CYS A 1 431 ? -15.891 14.632 28.241 1.00 61.50 431 CYS A O 1
ATOM 3321 N N . ALA A 1 432 ? -14.438 13.552 29.554 1.00 49.66 432 ALA A N 1
ATOM 3322 C CA . ALA A 1 432 ? -14.526 14.543 30.617 1.00 49.66 432 ALA A CA 1
ATOM 3323 C C . ALA A 1 432 ? -13.865 15.865 30.168 1.00 49.66 432 ALA A C 1
ATOM 3325 O O . ALA A 1 432 ? -12.698 15.850 29.756 1.00 49.66 432 ALA A O 1
ATOM 3326 N N . PRO A 1 433 ? -14.557 17.018 30.250 1.00 41.09 433 PRO A N 1
ATOM 3327 C CA . PRO A 1 433 ? -13.908 18.305 30.054 1.00 41.09 433 PRO A CA 1
ATOM 3328 C C . PRO A 1 433 ? -12.780 18.449 31.079 1.00 41.09 433 PRO A C 1
ATOM 3330 O O . PRO A 1 433 ? -12.956 18.156 32.263 1.00 41.09 433 PRO A O 1
ATOM 3333 N N . LYS A 1 434 ? -11.607 18.907 30.631 1.00 38.78 434 LYS A N 1
ATOM 3334 C CA . LYS A 1 434 ? -10.551 19.333 31.553 1.00 38.78 434 LYS A CA 1
ATOM 3335 C C . LYS A 1 434 ? -11.168 20.407 32.466 1.00 38.78 434 LYS A C 1
ATOM 3337 O O . LYS A 1 434 ? -11.723 21.361 31.915 1.00 38.78 434 LYS A O 1
ATOM 3342 N N . PRO A 1 435 ? -11.113 20.277 33.807 1.00 37.28 435 PRO A N 1
ATOM 3343 C CA . PRO A 1 435 ? -11.608 21.321 34.694 1.00 37.28 435 PRO A CA 1
ATOM 3344 C C . PRO A 1 435 ? -10.985 22.655 34.290 1.00 37.28 435 PRO A C 1
ATOM 3346 O O . PRO A 1 435 ? -9.788 22.702 33.975 1.00 37.28 435 PRO A O 1
ATOM 3349 N N . ALA A 1 436 ? -11.794 23.716 34.260 1.00 37.28 436 ALA A N 1
ATOM 3350 C CA . ALA A 1 436 ? -11.269 25.059 34.069 1.00 37.28 436 ALA A CA 1
ATOM 3351 C C . ALA A 1 436 ? -10.120 25.274 35.072 1.00 37.28 436 ALA A C 1
ATOM 3353 O O . ALA A 1 436 ? -10.248 24.841 36.222 1.00 37.28 436 ALA A O 1
ATOM 3354 N N . PRO A 1 437 ? -8.985 25.866 34.657 1.00 42.03 437 PRO A N 1
ATOM 3355 C CA . PRO A 1 437 ? -7.917 26.172 35.595 1.00 42.03 437 PRO A CA 1
ATOM 3356 C C . PRO A 1 437 ? -8.511 26.988 36.743 1.00 42.03 437 PRO A C 1
ATOM 3358 O O . PRO A 1 437 ? -9.182 27.993 36.506 1.00 42.03 437 PRO A O 1
ATOM 3361 N N . THR A 1 438 ? -8.308 26.514 37.972 1.00 42.91 438 THR A N 1
ATOM 3362 C CA . THR A 1 438 ? -8.736 27.219 39.178 1.00 42.91 438 THR A CA 1
ATOM 3363 C C . THR A 1 438 ? -8.218 28.657 39.095 1.00 42.91 438 THR A C 1
ATOM 3365 O O . THR A 1 438 ? -7.028 28.827 38.800 1.00 42.91 438 THR A O 1
ATOM 3368 N N . PRO A 1 439 ? -9.062 29.687 39.304 1.00 42.12 439 PRO A N 1
ATOM 3369 C CA . PRO A 1 439 ? -8.596 31.065 39.348 1.00 42.12 439 PRO A CA 1
ATOM 3370 C C . PRO A 1 439 ? -7.406 31.156 40.301 1.00 42.12 439 PRO A C 1
ATOM 3372 O O . PRO A 1 439 ? -7.452 30.590 41.397 1.00 42.12 439 PRO A O 1
ATOM 3375 N N . ALA A 1 440 ? -6.327 31.808 39.864 1.00 44.75 440 ALA A N 1
ATOM 3376 C CA . ALA A 1 440 ? -5.173 32.020 40.724 1.00 44.75 440 ALA A CA 1
ATOM 3377 C C . ALA A 1 440 ? -5.649 32.686 42.028 1.00 44.75 440 ALA A C 1
ATOM 3379 O O . ALA A 1 440 ? -6.463 33.613 41.954 1.00 44.75 440 ALA A O 1
ATOM 3380 N N . PRO A 1 441 ? -5.197 32.220 43.207 1.00 43.72 441 PRO A N 1
ATOM 3381 C CA . PRO A 1 441 ? -5.576 32.848 44.460 1.00 43.72 441 PRO A CA 1
ATOM 3382 C C . PRO A 1 441 ? -5.177 34.321 44.413 1.00 43.72 441 PRO A C 1
ATOM 3384 O O . PRO A 1 441 ? -4.044 34.656 44.056 1.00 43.72 441 PRO A O 1
ATOM 3387 N N . THR A 1 442 ? -6.130 35.194 44.736 1.00 42.97 442 THR A N 1
ATOM 3388 C CA . THR A 1 442 ? -5.906 36.633 44.858 1.00 42.97 442 THR A CA 1
ATOM 3389 C C . THR A 1 442 ? -4.702 36.860 45.778 1.00 42.97 442 THR A C 1
ATOM 3391 O O . THR A 1 442 ? -4.698 36.307 46.883 1.00 42.97 442 THR A O 1
ATOM 3394 N N . PRO A 1 443 ? -3.672 37.620 45.361 1.00 40.91 443 PRO A N 1
ATOM 3395 C CA . PRO A 1 443 ? -2.535 37.905 46.223 1.00 40.91 443 PRO A CA 1
ATOM 3396 C C . PRO A 1 443 ? -3.022 38.536 47.528 1.00 40.91 443 PRO A C 1
ATOM 3398 O O . PRO A 1 443 ? -3.800 39.492 47.504 1.00 40.91 443 PRO A O 1
ATOM 3401 N N . ALA A 1 444 ? -2.586 37.984 48.661 1.00 44.06 444 ALA A N 1
ATOM 3402 C CA . ALA A 1 444 ? -2.860 38.569 49.966 1.00 44.06 444 ALA A CA 1
ATOM 3403 C C . ALA A 1 444 ? -2.275 39.997 50.034 1.00 44.06 444 ALA A C 1
ATOM 3405 O O . ALA A 1 444 ? -1.222 40.242 49.436 1.00 44.06 444 ALA A O 1
ATOM 3406 N N . PRO A 1 445 ? -2.917 40.940 50.750 1.00 38.31 445 PRO A N 1
ATOM 3407 C CA . PRO A 1 445 ? -2.394 42.293 50.894 1.00 38.31 445 PRO A CA 1
ATOM 3408 C C . PRO A 1 445 ? -1.010 42.248 51.545 1.00 38.31 445 PRO A C 1
ATOM 3410 O O . PRO A 1 445 ? -0.839 41.671 52.620 1.00 38.31 445 PRO A O 1
ATOM 3413 N N . VAL A 1 446 ? -0.019 42.845 50.886 1.00 43.50 446 VAL A N 1
ATOM 3414 C CA . VAL A 1 446 ? 1.335 42.993 51.426 1.00 43.50 446 VAL A CA 1
ATOM 3415 C C . VAL A 1 446 ? 1.279 44.021 52.558 1.00 43.50 446 VAL A C 1
ATOM 3417 O O . VAL A 1 446 ? 0.909 45.172 52.330 1.00 43.50 446 VAL A O 1
ATOM 3420 N N . ALA A 1 447 ? 1.614 43.603 53.779 1.00 40.91 447 ALA A N 1
ATOM 3421 C CA . ALA A 1 447 ? 1.779 44.511 54.910 1.00 40.91 447 ALA A CA 1
ATOM 3422 C C . ALA A 1 447 ? 3.006 45.424 54.686 1.00 40.91 447 ALA A C 1
ATOM 3424 O O . ALA A 1 447 ? 4.017 44.952 54.157 1.00 40.91 447 ALA A O 1
ATOM 3425 N N . PRO A 1 448 ? 2.945 46.715 55.058 1.00 35.91 448 PRO A N 1
ATOM 3426 C CA . PRO A 1 448 ? 4.042 47.651 54.835 1.00 35.91 448 PRO A CA 1
ATOM 3427 C C . PRO A 1 448 ? 5.260 47.301 55.702 1.00 35.91 448 PRO A C 1
ATOM 3429 O O . PRO A 1 448 ? 5.138 47.079 56.904 1.00 35.91 448 PRO A O 1
ATOM 3432 N N . SER A 1 449 ? 6.438 47.255 55.079 1.00 39.47 449 SER A N 1
ATOM 3433 C CA . SER A 1 449 ? 7.724 47.027 55.741 1.00 39.47 449 SER A CA 1
ATOM 3434 C C . SER A 1 449 ? 8.168 48.267 56.521 1.00 39.47 449 SER A C 1
ATOM 3436 O O . SER A 1 449 ? 8.296 49.344 55.935 1.00 39.47 449 SER A O 1
ATOM 3438 N N . GLU A 1 450 ? 8.443 48.105 57.815 1.00 35.53 450 GLU A N 1
ATOM 3439 C CA . GLU A 1 450 ? 9.054 49.129 58.665 1.00 35.53 450 GLU A CA 1
ATOM 3440 C C . GLU A 1 450 ? 10.460 49.503 58.172 1.00 35.53 450 GLU A C 1
ATOM 3442 O O . GLU A 1 450 ? 11.311 48.654 57.898 1.00 35.53 450 GLU A O 1
ATOM 3447 N N . SER A 1 451 ? 10.689 50.808 58.053 1.00 35.44 451 SER A N 1
ATOM 3448 C CA . SER A 1 451 ? 11.960 51.429 57.704 1.00 35.44 451 SER A CA 1
ATOM 3449 C C . SER A 1 451 ? 12.931 51.394 58.886 1.00 35.44 451 SER A C 1
ATOM 3451 O O . SER A 1 451 ? 12.657 52.006 59.918 1.00 35.44 451 SER A O 1
ATOM 3453 N N . ALA A 1 452 ? 14.092 50.760 58.719 1.00 37.59 452 ALA A N 1
ATOM 3454 C CA . ALA A 1 452 ? 15.226 50.936 59.620 1.00 37.59 452 ALA A CA 1
ATOM 3455 C C . ALA A 1 452 ? 16.082 52.126 59.155 1.00 37.59 452 ALA A C 1
ATOM 3457 O O . ALA A 1 452 ? 16.694 52.108 58.087 1.00 37.59 452 ALA A O 1
ATOM 3458 N N . THR A 1 453 ? 16.078 53.173 59.971 1.00 35.09 453 THR A N 1
ATOM 3459 C CA . THR A 1 453 ? 16.910 54.375 59.899 1.00 35.09 453 THR A CA 1
ATOM 3460 C C . THR A 1 453 ? 18.378 54.032 60.174 1.00 35.09 453 THR A C 1
ATOM 3462 O O . THR A 1 453 ? 18.680 53.304 61.116 1.00 35.09 453 THR A O 1
ATOM 3465 N N . ALA A 1 454 ? 19.297 54.585 59.381 1.00 35.44 454 ALA A N 1
ATOM 3466 C CA . ALA A 1 454 ? 20.735 54.531 59.630 1.00 35.44 454 ALA A CA 1
ATOM 3467 C C . ALA A 1 454 ? 21.181 55.743 60.467 1.00 35.44 454 ALA A C 1
ATOM 3469 O O . ALA A 1 454 ? 20.832 56.871 60.121 1.00 35.44 454 ALA A O 1
ATOM 3470 N N . THR A 1 455 ? 22.015 55.527 61.489 1.00 33.78 455 THR A N 1
ATOM 3471 C CA . THR A 1 455 ? 22.919 56.557 62.031 1.00 33.78 455 THR A CA 1
ATOM 3472 C C . THR A 1 455 ? 24.247 55.939 62.473 1.00 33.78 455 THR A C 1
ATOM 3474 O O . THR A 1 455 ? 24.237 54.991 63.254 1.00 33.78 455 THR A O 1
ATOM 3477 N N . SER A 1 456 ? 25.315 56.567 61.951 1.00 32.75 456 SER A N 1
ATOM 3478 C CA . SER A 1 456 ? 26.773 56.494 62.198 1.00 32.75 456 SER A CA 1
ATOM 3479 C C . SER A 1 456 ? 27.504 55.171 62.007 1.00 32.75 456 SER A C 1
ATOM 3481 O O . SER A 1 456 ? 27.358 54.288 62.880 1.00 32.75 456 SER A O 1
#

Secondary structure (DSSP, 8-state):
----S----------------------------------SPPPPPEEEEEEEEETTEEEEEEE--SSSSPP-EEEEEEESSSSSS--EEEEESSSEEEEESPPTT-EEEEEEEEEETTEEPPPEEEEEESSPPPPP---HHHHGGGSEEEEEE-HHHHS--EEEETTEEEEPPPP-HHHHHHHHHTT--EEEEEEE-TTSS-SSSSHHHHHHHHHHHHHTT-EEEEEE---SSSHHHHHHHHHHHHTSTT--EEEEE-----S-SHHHHHHHHHHHHHHHHHH-TTS-EEEEE--HIIIIII-GGGSTT--HHHHTTT-SEEEEB--GGG--GGGGSHHHHHHHHHHHHHHHH-TT--EEEEEEE---HHHHHHHHHHHHHH-TTEEEEEEE-GGG--HHHHHHHHGGGG--SSSSPPPPP----S--TT-PPPPPPPPPPPPPPPPPPPP-----

pLDDT: mean 82.58, std 21.1, range [24.06, 98.75]

Nearest PDB structures (foldseek):
  5oc7-assembly1_C  TM=8.782E-01  e=3.132E-07  synthetic construct
  3teu-assembly1_A  TM=8.922E-01  e=1.757E-06  unclassified
  6xay-assembly2_B  TM=7.971E-01  e=6.124E-06  Homo sapiens
  1tdq-assembly1_A  TM=7.716E-01  e=2.265E-05  Rattus norvegicus
  6mfa-assembly1_A  TM=7.548E-01  e=2.265E-05  Homo sapiens

Organism: NCBI:txid449393